Protein AF-A0A1U7EVT2-F1 (afdb_monomer)

Solvent-accessible surface area (backbone atoms only — not comparable to full-atom values): 22080 Å² total; per-residue (Å²): 119,48,80,44,75,37,64,38,68,71,43,45,49,43,36,49,53,35,39,42,53,44,40,31,73,68,64,66,36,56,66,76,70,70,60,73,55,54,72,81,74,24,55,34,34,32,28,31,48,98,86,40,72,44,26,24,31,31,37,30,64,90,42,79,46,33,26,37,45,42,77,73,30,58,39,77,95,50,57,95,71,52,54,70,58,54,50,50,54,53,49,52,56,48,33,45,76,63,46,18,41,31,39,35,34,73,43,47,56,90,48,47,74,59,43,47,75,71,63,31,45,80,49,86,73,75,44,78,54,90,89,38,62,24,32,36,33,38,30,82,38,86,79,87,71,71,80,94,77,86,81,78,77,90,60,77,75,52,70,58,83,46,99,81,77,53,76,48,22,39,25,22,30,33,43,83,88,70,48,79,45,47,23,40,48,46,96,87,48,34,30,44,43,56,63,60,68,88,39,71,90,76,61,70,90,49,69,41,56,50,92,59,43,50,55,30,38,48,58,75,34,83,38,34,44,33,30,53,74,23,18,54,65,28,24,55,74,71,73,43,77,81,66,97,60,86,43,74,50,70,31,53,55,69,10,57,27,32,33,66,38,69,31,69,41,72,50,98,58,54,33,26,53,28,47,22,54,22,41,30,25,34,40,70,43,56,61,42,51,46,94,54,29,67,80,36,48,42,19,33,27,33,27,34,58,30,30,32,49,67,49,38,76,76,44,95,59,49,58,80,13,36,44,43,55,45,19,33,31,29,12,44,16,37,7,32,63,88,30,38,56,79,62,26,43,38,32,26,26,51,74,80,45,79,48,27,81,49,39,50,71,44,43,71,62,49,71,34,54,49,46,20,58,51,19,63,79,42,76,47,46,44,33,18,32,37,36,54,26,34,58,46,59,65,45,76,64,54,66,74,37,37,42,36,30,36,34,49,57,52,46,61,21,37,32,36,34,41,47,104

Mean predicted aligned error: 14.63 Å

Foldseek 3Di:
DDKDWQQAPVSLVLLVVQLCQFCCVPVVQPPLLSQPLCSQQWGKMFDDDPRHTFWIKTW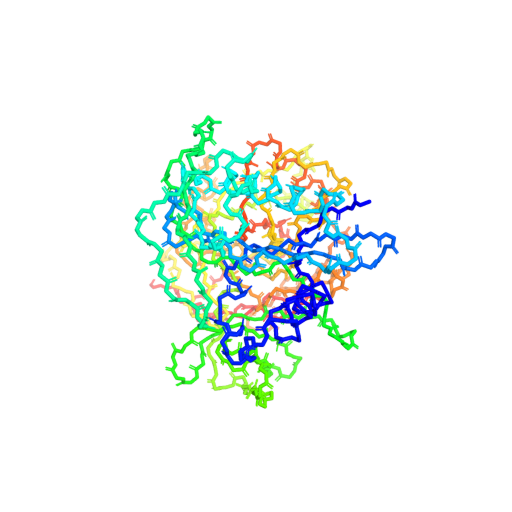HPPDQQEIEIDSTGGHPVCPPVCRSVVRVVVRLVVSLVSNHQKYKYKDAPVCVVVVVVVVWDWDDDWDDDSNTTITMTMDGRDNPDDDSPPDDDDFHGQDDDDPPNDFFWKWWKQALVRDTFIFTADPQRKTQTQDDSSCNPPDDGDIDHNVRIGTFFAFQFQWEKEWEDFFPQACVVVVHDRDPDTDIDIAGSQQEGAFAAAQADEAPFFKKWFKFKKFFFNAKAALDALVCLLVRTSAIKIWIQIFGCVCVVPDPHCCVGGHDGNRIYIDSGGTHHVLADCFKWKWKDKQNHTQDTGTNVRGPAHSSRVSNVVRHPDIGHGGYIYTRTGHPRMGGDDAQIKMWIQIGSGGIRIYTYHYD

Sequence (420 aa):
MEIRRAVTEPALSDAFAVRRAVFVDEQGVDEDIEIDGNDGDALQFLAYDDGAAVGTARLRRPAPAIGKVERVAVREPYRGRGVGRALMEAVEAAAARLGCRELQLHGQTRVEPFYRRLDYEPEGEPFDEAGIPHLKFRKSVDGSGGDPTAAAAESPAVMAAGADGTLMRQARFEDPDGDVRYGELFEDGTVRAYPKQEKRLTAAEERFDRDDIELLAPCDPSKIVCVGLNYADHADEQGKAVPDRPLLFLKPPNTVAAPEDTLELLADRQLDYEAELGVVIGQRCRNVAEADAMDVVAGFTCVNDVSNRDDQAVETNWVRGKAFDDAAPLGPAIATPEAVPEDAAIRCRVNGDLRQDSSRDQFIFSVPELIAEITSYMTLEPGDVVSTGTPEGVGPLADGDTVEVEIEGIGTLKNDVRIP

InterPro domains:
  IPR000182 GNAT domain [PF13673] (25-140)
  IPR000182 GNAT domain [PS51186] (1-142)
  IPR011234 Fumarylacetoacetase-like, C-terminal [PF01557] (223-418)
  IPR016181 Acyl-CoA N-acyltransferase [SSF55729] (2-142)
  IPR036663 Fumarylacetoacetase-like, C-terminal domain superfamily [G3DSA:3.90.850.10] (196-419)
  IPR036663 Fumarylacetoacetase-like, C-terminal domain superfamily [SSF56529] (215-418)
  IPR051121 Fumarylacetoacetate hydrolase [PTHR42796] (185-417)

Radius of gyration: 24.36 Å; Cα contacts (8 Å, |Δi|>4): 1006; chains: 1; bounding box: 65×45×65 Å

Secondary structure (DSSP, 8-state):
-EEEE--SHHHHHHHHHHHIIIIIITT---HHHH--STTSSSEEEEEEETTEEEEEEEEEEEETTEEEEEEEEE-GGGTTTTHHHHHHHHHHHHHHHTT-SEEEEEEEGGGHHHHHTTTPEEEEEEEEETTEEEEEEEEE----S--TT-----PPPPP---TTS---EEEEEE-TTS-EEEEEEPTTS-EEEPPPGGGTTT----EE-GGG-EEEPS---S-EEEEES-BHHHHHHTTPPPPSS-EEEEE-GGGEE-TTPEEEPPTTS-EEE-EEEEEEE-S-BSS--GGGGGGGEEEEEEEE--EEHHHHTT-SS-HHHH-STTSEEEEEEEE-GGGS-TT-EEEEEETTEEEEEEEGGGBSS-HHHHHHHHHHHS-B-TT-EEE----S--EE--TT-EEEEEETTTEEEEEEEE--

pLDDT: mean 85.86, std 17.01, range [27.39, 98.88]

Structure (mmCIF, N/CA/C/O backbone):
data_AF-A0A1U7EVT2-F1
#
_entry.id   AF-A0A1U7EVT2-F1
#
loop_
_atom_site.group_PDB
_atom_site.id
_atom_site.type_symbol
_atom_site.label_atom_id
_atom_site.label_alt_id
_atom_site.label_comp_id
_atom_site.label_asym_id
_atom_site.label_entity_id
_atom_site.label_seq_id
_atom_site.pdbx_PDB_ins_code
_atom_site.Cartn_x
_atom_site.Cartn_y
_atom_site.Cartn_z
_atom_site.occupancy
_atom_site.B_iso_or_equiv
_atom_site.auth_seq_id
_atom_site.auth_comp_id
_atom_site.auth_asym_id
_atom_site.auth_atom_id
_atom_site.pdbx_PDB_model_num
ATOM 1 N N . MET A 1 1 ? 27.240 10.467 -21.069 1.00 80.81 1 MET A N 1
ATOM 2 C CA . MET A 1 1 ? 26.923 9.072 -20.717 1.00 80.81 1 MET A CA 1
ATOM 3 C C . MET A 1 1 ? 26.362 8.991 -19.309 1.00 80.81 1 MET A C 1
ATOM 5 O O . MET A 1 1 ? 27.004 9.462 -18.377 1.00 80.81 1 MET A O 1
ATOM 9 N N . GLU A 1 2 ? 25.175 8.418 -19.179 1.00 88.31 2 GLU A N 1
ATOM 10 C CA . GLU A 1 2 ? 24.397 8.328 -17.942 1.00 88.31 2 GLU A CA 1
ATOM 11 C C . GLU A 1 2 ? 23.950 6.878 -17.722 1.00 88.31 2 GLU A C 1
ATOM 13 O O . GLU A 1 2 ? 23.574 6.218 -18.690 1.00 88.31 2 GLU A O 1
ATOM 18 N N . ILE A 1 3 ? 23.999 6.375 -16.482 1.00 89.94 3 ILE A N 1
ATOM 19 C CA . ILE A 1 3 ? 23.487 5.041 -16.131 1.00 89.94 3 ILE A CA 1
ATOM 20 C C . ILE A 1 3 ? 22.216 5.194 -15.298 1.00 89.94 3 ILE A C 1
ATOM 22 O O . ILE A 1 3 ? 22.235 5.875 -14.275 1.00 89.94 3 ILE A O 1
ATOM 26 N N . ARG A 1 4 ? 21.131 4.535 -15.708 1.00 84.81 4 ARG A N 1
ATOM 27 C CA . ARG A 1 4 ? 19.839 4.534 -15.008 1.00 84.81 4 ARG A CA 1
ATOM 28 C C . ARG A 1 4 ? 19.382 3.111 -14.719 1.00 84.81 4 ARG A C 1
ATOM 30 O O . ARG A 1 4 ? 19.713 2.189 -15.466 1.00 84.81 4 ARG A O 1
ATOM 37 N N . ARG A 1 5 ? 18.581 2.932 -13.666 1.00 85.81 5 ARG A N 1
ATOM 38 C CA . ARG A 1 5 ? 17.778 1.712 -13.530 1.00 85.81 5 ARG A CA 1
ATOM 39 C C . ARG A 1 5 ? 16.650 1.746 -14.556 1.00 85.81 5 ARG A C 1
ATOM 41 O O . ARG A 1 5 ? 15.962 2.756 -14.675 1.00 85.81 5 ARG A O 1
ATOM 48 N N . ALA A 1 6 ? 16.466 0.650 -15.279 1.00 74.00 6 ALA A N 1
ATOM 49 C CA . ALA A 1 6 ? 15.320 0.480 -16.155 1.00 74.00 6 ALA A CA 1
ATOM 50 C C . ALA A 1 6 ? 14.165 -0.076 -15.319 1.00 74.00 6 ALA A C 1
ATOM 52 O O . ALA A 1 6 ? 14.172 -1.247 -14.948 1.00 74.00 6 ALA A O 1
ATOM 53 N N . VAL A 1 7 ? 13.235 0.801 -14.948 1.00 67.06 7 VAL A N 1
ATOM 54 C CA . VAL A 1 7 ? 12.054 0.454 -14.137 1.00 67.06 7 VAL A CA 1
ATOM 55 C C . VAL A 1 7 ? 10.743 0.725 -14.871 1.00 67.06 7 VAL A C 1
ATOM 57 O O . VAL A 1 7 ? 9.728 0.137 -14.534 1.00 67.06 7 VAL A O 1
ATOM 60 N N . THR A 1 8 ? 10.771 1.568 -15.905 1.00 63.38 8 THR A N 1
ATOM 61 C CA . THR A 1 8 ? 9.600 1.887 -16.726 1.00 63.38 8 THR A CA 1
ATOM 62 C C . THR A 1 8 ? 9.535 1.000 -17.964 1.00 63.38 8 THR A C 1
ATOM 64 O O . THR A 1 8 ? 10.565 0.534 -18.451 1.00 63.38 8 THR A O 1
ATOM 67 N N . GLU A 1 9 ? 8.340 0.802 -18.521 1.00 64.56 9 GLU A N 1
ATOM 68 C CA . GLU A 1 9 ? 8.159 0.016 -19.747 1.00 64.56 9 GLU A CA 1
ATOM 69 C C . GLU A 1 9 ? 8.976 0.552 -20.943 1.00 64.56 9 GLU A C 1
ATOM 71 O O . GLU A 1 9 ? 9.665 -0.251 -21.577 1.00 64.56 9 GLU A O 1
ATOM 76 N N . PRO A 1 10 ? 9.046 1.876 -21.213 1.00 67.00 10 PRO A N 1
ATOM 77 C CA . PRO A 1 10 ? 9.930 2.403 -22.255 1.00 67.00 10 PRO A CA 1
ATOM 78 C C . PRO A 1 10 ? 11.407 2.080 -22.009 1.00 67.00 10 PRO A C 1
ATOM 80 O O . PRO A 1 10 ? 12.122 1.715 -22.939 1.00 67.00 10 PRO A O 1
ATOM 83 N N . ALA A 1 11 ? 11.864 2.156 -20.756 1.00 70.06 11 ALA A N 1
ATOM 84 C CA . ALA A 1 11 ? 13.238 1.815 -20.412 1.00 70.06 11 ALA A CA 1
ATOM 85 C C . ALA A 1 11 ? 13.490 0.305 -20.571 1.00 70.06 11 ALA A C 1
ATOM 87 O O . ALA A 1 11 ? 14.464 -0.106 -21.190 1.00 70.06 11 ALA A O 1
ATOM 88 N N . LEU A 1 12 ? 12.602 -0.557 -20.078 1.00 75.25 12 LEU A N 1
ATOM 89 C CA . LEU A 1 12 ? 12.726 -2.007 -20.258 1.00 75.25 12 LEU A CA 1
ATOM 90 C C . LEU A 1 12 ? 12.721 -2.394 -21.747 1.00 75.25 12 LEU A C 1
ATOM 92 O O . LEU A 1 12 ? 13.527 -3.225 -22.170 1.00 75.25 12 LEU A O 1
ATOM 96 N N . SER A 1 13 ? 11.895 -1.725 -22.556 1.00 76.44 13 SER A N 1
AT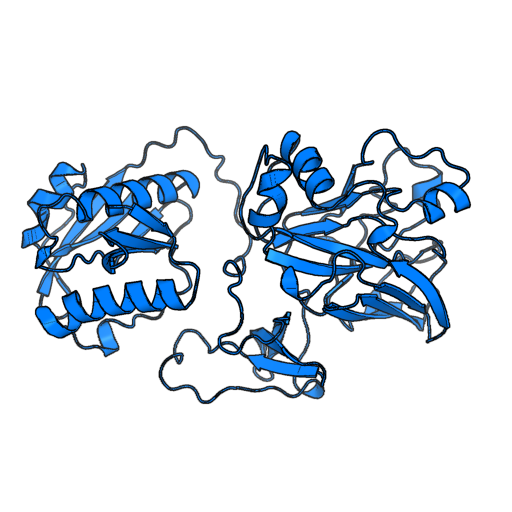OM 97 C CA . SER A 1 13 ? 11.895 -1.850 -24.015 1.00 76.44 13 SER A CA 1
ATOM 98 C C . SER A 1 13 ? 13.224 -1.397 -24.632 1.00 76.44 13 SER A C 1
ATOM 100 O O . SER A 1 13 ? 13.769 -2.090 -25.490 1.00 76.44 13 SER A O 1
ATOM 102 N N . ASP A 1 14 ? 13.803 -0.284 -24.177 1.00 83.06 14 ASP A N 1
ATOM 103 C CA . ASP A 1 14 ? 15.133 0.169 -24.604 1.00 83.06 14 ASP A CA 1
ATOM 104 C C . ASP A 1 14 ? 16.230 -0.855 -24.261 1.00 83.06 14 ASP A C 1
ATOM 106 O O . ASP A 1 14 ? 17.111 -1.128 -25.085 1.00 83.06 14 ASP A O 1
ATOM 110 N N . ALA A 1 15 ? 16.177 -1.456 -23.068 1.00 84.44 15 ALA A N 1
ATOM 111 C CA . ALA A 1 15 ? 17.119 -2.489 -22.635 1.00 84.44 15 ALA A CA 1
ATOM 112 C C . ALA A 1 15 ? 17.018 -3.729 -23.526 1.00 84.44 15 ALA A C 1
ATOM 114 O O . ALA A 1 15 ? 18.033 -4.222 -24.030 1.00 84.44 15 ALA A O 1
ATOM 115 N N . PHE A 1 16 ? 15.794 -4.181 -23.800 1.00 84.69 16 PHE A N 1
ATOM 116 C CA . PHE A 1 16 ? 15.548 -5.267 -24.739 1.00 84.69 16 PHE A CA 1
ATOM 117 C C . PHE A 1 16 ? 16.016 -4.913 -26.156 1.00 84.69 16 PHE A C 1
ATOM 119 O O . PHE A 1 16 ? 16.692 -5.711 -26.798 1.00 84.69 16 PHE A O 1
ATOM 126 N N . ALA A 1 17 ? 15.765 -3.694 -26.637 1.00 85.19 17 ALA A N 1
ATOM 127 C CA . ALA A 1 17 ? 16.212 -3.255 -27.955 1.00 85.19 17 ALA A CA 1
ATOM 128 C C . ALA A 1 17 ? 17.745 -3.236 -28.077 1.00 85.19 17 ALA A C 1
ATOM 130 O O . ALA A 1 17 ? 18.288 -3.549 -29.138 1.00 85.19 17 ALA A O 1
ATOM 131 N N . VAL A 1 18 ? 18.469 -2.874 -27.011 1.00 92.38 18 VAL A N 1
ATOM 132 C CA . VAL A 1 18 ? 19.935 -2.997 -26.961 1.00 92.38 18 VAL A CA 1
ATOM 133 C C . VAL A 1 18 ? 20.366 -4.466 -26.995 1.00 92.38 18 VAL A C 1
ATOM 135 O O . VAL A 1 18 ? 21.286 -4.796 -27.742 1.00 92.38 18 VAL A O 1
ATOM 138 N N . ARG A 1 19 ? 19.715 -5.343 -26.223 1.00 91.56 19 ARG A N 1
ATOM 139 C CA . ARG A 1 19 ? 20.007 -6.785 -26.195 1.00 91.56 19 ARG A CA 1
ATOM 140 C C . ARG A 1 19 ? 19.749 -7.453 -27.533 1.00 91.56 19 ARG A C 1
ATOM 142 O O . ARG A 1 19 ? 20.654 -8.098 -28.041 1.00 91.56 19 ARG A O 1
ATOM 149 N N . ARG A 1 20 ? 18.584 -7.235 -28.147 1.00 87.12 20 ARG A N 1
ATOM 150 C CA . ARG A 1 20 ? 18.244 -7.774 -29.470 1.00 87.12 20 ARG A CA 1
ATOM 151 C C . ARG A 1 20 ? 19.275 -7.355 -30.514 1.00 87.12 20 ARG A C 1
ATOM 153 O O . ARG A 1 20 ? 19.815 -8.210 -31.203 1.00 87.12 20 ARG A O 1
ATOM 160 N N . ALA A 1 21 ? 19.642 -6.072 -30.542 1.00 88.62 21 ALA A N 1
ATOM 161 C CA . ALA A 1 21 ? 20.657 -5.571 -31.469 1.00 88.62 21 ALA A CA 1
ATOM 162 C C . ALA A 1 21 ? 22.032 -6.244 -31.297 1.00 88.62 21 ALA A C 1
ATOM 164 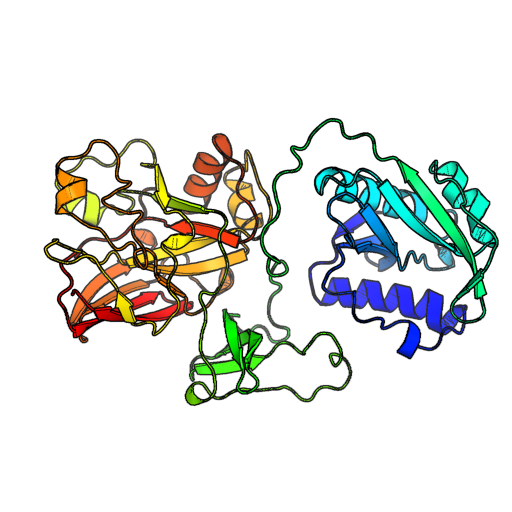O O . ALA A 1 21 ? 22.781 -6.373 -32.260 1.00 88.62 21 ALA A O 1
ATOM 165 N N . VAL A 1 22 ? 22.395 -6.645 -30.074 1.00 90.38 22 VAL A N 1
ATOM 166 C CA . VAL A 1 22 ? 23.727 -7.186 -29.760 1.00 90.38 22 VAL A CA 1
ATOM 167 C C . VAL A 1 22 ? 23.768 -8.714 -29.771 1.00 90.38 22 VAL A C 1
ATOM 169 O O . VAL A 1 22 ? 24.767 -9.282 -30.201 1.00 90.38 22 VAL A O 1
ATOM 172 N N . PHE A 1 23 ? 22.745 -9.390 -29.260 1.00 86.44 23 PHE A N 1
ATOM 173 C CA . PHE A 1 23 ? 22.710 -10.844 -29.115 1.00 86.44 23 PHE A CA 1
ATOM 174 C C . PHE A 1 23 ? 22.020 -11.510 -30.305 1.00 86.44 23 PHE A C 1
ATOM 176 O O . PHE A 1 23 ? 22.586 -12.432 -30.887 1.00 86.44 23 PHE A O 1
ATOM 183 N N . VAL A 1 24 ? 20.865 -11.002 -30.734 1.00 84.81 24 VAL A N 1
ATOM 184 C CA . VAL A 1 24 ? 20.113 -11.586 -31.854 1.00 84.81 24 VAL A CA 1
ATOM 185 C C . VAL A 1 24 ? 20.699 -11.119 -33.185 1.00 84.81 24 VAL A C 1
ATOM 187 O O . VAL A 1 24 ? 21.253 -11.921 -33.934 1.00 84.81 24 VAL A O 1
ATOM 190 N N . ASP A 1 25 ? 20.673 -9.812 -33.447 1.00 87.00 25 ASP A N 1
ATOM 191 C CA . ASP A 1 25 ? 21.023 -9.264 -34.763 1.00 87.00 25 ASP A CA 1
ATOM 192 C C . ASP A 1 25 ? 22.521 -9.425 -35.088 1.00 87.00 25 ASP A C 1
ATOM 194 O O . ASP A 1 25 ? 22.892 -9.766 -36.211 1.00 87.00 25 ASP A O 1
ATOM 198 N N . GLU A 1 26 ? 23.401 -9.171 -34.113 1.00 86.75 26 GLU A N 1
ATOM 199 C CA . GLU A 1 26 ? 24.856 -9.210 -34.313 1.00 86.75 26 GLU A CA 1
ATOM 200 C C . GLU A 1 26 ? 25.458 -10.604 -34.082 1.00 86.75 26 GLU A C 1
ATOM 202 O O . GLU A 1 26 ? 26.344 -11.020 -34.830 1.00 86.75 26 GLU A O 1
ATOM 207 N N . GLN A 1 27 ? 25.030 -11.316 -33.035 1.00 83.62 27 GLN A N 1
ATOM 208 C CA . GLN A 1 27 ? 25.655 -12.583 -32.633 1.00 83.62 27 GLN A CA 1
ATOM 209 C C . GLN A 1 27 ? 24.887 -13.820 -33.103 1.00 83.62 27 GLN A C 1
ATOM 211 O O . GLN A 1 27 ? 25.416 -14.924 -32.985 1.00 83.62 27 GLN A O 1
ATOM 216 N N . GLY A 1 28 ? 23.690 -13.647 -33.670 1.00 82.94 28 GLY A N 1
ATOM 217 C CA . GLY A 1 28 ? 22.883 -14.747 -34.190 1.00 82.94 28 GLY A CA 1
ATOM 218 C C . GLY A 1 28 ? 22.331 -15.670 -33.105 1.00 82.94 28 GLY A C 1
ATOM 219 O O . GLY A 1 28 ? 22.075 -16.838 -33.392 1.00 82.94 28 GLY A O 1
ATOM 220 N N . VAL A 1 29 ? 22.188 -15.181 -31.869 1.00 80.19 29 VAL A N 1
ATOM 221 C CA . VAL A 1 29 ? 21.492 -15.907 -30.800 1.00 80.19 29 VAL A CA 1
ATOM 222 C C . VAL A 1 29 ? 20.008 -15.960 -31.153 1.00 80.19 29 VAL A C 1
ATOM 224 O O . VAL A 1 29 ? 19.438 -14.952 -31.567 1.00 80.19 29 VAL A O 1
ATOM 227 N N . ASP A 1 30 ? 19.392 -17.131 -31.005 1.00 75.06 30 ASP A N 1
ATOM 228 C CA . ASP A 1 30 ? 17.953 -17.290 -31.218 1.00 75.06 30 ASP A CA 1
ATOM 229 C C . ASP A 1 30 ? 17.176 -16.340 -30.291 1.00 75.06 30 ASP A C 1
ATOM 231 O O . ASP A 1 30 ? 17.493 -16.223 -29.103 1.00 75.06 30 ASP A O 1
ATOM 235 N N . GLU A 1 31 ? 16.175 -15.647 -30.830 1.00 71.56 31 GLU A N 1
ATOM 236 C CA . GLU A 1 31 ? 15.365 -14.695 -30.069 1.00 71.56 31 GLU A CA 1
ATOM 237 C C . GLU A 1 31 ? 14.664 -15.393 -28.892 1.00 71.56 31 GLU A C 1
ATOM 239 O O . GLU A 1 31 ? 14.634 -14.846 -27.789 1.00 71.56 31 GLU A O 1
ATOM 244 N N . ASP A 1 32 ? 14.251 -16.652 -29.069 1.00 64.81 32 ASP A N 1
ATOM 245 C CA . ASP A 1 32 ? 13.628 -17.461 -28.016 1.00 64.81 32 ASP A CA 1
ATOM 246 C C . ASP A 1 32 ? 14.604 -17.800 -26.868 1.00 64.81 32 ASP A C 1
ATOM 248 O O . ASP A 1 32 ? 14.186 -18.038 -25.737 1.00 64.81 32 ASP A O 1
ATOM 252 N N . ILE A 1 33 ? 15.920 -17.797 -27.124 1.00 67.06 33 ILE A N 1
ATOM 253 C CA . ILE A 1 33 ? 16.972 -17.992 -26.104 1.00 67.06 33 ILE A CA 1
ATOM 254 C C . ILE A 1 33 ? 17.316 -16.663 -25.411 1.00 67.06 33 ILE A C 1
ATOM 256 O O . ILE A 1 33 ? 17.764 -16.632 -24.257 1.00 67.06 33 ILE A O 1
ATOM 260 N N . GLU A 1 34 ? 17.131 -15.541 -26.106 1.00 65.94 34 GLU A N 1
ATOM 261 C CA . GLU A 1 34 ? 17.324 -14.208 -25.539 1.00 65.94 34 GLU A CA 1
ATOM 262 C C . GLU A 1 34 ? 16.265 -13.873 -24.479 1.00 65.94 34 GLU A C 1
ATOM 264 O O . GLU A 1 34 ? 16.564 -13.199 -23.488 1.00 65.94 34 GLU A O 1
ATOM 269 N N . ILE A 1 35 ? 15.048 -14.381 -24.658 1.00 63.22 35 ILE A N 1
ATOM 270 C CA . ILE A 1 35 ? 13.921 -14.195 -23.747 1.00 63.22 35 ILE A CA 1
ATOM 271 C C . ILE A 1 35 ? 13.913 -15.343 -22.730 1.00 63.22 35 ILE A C 1
ATOM 273 O O . ILE A 1 35 ? 13.243 -16.353 -22.896 1.00 63.22 35 ILE A O 1
ATOM 277 N N . ASP A 1 36 ? 14.677 -15.199 -21.647 1.00 58.66 36 ASP A N 1
ATOM 278 C CA . ASP A 1 36 ? 14.836 -16.274 -20.650 1.00 58.66 36 ASP A CA 1
ATOM 279 C C . ASP A 1 36 ? 13.878 -16.203 -19.451 1.00 58.66 36 ASP A C 1
ATOM 281 O O . ASP A 1 36 ? 14.089 -16.897 -18.457 1.00 58.66 36 ASP A O 1
ATOM 285 N N . GLY A 1 37 ? 12.868 -15.334 -19.507 1.00 55.38 37 GLY A N 1
ATOM 286 C CA . GLY A 1 37 ? 11.855 -15.189 -18.458 1.00 55.38 37 GLY A CA 1
ATOM 287 C C . GLY A 1 37 ? 12.329 -14.506 -17.171 1.00 55.38 37 GLY A C 1
ATOM 288 O O . GLY A 1 37 ? 11.493 -14.120 -16.371 1.00 55.38 37 GLY A O 1
ATOM 289 N N . ASN A 1 38 ? 13.630 -14.258 -16.971 1.00 58.56 38 ASN A N 1
ATOM 290 C CA . ASN A 1 38 ? 14.130 -13.704 -15.704 1.00 58.56 38 ASN A CA 1
ATOM 291 C C . ASN A 1 38 ? 14.252 -12.171 -15.688 1.00 58.56 38 ASN A C 1
ATOM 293 O O . ASN A 1 38 ? 14.932 -11.602 -14.831 1.00 58.56 38 ASN A O 1
ATOM 297 N N . ASP A 1 39 ? 13.677 -11.488 -16.675 1.00 61.38 39 ASP A N 1
ATOM 298 C CA . ASP A 1 39 ? 13.810 -10.038 -16.808 1.00 61.38 39 ASP A CA 1
ATOM 299 C C . ASP A 1 39 ? 13.012 -9.251 -15.764 1.00 61.38 39 ASP A C 1
ATOM 301 O O . ASP A 1 39 ? 13.381 -8.108 -15.491 1.00 61.38 39 ASP A O 1
ATOM 305 N N . GLY A 1 40 ? 11.977 -9.865 -15.176 1.00 53.88 40 GLY A N 1
ATOM 306 C CA . GLY A 1 40 ? 11.156 -9.289 -14.106 1.00 53.88 40 GLY A CA 1
ATOM 307 C C . GLY A 1 40 ? 11.826 -9.317 -12.730 1.00 53.88 40 GLY A C 1
ATOM 308 O O . GLY A 1 40 ? 11.710 -8.355 -11.978 1.00 53.88 40 GLY A O 1
ATOM 309 N N . ASP A 1 41 ? 12.611 -10.358 -12.447 1.00 59.91 41 ASP A N 1
ATOM 310 C CA . ASP A 1 41 ? 13.253 -10.561 -11.137 1.00 59.91 41 ASP A CA 1
ATOM 311 C C . ASP A 1 41 ? 14.674 -9.972 -11.079 1.00 59.91 41 ASP A C 1
ATOM 313 O O . ASP A 1 41 ? 15.412 -10.117 -10.096 1.00 59.91 41 ASP A O 1
ATOM 317 N N . ALA A 1 42 ? 15.100 -9.338 -12.174 1.00 70.88 42 ALA A N 1
ATOM 318 C CA . ALA A 1 42 ? 16.413 -8.739 -12.312 1.00 70.88 42 ALA A CA 1
ATOM 319 C C . ALA A 1 42 ? 16.351 -7.221 -12.131 1.00 70.88 42 ALA A C 1
ATOM 321 O O . ALA A 1 42 ? 15.530 -6.528 -12.727 1.00 70.88 42 ALA A O 1
ATOM 322 N N . LEU A 1 43 ? 17.316 -6.658 -11.403 1.00 81.81 43 LEU A N 1
ATOM 323 C CA . LEU A 1 43 ? 17.586 -5.230 -11.514 1.00 81.81 43 LEU A CA 1
ATOM 324 C C . LEU A 1 43 ? 18.184 -4.965 -12.898 1.00 81.81 43 LEU A C 1
ATOM 326 O O . LEU A 1 43 ? 19.281 -5.436 -13.197 1.00 81.81 43 LEU A O 1
ATOM 330 N N . GLN A 1 44 ? 17.478 -4.206 -13.728 1.00 87.69 44 GLN A N 1
ATOM 331 C CA . GLN A 1 44 ? 17.914 -3.839 -15.074 1.00 87.69 44 GLN A CA 1
ATOM 332 C C . GLN A 1 44 ? 18.609 -2.471 -15.050 1.00 87.69 44 GLN A C 1
ATOM 334 O O . GLN A 1 44 ? 18.146 -1.529 -14.399 1.00 87.69 44 GLN A O 1
ATOM 339 N N . PHE A 1 45 ? 19.711 -2.348 -15.784 1.00 92.56 45 PHE A N 1
ATOM 340 C CA . PHE A 1 45 ? 20.499 -1.125 -15.918 1.00 92.56 45 PHE A CA 1
ATOM 341 C C . PHE A 1 45 ? 20.609 -0.739 -17.386 1.00 92.56 45 PHE A C 1
ATOM 343 O O . PHE A 1 45 ? 20.827 -1.590 -18.248 1.00 92.56 45 PHE A O 1
ATOM 350 N N . LEU A 1 46 ? 20.506 0.555 -17.663 1.00 95.31 46 LEU A N 1
ATOM 351 C CA . LEU A 1 46 ? 20.639 1.140 -18.990 1.00 95.31 46 LEU A CA 1
ATOM 352 C C . LEU A 1 46 ? 21.694 2.225 -18.996 1.00 95.31 46 LEU A C 1
ATOM 354 O O . LEU A 1 46 ? 21.741 3.063 -18.100 1.00 95.31 46 LEU A O 1
ATOM 358 N N . ALA A 1 47 ? 22.496 2.228 -20.051 1.00 93.62 47 ALA A N 1
ATOM 359 C CA . ALA A 1 47 ? 23.400 3.310 -20.373 1.00 93.62 47 ALA A CA 1
ATOM 360 C C . ALA A 1 47 ? 22.811 4.153 -21.502 1.00 93.62 47 ALA A C 1
ATOM 362 O O . ALA A 1 47 ? 22.514 3.623 -22.576 1.00 93.62 47 ALA A O 1
ATOM 363 N N . TYR A 1 48 ? 22.715 5.458 -21.270 1.00 92.50 48 TYR A N 1
ATOM 364 C CA . TYR A 1 48 ? 22.301 6.447 -22.255 1.00 92.50 48 TYR A CA 1
ATOM 365 C C . TYR A 1 48 ? 23.486 7.311 -22.703 1.00 92.50 48 TYR A C 1
ATOM 367 O O . TYR A 1 48 ? 24.318 7.725 -21.887 1.00 92.50 48 TYR A O 1
ATOM 375 N N . ASP A 1 49 ? 23.547 7.612 -23.998 1.00 90.50 49 ASP A N 1
ATOM 376 C CA . ASP A 1 49 ? 24.463 8.592 -24.594 1.00 90.50 49 ASP A CA 1
ATOM 377 C C . ASP A 1 49 ? 23.659 9.514 -25.517 1.00 90.50 49 ASP A C 1
ATOM 379 O O . ASP A 1 49 ? 22.978 9.033 -26.422 1.00 90.50 49 ASP A O 1
ATOM 383 N N . ASP A 1 50 ? 23.660 10.818 -25.226 1.00 87.19 50 ASP A N 1
ATOM 384 C CA . ASP A 1 50 ? 22.834 11.840 -25.893 1.00 87.19 50 ASP A CA 1
ATOM 385 C C . ASP A 1 50 ? 21.354 11.438 -26.079 1.00 87.19 50 ASP A C 1
ATOM 387 O O . ASP A 1 50 ? 20.742 11.663 -27.121 1.00 87.19 50 ASP A O 1
ATOM 391 N N . GLY A 1 51 ? 20.771 10.820 -25.044 1.00 81.31 51 GLY A N 1
ATOM 392 C CA . GLY A 1 51 ? 19.365 10.401 -25.017 1.00 81.31 51 GLY A CA 1
ATOM 393 C C . GLY A 1 51 ? 19.067 9.067 -25.711 1.00 81.31 51 GLY A C 1
ATOM 394 O O . GLY A 1 51 ? 17.944 8.585 -25.612 1.00 81.31 51 GLY A O 1
ATOM 395 N N . ALA A 1 52 ? 20.047 8.431 -26.358 1.00 88.44 52 ALA A N 1
ATOM 396 C CA . ALA A 1 52 ? 19.890 7.105 -26.951 1.00 88.44 52 ALA A CA 1
ATOM 397 C C . ALA A 1 52 ? 20.350 6.002 -25.987 1.00 88.44 52 ALA A C 1
ATOM 399 O O . ALA A 1 52 ? 21.402 6.130 -25.361 1.00 88.44 52 ALA A O 1
ATOM 400 N N . ALA A 1 53 ? 19.608 4.894 -25.902 1.00 92.88 53 ALA A N 1
ATOM 401 C CA . ALA A 1 53 ? 20.028 3.702 -25.166 1.00 92.88 53 ALA A CA 1
ATOM 402 C C . ALA A 1 53 ? 21.150 2.962 -25.919 1.00 92.88 53 ALA A C 1
ATOM 404 O O . ALA A 1 53 ? 20.975 2.494 -27.050 1.00 92.88 53 ALA A O 1
ATOM 405 N N . VAL A 1 54 ? 22.325 2.856 -25.295 1.00 96.31 54 VAL A N 1
ATOM 406 C CA . VAL A 1 54 ? 23.562 2.363 -25.935 1.00 96.31 54 VAL A CA 1
ATOM 407 C C . VAL A 1 54 ? 24.156 1.122 -25.276 1.00 96.31 54 VAL A C 1
ATOM 409 O O . VAL A 1 54 ? 24.994 0.445 -25.880 1.00 96.31 54 VAL A O 1
ATOM 412 N N . GLY A 1 55 ? 23.727 0.799 -24.060 1.00 96.62 55 GLY A N 1
ATOM 413 C CA . GLY A 1 55 ? 24.180 -0.376 -23.327 1.00 96.62 55 GLY A CA 1
ATOM 414 C C . GLY A 1 55 ? 23.187 -0.797 -22.252 1.00 96.62 55 GLY A C 1
ATOM 415 O O . GLY A 1 55 ? 22.396 0.018 -21.790 1.00 96.62 55 GLY A O 1
ATOM 416 N N . THR A 1 56 ? 23.240 -2.060 -21.846 1.00 97.25 56 THR A N 1
ATOM 417 C CA . THR A 1 56 ? 22.432 -2.601 -20.756 1.00 97.25 56 THR A CA 1
ATOM 418 C C . THR A 1 56 ? 23.157 -3.725 -20.020 1.00 97.25 56 THR A C 1
ATOM 420 O O . THR A 1 56 ? 24.105 -4.316 -20.540 1.00 97.25 56 THR A O 1
ATOM 423 N N . ALA A 1 57 ? 22.742 -3.981 -18.787 1.00 95.94 57 ALA A N 1
ATOM 424 C CA . ALA A 1 57 ? 23.135 -5.124 -17.977 1.00 95.94 57 ALA A CA 1
ATOM 425 C C . ALA A 1 57 ? 21.996 -5.434 -17.004 1.00 95.94 57 ALA A C 1
ATOM 427 O O . ALA A 1 57 ? 21.252 -4.524 -16.635 1.00 95.94 57 ALA A O 1
ATOM 428 N N . ARG A 1 58 ? 21.897 -6.676 -16.529 1.00 91.88 58 ARG A N 1
ATOM 429 C CA . ARG A 1 58 ? 20.945 -7.023 -15.471 1.00 91.88 58 ARG A CA 1
ATOM 430 C C . ARG A 1 58 ? 21.602 -7.790 -14.331 1.00 91.88 58 ARG A C 1
ATOM 432 O O . ARG A 1 58 ? 22.587 -8.500 -14.535 1.00 91.88 58 ARG A O 1
ATOM 439 N N . LEU A 1 59 ? 21.037 -7.657 -13.137 1.00 91.62 59 LEU A N 1
ATOM 440 C CA . LEU A 1 59 ? 21.477 -8.330 -11.920 1.00 91.62 59 LEU A CA 1
ATOM 441 C C . LEU A 1 59 ? 20.325 -9.118 -11.308 1.00 91.62 59 LEU A C 1
ATOM 443 O O . LEU A 1 59 ? 19.345 -8.526 -10.868 1.00 91.62 59 LEU A O 1
ATOM 447 N N . ARG A 1 60 ? 20.485 -10.435 -11.204 1.00 88.19 60 ARG A N 1
ATOM 448 C CA . ARG A 1 60 ? 19.583 -11.305 -10.440 1.00 88.19 60 ARG A CA 1
ATOM 449 C C . ARG A 1 60 ? 20.186 -11.718 -9.118 1.00 88.19 60 ARG A C 1
ATOM 451 O O . ARG A 1 60 ? 21.402 -11.677 -8.948 1.00 88.19 60 ARG A O 1
ATOM 458 N N . ARG A 1 61 ? 19.342 -12.198 -8.209 1.00 85.81 61 ARG A N 1
ATOM 459 C CA . ARG A 1 61 ? 19.769 -12.724 -6.913 1.00 85.81 61 ARG A CA 1
ATOM 460 C C . ARG A 1 61 ? 19.327 -14.182 -6.743 1.00 85.81 61 ARG A C 1
ATOM 462 O O . ARG A 1 61 ? 18.337 -14.435 -6.067 1.00 85.81 61 ARG A O 1
ATOM 469 N N . PRO A 1 62 ? 20.042 -15.155 -7.344 1.00 74.00 62 PRO A N 1
ATOM 470 C CA . PRO A 1 62 ? 19.687 -16.572 -7.225 1.00 74.00 62 PRO A CA 1
ATOM 471 C C . PRO A 1 62 ? 19.817 -17.122 -5.796 1.00 74.00 62 PRO A C 1
ATOM 473 O O . PRO A 1 62 ? 19.258 -18.169 -5.493 1.00 74.00 62 PRO A O 1
ATOM 476 N N . ALA A 1 63 ? 20.577 -16.453 -4.924 1.00 74.44 63 ALA A N 1
ATOM 477 C CA . ALA A 1 63 ? 20.663 -16.769 -3.502 1.00 74.44 63 ALA A CA 1
ATOM 478 C C . ALA A 1 63 ? 20.945 -15.487 -2.701 1.00 74.44 63 ALA A C 1
ATOM 480 O O . ALA A 1 63 ? 21.543 -14.564 -3.254 1.00 74.44 63 ALA A O 1
ATOM 481 N N . PRO A 1 64 ? 20.607 -15.418 -1.398 1.00 76.12 64 PRO A N 1
ATOM 482 C CA . PRO A 1 64 ? 20.690 -14.177 -0.623 1.00 76.12 64 PRO A CA 1
ATOM 483 C C . PRO A 1 64 ? 22.040 -13.448 -0.682 1.00 76.12 64 PRO A C 1
ATOM 485 O O . PRO A 1 64 ? 22.064 -12.224 -0.726 1.00 76.12 64 PRO A O 1
ATOM 488 N N . ALA A 1 65 ? 23.151 -14.191 -0.723 1.00 86.81 65 ALA A N 1
ATOM 489 C CA . ALA A 1 65 ? 24.506 -13.640 -0.766 1.00 86.81 65 ALA A CA 1
ATOM 490 C C . ALA A 1 65 ? 25.143 -13.638 -2.171 1.00 86.81 65 ALA A C 1
ATOM 492 O O . ALA A 1 65 ? 26.310 -13.267 -2.292 1.00 86.81 65 ALA A O 1
ATOM 493 N N . ILE A 1 66 ? 24.425 -14.068 -3.215 1.00 87.88 66 ILE A N 1
ATOM 494 C CA . ILE A 1 66 ? 24.966 -14.243 -4.569 1.00 87.88 66 ILE A CA 1
ATOM 495 C C . ILE A 1 66 ? 24.180 -13.375 -5.547 1.00 87.88 66 ILE A C 1
ATOM 497 O O . ILE A 1 66 ? 22.985 -13.585 -5.747 1.00 87.88 66 ILE A O 1
ATOM 501 N N . GLY A 1 67 ? 24.875 -12.453 -6.207 1.00 91.44 67 GLY A N 1
ATOM 502 C CA . GLY A 1 67 ? 24.362 -11.729 -7.361 1.00 91.44 67 GLY A CA 1
ATOM 503 C C . GLY A 1 67 ? 24.824 -12.394 -8.657 1.00 91.44 67 GLY A C 1
ATOM 504 O O . GLY A 1 67 ? 25.999 -12.722 -8.809 1.00 91.44 67 GLY A O 1
ATOM 505 N N . LYS A 1 68 ? 23.919 -12.599 -9.610 1.00 94.44 68 LYS A N 1
ATOM 506 C CA . LYS A 1 68 ? 24.241 -13.105 -10.945 1.00 94.44 68 LYS A CA 1
ATOM 507 C C . LYS A 1 68 ? 24.074 -11.986 -11.968 1.00 94.44 68 LYS A C 1
ATOM 509 O O . LYS A 1 68 ? 22.954 -11.532 -12.199 1.00 94.44 68 LYS A O 1
ATOM 514 N N . VAL A 1 69 ? 25.182 -11.528 -12.548 1.00 95.69 69 VAL A N 1
ATOM 515 C CA . VAL A 1 69 ? 25.181 -10.537 -13.630 1.00 95.69 69 VAL A CA 1
ATOM 516 C C . VAL A 1 69 ? 24.948 -11.253 -14.948 1.00 95.69 69 VAL A C 1
ATOM 518 O O . VAL A 1 69 ? 25.631 -12.223 -15.276 1.00 95.69 69 VAL A O 1
ATOM 521 N N . GLU A 1 70 ? 23.979 -10.772 -15.710 1.00 91.44 70 GLU A N 1
ATOM 522 C CA . GLU A 1 70 ? 23.556 -11.381 -16.965 1.00 91.44 70 GLU A CA 1
ATOM 523 C C . GLU A 1 70 ? 23.270 -10.293 -18.007 1.00 91.44 70 GLU A C 1
ATOM 525 O O . GLU A 1 70 ? 23.173 -9.104 -17.687 1.00 91.44 70 GLU A O 1
ATOM 530 N N . ARG A 1 71 ? 23.148 -10.711 -19.274 1.00 90.75 71 ARG A N 1
ATOM 531 C CA . ARG A 1 71 ? 22.701 -9.867 -20.397 1.00 90.75 71 ARG A CA 1
ATOM 532 C C . ARG A 1 71 ? 23.464 -8.539 -20.532 1.00 90.75 71 ARG A C 1
ATOM 534 O O . ARG A 1 71 ? 22.893 -7.511 -20.884 1.00 90.75 71 ARG A O 1
ATOM 541 N N . VAL A 1 72 ? 24.773 -8.555 -20.267 1.00 95.00 72 VAL A N 1
ATOM 542 C CA . VAL A 1 72 ? 25.635 -7.375 -20.433 1.00 95.00 72 VAL A CA 1
ATOM 543 C C . VAL A 1 72 ? 25.866 -7.125 -21.923 1.00 95.00 72 VAL A C 1
ATOM 545 O O . VAL A 1 72 ? 26.585 -7.875 -22.583 1.00 95.00 72 VAL A O 1
ATOM 548 N N . ALA A 1 73 ? 25.280 -6.0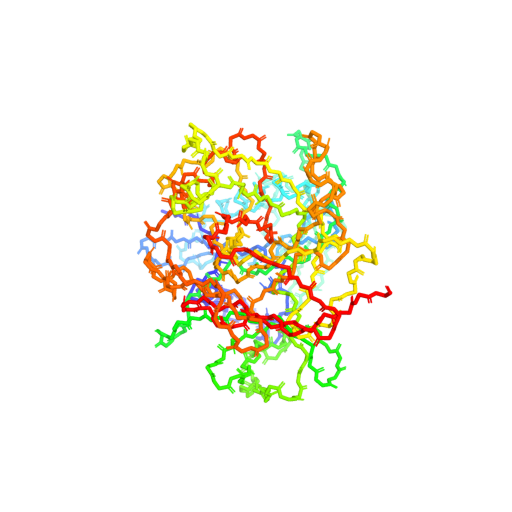56 -22.453 1.00 95.25 73 ALA A N 1
ATOM 549 C CA . ALA A 1 73 ? 25.321 -5.710 -23.867 1.00 95.25 73 ALA A CA 1
ATOM 550 C C . ALA A 1 73 ? 25.697 -4.239 -24.067 1.00 95.25 73 ALA A C 1
ATOM 552 O O . ALA A 1 73 ? 25.219 -3.347 -23.373 1.00 95.25 73 ALA A O 1
ATOM 553 N N . VAL A 1 74 ? 26.547 -3.966 -25.055 1.00 95.50 74 VAL A N 1
ATOM 554 C CA . VAL A 1 74 ? 26.877 -2.605 -25.503 1.00 95.50 74 VAL A CA 1
ATOM 555 C C . VAL A 1 74 ? 26.859 -2.600 -27.022 1.00 95.50 74 VAL A C 1
ATOM 557 O O . VAL A 1 74 ? 27.530 -3.433 -27.646 1.00 95.50 74 VAL A O 1
ATOM 560 N N . ARG A 1 75 ? 26.118 -1.660 -27.616 1.00 94.25 75 ARG A N 1
ATOM 561 C CA . ARG A 1 75 ? 26.033 -1.506 -29.074 1.00 94.25 75 ARG A CA 1
ATOM 562 C C . ARG A 1 75 ? 27.414 -1.218 -29.662 1.00 94.25 75 ARG A C 1
ATOM 564 O O . ARG A 1 75 ? 28.182 -0.442 -29.089 1.00 94.25 75 ARG A O 1
ATOM 571 N N . GLU A 1 76 ? 27.720 -1.817 -30.812 1.00 93.25 76 GLU A N 1
ATOM 572 C CA . GLU A 1 76 ? 29.047 -1.771 -31.446 1.00 93.25 76 GLU A CA 1
ATOM 573 C C . GLU A 1 76 ? 29.690 -0.367 -31.499 1.00 93.25 76 GLU A C 1
ATOM 575 O O . GLU A 1 76 ? 30.830 -0.244 -31.038 1.00 93.25 76 GLU A O 1
ATOM 580 N N . PRO A 1 77 ? 28.992 0.716 -31.915 1.00 93.19 77 PRO A N 1
ATOM 581 C CA . PRO A 1 77 ? 29.605 2.045 -32.043 1.00 93.19 77 PRO A CA 1
ATOM 582 C C . PRO A 1 77 ? 30.105 2.652 -30.721 1.00 93.19 77 PRO A C 1
ATOM 584 O O . PRO A 1 77 ? 30.921 3.581 -30.730 1.00 93.19 77 PRO A O 1
ATOM 587 N N . TYR A 1 78 ? 29.614 2.140 -29.589 1.00 93.00 78 TYR A N 1
ATOM 588 C CA . TYR A 1 78 ? 29.862 2.661 -28.244 1.00 93.00 78 TYR A CA 1
ATOM 589 C C . TYR A 1 78 ? 30.821 1.782 -27.427 1.00 93.00 78 TYR A C 1
ATOM 591 O O . TYR A 1 78 ? 31.204 2.128 -26.304 1.00 93.00 78 TYR A O 1
ATOM 599 N N . ARG A 1 79 ? 31.274 0.654 -27.989 1.00 90.81 79 ARG A N 1
ATOM 600 C CA . ARG A 1 79 ? 32.291 -0.202 -27.366 1.00 90.81 79 ARG A CA 1
ATOM 601 C C . ARG A 1 79 ? 33.628 0.536 -27.275 1.00 90.81 79 ARG A C 1
ATOM 603 O O . ARG A 1 79 ? 33.958 1.380 -28.100 1.00 90.81 79 ARG A O 1
ATOM 610 N N . GLY A 1 80 ? 34.397 0.253 -26.223 1.00 87.06 80 GLY A N 1
ATOM 611 C CA . GLY A 1 80 ? 35.671 0.935 -25.957 1.00 87.06 80 GLY A CA 1
ATOM 612 C C . GLY A 1 80 ? 35.545 2.360 -25.397 1.00 87.06 80 GLY A C 1
ATOM 613 O O . GLY A 1 80 ? 36.559 2.939 -25.023 1.00 87.06 80 GLY A O 1
ATOM 614 N N . ARG A 1 81 ? 34.326 2.904 -25.254 1.00 92.00 81 ARG A N 1
ATOM 615 C CA . ARG A 1 81 ? 34.072 4.244 -24.684 1.00 92.00 81 ARG A CA 1
ATOM 616 C C . ARG A 1 81 ? 33.795 4.253 -23.174 1.00 92.00 81 ARG A C 1
ATOM 618 O O . ARG A 1 81 ? 33.382 5.264 -22.627 1.00 92.00 81 ARG A O 1
ATOM 625 N N . GLY A 1 82 ? 33.986 3.120 -22.496 1.00 90.81 82 GLY A N 1
ATOM 626 C CA . GLY A 1 82 ? 33.749 2.986 -21.051 1.00 90.81 82 GLY A CA 1
ATOM 627 C C . GLY A 1 82 ? 32.325 2.586 -20.640 1.00 90.81 82 GLY A C 1
ATOM 628 O O . GLY A 1 82 ? 32.120 2.314 -19.463 1.00 90.81 82 GLY A O 1
ATOM 629 N N . VAL A 1 83 ? 31.373 2.454 -21.576 1.00 93.69 83 VAL A N 1
ATOM 630 C CA . VAL A 1 83 ? 29.968 2.068 -21.297 1.00 93.69 83 VAL A CA 1
ATOM 631 C C . VAL A 1 83 ? 29.868 0.799 -20.447 1.00 93.69 83 VAL A C 1
ATOM 633 O O . VAL A 1 83 ? 29.239 0.801 -19.395 1.00 93.69 83 VAL A O 1
ATOM 636 N N . GLY A 1 84 ? 30.533 -0.281 -20.874 1.00 91.94 84 GLY A N 1
ATOM 637 C CA . GLY A 1 84 ? 30.484 -1.562 -20.164 1.00 91.94 84 GLY A CA 1
ATOM 638 C C . GLY A 1 84 ? 31.048 -1.475 -18.747 1.00 91.94 84 GLY A C 1
ATOM 639 O O . GLY A 1 84 ? 30.515 -2.098 -17.840 1.00 91.94 84 GLY A O 1
ATOM 640 N N . ARG A 1 85 ? 32.088 -0.660 -18.529 1.00 93.25 85 ARG A N 1
ATOM 641 C CA . ARG A 1 85 ? 32.643 -0.432 -17.189 1.00 93.25 85 ARG A CA 1
ATOM 642 C C . ARG A 1 85 ? 31.629 0.280 -16.293 1.00 93.25 85 ARG A C 1
ATOM 644 O O . ARG A 1 85 ? 31.400 -0.182 -15.186 1.00 93.25 85 ARG A O 1
ATOM 651 N N . ALA A 1 86 ? 31.001 1.345 -16.789 1.00 89.88 86 ALA A N 1
ATOM 652 C CA . ALA A 1 86 ? 30.004 2.096 -16.030 1.00 89.88 86 ALA A CA 1
ATOM 653 C C . ALA A 1 86 ? 28.768 1.244 -15.675 1.00 89.88 86 ALA A C 1
ATOM 655 O O . ALA A 1 86 ? 28.253 1.341 -14.565 1.00 89.88 86 ALA A O 1
ATOM 656 N N . LEU A 1 87 ? 28.326 0.365 -16.585 1.00 95.38 87 LEU A N 1
ATOM 657 C CA . LEU A 1 87 ? 27.263 -0.609 -16.304 1.00 95.38 87 LEU A CA 1
ATOM 658 C C . LEU A 1 87 ? 27.660 -1.584 -15.189 1.00 95.38 87 LEU A C 1
ATOM 660 O O . LEU A 1 87 ? 26.886 -1.792 -14.259 1.00 95.38 87 LEU A O 1
ATOM 664 N N . MET A 1 88 ? 28.867 -2.152 -15.254 1.00 96.12 88 MET A N 1
ATOM 665 C CA . MET A 1 88 ? 29.347 -3.081 -14.227 1.00 96.12 88 MET A CA 1
ATOM 666 C C . MET A 1 88 ? 29.526 -2.395 -12.866 1.00 96.12 88 MET A C 1
ATOM 668 O O . MET A 1 88 ? 29.134 -2.967 -11.858 1.00 96.12 88 MET A O 1
ATOM 672 N N . GLU A 1 89 ? 30.031 -1.159 -12.822 1.00 90.50 89 GLU A N 1
ATOM 673 C CA . GLU A 1 89 ? 30.135 -0.370 -11.583 1.00 90.50 89 GLU A CA 1
ATOM 674 C C . GLU A 1 89 ? 28.751 -0.126 -10.946 1.00 90.50 89 GLU A C 1
ATOM 676 O O . GLU A 1 89 ? 28.594 -0.252 -9.730 1.00 90.50 89 GLU A O 1
ATOM 681 N N . ALA A 1 90 ? 27.722 0.155 -11.755 1.00 87.12 90 ALA A N 1
ATOM 682 C CA . ALA A 1 90 ? 26.350 0.311 -11.266 1.00 87.12 90 ALA A CA 1
ATOM 683 C C . ALA A 1 90 ? 25.755 -1.006 -10.735 1.00 87.12 90 ALA A C 1
ATOM 685 O O . ALA A 1 90 ? 25.123 -1.014 -9.675 1.00 87.12 90 ALA A O 1
ATOM 686 N N . VAL A 1 91 ? 25.994 -2.117 -11.439 1.00 93.25 91 VAL A N 1
ATOM 687 C CA . VAL A 1 91 ? 25.583 -3.464 -11.015 1.00 93.25 91 VAL A CA 1
ATOM 688 C C . VAL A 1 91 ? 26.254 -3.852 -9.697 1.00 93.25 91 VAL A C 1
ATOM 690 O O . VAL A 1 91 ? 25.580 -4.310 -8.779 1.00 93.25 91 VAL A O 1
ATOM 693 N N . GLU A 1 92 ? 27.562 -3.632 -9.570 1.00 92.00 92 GLU A N 1
ATOM 694 C CA . GLU A 1 92 ? 28.325 -3.929 -8.353 1.00 92.00 92 GLU A CA 1
ATOM 695 C C . GLU A 1 92 ? 27.821 -3.122 -7.156 1.00 92.00 92 GLU A C 1
ATOM 697 O O . GLU A 1 92 ? 27.587 -3.679 -6.082 1.00 92.00 92 GLU A O 1
ATOM 702 N N . ALA A 1 93 ? 27.565 -1.825 -7.354 1.00 84.44 93 ALA A N 1
ATOM 703 C CA . ALA A 1 93 ? 26.990 -0.976 -6.320 1.00 84.44 93 ALA A CA 1
ATOM 704 C C . ALA A 1 93 ? 25.590 -1.448 -5.891 1.00 84.44 93 ALA A C 1
ATOM 706 O O . ALA A 1 93 ? 25.243 -1.370 -4.713 1.00 84.44 93 ALA A O 1
ATOM 707 N N . ALA A 1 94 ? 24.768 -1.940 -6.822 1.00 81.62 94 ALA A N 1
ATOM 708 C CA . ALA A 1 94 ? 23.459 -2.498 -6.497 1.00 81.62 94 ALA A CA 1
ATOM 709 C C . ALA A 1 94 ? 23.562 -3.837 -5.753 1.00 81.62 94 ALA A C 1
ATOM 711 O O . ALA A 1 94 ? 22.873 -4.029 -4.755 1.00 81.62 94 ALA A O 1
ATOM 712 N N . ALA A 1 95 ? 24.459 -4.727 -6.174 1.00 85.44 95 ALA A N 1
ATOM 713 C CA . ALA A 1 95 ? 24.696 -6.005 -5.511 1.00 85.44 95 ALA A CA 1
ATOM 714 C C . ALA A 1 95 ? 25.160 -5.826 -4.060 1.00 85.44 95 ALA A C 1
ATOM 716 O O . ALA A 1 95 ? 24.650 -6.499 -3.164 1.00 85.44 95 ALA A O 1
ATOM 717 N N . ALA A 1 96 ? 26.059 -4.867 -3.815 1.00 81.19 96 ALA A N 1
ATOM 718 C CA . ALA A 1 96 ? 26.494 -4.516 -2.467 1.00 81.19 96 ALA A CA 1
ATOM 719 C C . ALA A 1 96 ? 25.321 -4.030 -1.595 1.00 81.19 96 ALA A C 1
ATOM 721 O O . ALA A 1 96 ? 25.170 -4.478 -0.461 1.00 81.19 96 ALA A O 1
ATOM 722 N N . ARG A 1 97 ? 24.438 -3.176 -2.136 1.00 79.38 97 ARG A N 1
ATOM 723 C CA . ARG A 1 97 ? 23.226 -2.712 -1.429 1.00 79.38 97 ARG A CA 1
ATOM 724 C C . ARG A 1 97 ? 22.238 -3.840 -1.128 1.00 79.38 97 ARG A C 1
ATOM 726 O O . ARG A 1 97 ? 21.552 -3.776 -0.116 1.00 79.38 97 ARG A O 1
ATOM 733 N N . LEU A 1 98 ? 22.187 -4.864 -1.980 1.00 74.62 98 LEU A N 1
ATOM 734 C CA . LEU A 1 98 ? 21.385 -6.074 -1.777 1.00 74.62 98 LEU A CA 1
ATOM 735 C C . LEU A 1 98 ? 22.028 -7.084 -0.806 1.00 74.62 98 LEU A C 1
ATOM 737 O O . LEU A 1 98 ? 21.480 -8.166 -0.608 1.00 74.62 98 LEU A O 1
ATOM 741 N N . GLY A 1 99 ? 23.197 -6.776 -0.232 1.00 79.12 99 GLY A N 1
ATOM 742 C CA . GLY A 1 99 ? 23.908 -7.675 0.679 1.00 79.12 99 GLY A CA 1
ATOM 743 C C . GLY A 1 99 ? 24.584 -8.866 -0.010 1.00 79.12 99 GLY A C 1
ATOM 744 O O . GLY A 1 99 ? 24.955 -9.835 0.658 1.00 79.12 99 GLY A O 1
ATOM 745 N N . CYS A 1 100 ? 24.769 -8.815 -1.334 1.00 84.81 100 CYS A N 1
ATOM 746 C CA . CYS A 1 100 ? 25.523 -9.841 -2.046 1.00 84.81 100 CYS A CA 1
ATOM 747 C C . CYS A 1 100 ? 26.993 -9.793 -1.611 1.00 84.81 100 CYS A C 1
ATOM 749 O O . CYS A 1 100 ? 27.602 -8.728 -1.550 1.00 84.81 100 CYS A O 1
ATOM 751 N N . ARG A 1 101 ? 27.567 -10.964 -1.332 1.00 89.31 101 ARG A N 1
ATOM 752 C CA . ARG A 1 101 ? 28.988 -11.152 -0.994 1.00 89.31 101 ARG A CA 1
ATOM 753 C C . ARG A 1 101 ? 29.798 -11.674 -2.172 1.00 89.31 101 ARG A C 1
ATOM 755 O O . ARG A 1 101 ? 31.023 -11.640 -2.145 1.00 89.31 101 ARG A O 1
ATOM 762 N N . GLU A 1 102 ? 29.115 -12.169 -3.195 1.00 92.88 102 GLU A N 1
ATOM 763 C CA . GLU A 1 102 ? 29.724 -12.698 -4.404 1.00 92.88 102 GLU A CA 1
ATOM 764 C C . GLU A 1 102 ? 28.902 -12.284 -5.626 1.00 92.88 102 GLU A C 1
ATOM 766 O O . GLU A 1 102 ? 27.670 -12.322 -5.604 1.00 92.88 102 GLU A O 1
ATOM 771 N N . LEU A 1 103 ? 29.598 -11.908 -6.696 1.00 95.69 103 LEU A N 1
ATOM 772 C CA . LEU A 1 103 ? 29.039 -11.719 -8.025 1.00 95.69 103 LEU A CA 1
ATOM 773 C C . LEU A 1 103 ? 29.520 -12.824 -8.954 1.00 95.69 103 LEU A C 1
ATOM 775 O O . LEU A 1 103 ? 30.711 -13.124 -9.002 1.00 95.69 103 LEU A O 1
ATOM 779 N N . GLN A 1 104 ? 28.596 -13.396 -9.718 1.00 96.31 104 GLN A N 1
ATOM 780 C CA . GLN A 1 104 ? 28.870 -14.407 -10.733 1.00 96.31 104 GLN A CA 1
ATOM 781 C C . GLN A 1 104 ? 28.362 -13.936 -12.091 1.00 96.31 104 GLN A C 1
ATOM 783 O O . GLN A 1 104 ? 27.309 -13.308 -12.170 1.00 96.31 104 GLN A O 1
ATOM 788 N N . LEU A 1 105 ? 29.064 -14.277 -13.167 1.00 95.56 105 LEU A N 1
ATOM 789 C CA . LEU A 1 105 ? 28.567 -14.062 -14.525 1.00 95.56 105 LEU A CA 1
ATOM 790 C C . LEU A 1 105 ? 29.124 -15.086 -15.500 1.00 95.56 105 LEU A C 1
ATOM 792 O O . LEU A 1 105 ? 30.172 -15.687 -15.259 1.00 95.56 105 LEU A O 1
ATOM 796 N N . HIS A 1 106 ? 28.420 -15.269 -16.609 1.00 93.31 106 HIS A N 1
ATOM 797 C CA . HIS A 1 106 ? 28.930 -15.983 -17.771 1.00 93.31 106 HIS A CA 1
ATOM 798 C C . HIS A 1 106 ? 29.280 -14.948 -18.834 1.00 93.31 106 HIS A C 1
ATOM 800 O O . HIS A 1 106 ? 28.488 -14.054 -19.129 1.00 93.31 106 HIS A O 1
ATOM 806 N N . GLY A 1 107 ? 30.486 -15.035 -19.381 1.00 88.50 107 GLY A N 1
ATOM 807 C CA . GLY A 1 107 ? 30.961 -14.112 -20.402 1.00 88.50 107 GLY A CA 1
ATOM 808 C C . GLY A 1 107 ? 31.692 -14.860 -21.499 1.00 88.50 107 GLY A C 1
ATOM 809 O O . GLY A 1 107 ? 32.357 -15.859 -21.239 1.00 88.50 107 GLY A O 1
ATOM 810 N N . GLN A 1 108 ? 31.592 -14.379 -22.734 1.00 90.06 108 GLN A N 1
ATOM 811 C CA . GLN A 1 108 ? 32.316 -14.975 -23.855 1.00 90.06 108 GLN A CA 1
ATOM 812 C C . GLN A 1 108 ? 33.818 -15.005 -23.571 1.00 90.06 108 GLN A C 1
ATOM 814 O O . GLN A 1 108 ? 34.380 -14.055 -23.026 1.00 90.06 108 GLN A O 1
ATOM 819 N N . THR A 1 109 ? 34.501 -16.053 -24.016 1.00 89.38 109 THR A N 1
ATOM 820 C CA . THR A 1 109 ? 35.961 -16.193 -23.844 1.00 89.38 109 THR A CA 1
ATOM 821 C C . THR A 1 109 ? 36.737 -14.938 -24.279 1.00 89.38 109 THR A C 1
ATOM 823 O O . THR A 1 109 ? 37.659 -14.500 -23.595 1.00 89.38 109 THR A O 1
ATOM 826 N N . ARG A 1 110 ? 36.308 -14.262 -25.357 1.00 90.06 110 ARG A N 1
ATOM 827 C CA . ARG A 1 110 ? 36.935 -13.019 -25.855 1.00 90.06 110 ARG A CA 1
ATOM 828 C C . ARG A 1 110 ? 36.852 -11.815 -24.904 1.00 90.06 110 ARG A C 1
ATOM 830 O O . ARG A 1 110 ? 37.650 -10.891 -25.048 1.00 90.06 110 ARG A O 1
ATOM 837 N N . VAL A 1 111 ? 35.885 -11.779 -23.979 1.00 88.44 111 VAL A N 1
ATOM 838 C CA . VAL A 1 111 ? 35.709 -10.668 -23.022 1.00 88.44 111 VAL A CA 1
ATOM 839 C C . VAL A 1 111 ? 36.425 -10.908 -21.688 1.00 88.44 111 VAL A C 1
ATOM 841 O O . VAL A 1 111 ? 36.396 -10.037 -20.821 1.00 88.44 111 VAL A O 1
ATOM 844 N N . GLU A 1 112 ? 37.164 -12.012 -21.540 1.00 91.62 112 GLU A N 1
ATOM 845 C CA . GLU A 1 112 ? 37.988 -12.284 -20.354 1.00 91.62 112 GLU A CA 1
ATOM 846 C C . GLU A 1 112 ? 38.907 -11.106 -19.962 1.00 91.62 112 GLU A C 1
ATOM 848 O O . GLU A 1 112 ? 38.891 -10.714 -18.791 1.00 91.62 112 GLU A O 1
ATOM 853 N N . PRO A 1 113 ? 39.650 -10.448 -20.883 1.00 92.44 113 PRO A N 1
ATOM 854 C CA . PRO A 1 113 ? 40.500 -9.320 -20.502 1.00 92.44 113 PRO A CA 1
ATOM 855 C C . PRO A 1 113 ? 39.717 -8.123 -19.949 1.00 92.44 113 PRO A C 1
ATOM 857 O O . PRO A 1 113 ? 40.287 -7.306 -19.230 1.00 92.44 113 PRO A O 1
ATOM 860 N N . PHE A 1 114 ? 38.439 -7.971 -20.316 1.00 92.56 114 PHE A N 1
ATOM 861 C CA . PHE A 1 114 ? 37.574 -6.921 -19.782 1.00 92.56 114 PHE A CA 1
ATOM 862 C C . PHE A 1 114 ? 37.188 -7.215 -18.333 1.00 92.56 114 PHE A C 1
ATOM 864 O O . PHE A 1 114 ? 37.417 -6.362 -17.479 1.00 92.56 114 PHE A O 1
ATOM 871 N N . TYR A 1 115 ? 36.702 -8.423 -18.049 1.00 94.06 115 TYR A N 1
ATOM 872 C CA . TYR A 1 115 ? 36.282 -8.814 -16.703 1.00 94.06 115 TYR A CA 1
ATOM 873 C C . TYR A 1 115 ? 37.451 -8.893 -15.714 1.00 94.06 115 TYR A C 1
ATOM 875 O O . TYR A 1 115 ? 37.324 -8.405 -14.593 1.00 94.06 115 TYR A O 1
ATOM 883 N N . ARG A 1 116 ? 38.635 -9.349 -16.145 1.00 91.94 116 ARG A N 1
ATOM 884 C CA . ARG A 1 116 ? 39.847 -9.314 -15.303 1.00 91.94 116 ARG A CA 1
ATOM 885 C C . ARG A 1 116 ? 40.254 -7.904 -14.868 1.00 91.94 116 ARG A C 1
ATOM 887 O O . ARG A 1 116 ? 40.790 -7.742 -13.782 1.00 91.94 116 ARG A O 1
ATOM 894 N N . ARG A 1 117 ? 40.018 -6.875 -15.695 1.00 92.94 117 ARG A N 1
ATOM 895 C CA . ARG A 1 117 ? 40.292 -5.469 -15.322 1.00 92.94 117 ARG A CA 1
ATOM 896 C C . ARG A 1 117 ? 39.293 -4.903 -14.313 1.00 92.94 117 ARG A C 1
ATOM 898 O O . ARG A 1 117 ? 39.545 -3.832 -13.776 1.00 92.94 117 ARG A O 1
ATOM 905 N N . LEU A 1 118 ? 38.163 -5.579 -14.127 1.00 91.00 118 LEU A N 1
ATOM 906 C CA . LEU A 1 118 ? 37.152 -5.270 -13.120 1.00 91.00 118 LEU A CA 1
AT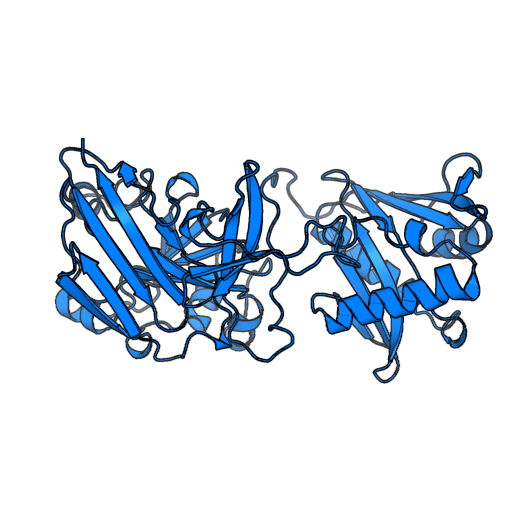OM 907 C C . LEU A 1 118 ? 37.267 -6.209 -11.911 1.00 91.00 118 LEU A C 1
ATOM 909 O O . LEU A 1 118 ? 36.322 -6.306 -11.136 1.00 91.00 118 LEU A O 1
ATOM 913 N N . ASP A 1 119 ? 38.395 -6.911 -11.771 1.00 94.50 119 ASP A N 1
ATOM 914 C CA . ASP A 1 119 ? 38.690 -7.841 -10.677 1.00 94.50 119 ASP A CA 1
ATOM 915 C C . ASP A 1 119 ? 37.766 -9.072 -10.612 1.00 94.50 119 ASP A C 1
ATOM 917 O O . ASP A 1 119 ? 37.569 -9.657 -9.551 1.00 94.50 119 ASP A O 1
ATOM 921 N N . TYR A 1 120 ? 37.209 -9.495 -11.753 1.00 94.25 120 TYR A N 1
ATOM 922 C CA . TYR A 1 120 ? 36.575 -10.809 -11.873 1.00 94.25 120 TYR A CA 1
ATOM 923 C C . TYR A 1 120 ? 37.606 -11.872 -12.257 1.00 94.25 120 TYR A C 1
ATOM 925 O O . TYR A 1 120 ? 38.392 -11.704 -13.196 1.00 94.25 120 TYR A O 1
ATOM 933 N N . GLU A 1 121 ? 37.538 -13.012 -11.584 1.00 95.06 121 GLU A N 1
ATOM 934 C CA . GLU A 1 121 ? 38.385 -14.173 -11.820 1.00 95.06 121 GLU A CA 1
ATOM 935 C C . GLU A 1 121 ? 37.623 -15.238 -12.624 1.00 95.06 121 GLU A C 1
ATOM 937 O O . GLU A 1 121 ? 36.478 -15.550 -12.282 1.00 95.06 121 GLU A O 1
ATOM 942 N N . PRO A 1 122 ? 38.209 -15.802 -13.698 1.00 94.50 122 PRO A N 1
ATOM 943 C CA . PRO A 1 122 ? 37.590 -16.909 -14.415 1.00 94.50 122 PRO A CA 1
ATOM 944 C C . PRO A 1 122 ? 37.638 -18.201 -13.588 1.00 94.50 122 PRO A C 1
ATOM 946 O O . PRO A 1 122 ? 38.634 -18.498 -12.929 1.00 94.50 122 PRO A O 1
ATOM 949 N N . GLU A 1 123 ? 36.575 -18.994 -13.669 1.00 90.62 123 GLU A N 1
ATOM 950 C CA . GLU A 1 123 ? 36.404 -20.261 -12.961 1.00 90.62 123 GLU A CA 1
ATOM 951 C C . GLU A 1 123 ? 36.097 -21.392 -13.953 1.00 90.62 123 GLU A C 1
ATOM 953 O O . GLU A 1 123 ? 35.188 -21.282 -14.777 1.00 90.62 123 GLU A O 1
ATOM 958 N N . GLY A 1 124 ? 36.813 -22.511 -13.819 1.00 87.69 124 GLY A N 1
ATOM 959 C CA . GLY A 1 124 ? 36.552 -23.733 -14.582 1.00 87.69 124 GLY A CA 1
ATOM 960 C C . GLY A 1 124 ? 37.070 -23.715 -16.023 1.00 87.69 124 GLY A C 1
ATOM 961 O O . GLY A 1 124 ? 37.875 -22.868 -16.413 1.00 87.69 124 GLY A O 1
ATOM 962 N N . GLU A 1 125 ? 36.637 -24.710 -16.798 1.00 89.56 125 GLU A N 1
ATOM 963 C CA . GLU A 1 125 ? 36.940 -24.818 -18.227 1.00 89.56 125 GLU A CA 1
ATOM 964 C C . GLU A 1 125 ? 35.889 -24.070 -19.069 1.00 89.56 125 GLU A C 1
ATOM 966 O O . GLU A 1 125 ? 34.739 -23.944 -18.634 1.00 89.56 125 GLU A O 1
ATOM 971 N N . PRO A 1 126 ? 36.248 -23.577 -20.273 1.00 91.75 126 PRO A N 1
ATOM 972 C CA . PRO A 1 126 ? 35.279 -22.996 -21.193 1.00 91.75 126 PRO A CA 1
ATOM 973 C C . PRO A 1 126 ? 34.138 -23.965 -21.518 1.00 91.75 126 PRO A C 1
ATOM 975 O O . PRO A 1 126 ? 34.366 -25.160 -21.710 1.00 91.75 126 PRO A O 1
ATOM 978 N N . PHE A 1 127 ? 32.927 -23.437 -21.648 1.00 89.00 127 PHE A N 1
ATOM 979 C CA . PHE A 1 127 ? 31.733 -24.199 -22.010 1.00 89.00 127 PHE A CA 1
ATOM 980 C C . PHE A 1 127 ? 30.961 -23.502 -23.135 1.00 89.00 127 PHE A C 1
ATOM 982 O O . PHE A 1 127 ? 31.196 -22.330 -23.428 1.00 89.00 127 PHE A O 1
ATOM 989 N N . ASP A 1 128 ? 30.076 -24.240 -23.802 1.00 87.19 128 ASP A N 1
ATOM 990 C CA . ASP A 1 128 ? 29.217 -23.697 -24.856 1.00 87.19 128 ASP A CA 1
ATOM 991 C C . ASP A 1 128 ? 27.911 -23.161 -24.261 1.00 87.19 128 ASP A C 1
ATOM 993 O O . ASP A 1 128 ? 27.254 -23.847 -23.476 1.00 87.19 128 ASP A O 1
ATOM 997 N N . GLU A 1 129 ? 27.542 -21.937 -24.632 1.00 77.69 129 GLU A N 1
ATOM 998 C CA . GLU A 1 129 ? 26.258 -21.326 -24.290 1.00 77.69 129 GLU A CA 1
ATOM 999 C C . GLU A 1 129 ? 25.717 -20.636 -25.545 1.00 77.69 129 GLU A C 1
ATOM 1001 O O . GLU A 1 129 ? 26.375 -19.757 -26.108 1.00 77.69 129 GLU A O 1
ATOM 1006 N N . ALA A 1 130 ? 24.553 -21.090 -26.022 1.00 76.50 130 ALA A N 1
ATOM 1007 C CA . ALA A 1 130 ? 23.942 -20.661 -27.285 1.00 76.50 130 ALA A CA 1
ATOM 1008 C C . ALA A 1 130 ? 24.879 -20.768 -28.514 1.00 76.50 130 ALA A C 1
ATOM 1010 O O . ALA A 1 130 ? 24.835 -19.923 -29.406 1.00 76.50 130 ALA A O 1
ATOM 1011 N N . GLY A 1 131 ? 25.746 -21.789 -28.569 1.00 79.31 131 GLY A N 1
ATOM 1012 C CA . GLY A 1 131 ? 26.702 -21.979 -29.666 1.00 79.31 131 GLY A CA 1
ATOM 1013 C C . GLY A 1 131 ? 27.930 -21.063 -29.604 1.00 79.31 131 GLY A C 1
ATOM 1014 O O . GLY A 1 131 ? 28.686 -20.975 -30.576 1.00 79.31 131 GLY A O 1
ATOM 1015 N N . ILE A 1 132 ? 28.124 -20.347 -28.490 1.00 84.12 132 ILE A N 1
ATOM 1016 C CA . ILE A 1 132 ? 29.226 -19.408 -28.288 1.00 84.12 132 ILE A CA 1
ATOM 1017 C C . ILE A 1 132 ? 30.091 -19.880 -27.103 1.00 84.12 132 ILE A C 1
ATOM 1019 O O . ILE A 1 132 ? 29.563 -20.129 -26.016 1.00 84.12 132 ILE A O 1
ATOM 1023 N N . PRO A 1 133 ? 31.433 -19.934 -27.243 1.00 89.38 133 PRO A N 1
ATOM 1024 C CA . PRO A 1 133 ? 32.323 -20.286 -26.137 1.00 89.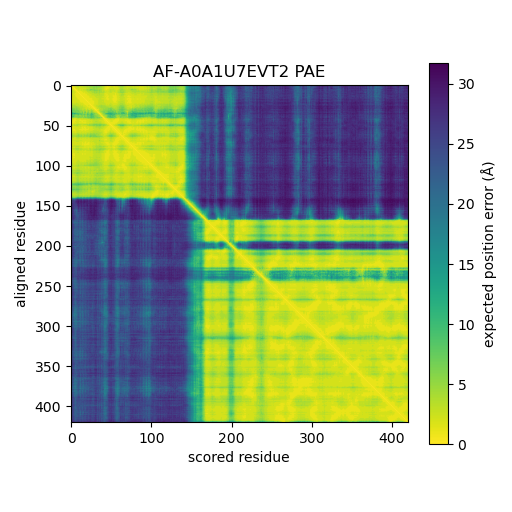38 133 PRO A CA 1
ATOM 1025 C C . PRO A 1 133 ? 32.333 -19.240 -25.011 1.00 89.38 133 PRO A C 1
ATOM 1027 O O . PRO A 1 133 ? 32.769 -18.096 -25.209 1.00 89.38 133 PRO A O 1
ATOM 1030 N N . HIS A 1 134 ? 31.943 -19.660 -23.810 1.00 92.75 134 HIS A N 1
ATOM 1031 C CA . HIS A 1 134 ? 31.857 -18.862 -22.589 1.00 92.75 134 HIS A CA 1
ATOM 1032 C C . HIS A 1 134 ? 32.802 -19.363 -21.487 1.00 92.75 134 HIS A C 1
ATOM 1034 O O . HIS A 1 134 ? 33.241 -20.511 -21.474 1.00 92.75 134 HIS A O 1
ATOM 1040 N N . LEU A 1 135 ? 33.122 -18.465 -20.558 1.00 93.19 135 LEU A N 1
ATOM 1041 C CA . LEU A 1 135 ? 33.776 -18.728 -19.281 1.00 93.19 135 LEU A CA 1
ATOM 1042 C C . LEU A 1 135 ? 32.867 -18.239 -18.155 1.00 93.19 135 LEU A C 1
ATOM 1044 O O . LEU A 1 135 ? 32.169 -17.228 -18.292 1.00 93.19 135 LEU A O 1
ATOM 1048 N N . LYS A 1 136 ? 32.918 -18.934 -17.020 1.00 93.25 136 LYS A N 1
ATOM 1049 C CA . LYS A 1 136 ? 32.311 -18.457 -15.782 1.00 93.25 136 LYS A CA 1
ATOM 1050 C C . LYS A 1 136 ? 33.287 -17.515 -15.089 1.00 93.25 136 LYS A C 1
ATOM 1052 O O . LYS A 1 136 ? 34.484 -17.774 -15.066 1.00 93.25 136 LYS A O 1
ATOM 1057 N N . PHE A 1 137 ? 32.774 -16.439 -14.515 1.00 95.25 137 PHE A N 1
ATOM 1058 C CA . PHE A 1 137 ? 33.544 -15.443 -13.783 1.00 95.25 137 PHE A CA 1
ATOM 1059 C C . PHE A 1 137 ? 32.950 -15.237 -12.393 1.00 95.25 137 PHE A C 1
ATOM 1061 O O . PHE A 1 137 ? 31.726 -15.289 -12.231 1.00 95.25 137 PHE A O 1
ATOM 1068 N N . ARG A 1 138 ? 33.807 -14.965 -11.405 1.00 94.62 138 ARG A N 1
ATOM 1069 C CA . ARG A 1 138 ? 33.407 -14.596 -10.043 1.00 94.62 138 ARG A CA 1
ATOM 1070 C C . ARG A 1 138 ? 34.165 -13.385 -9.525 1.00 94.62 138 ARG A C 1
ATOM 1072 O O . ARG A 1 138 ? 35.315 -13.175 -9.889 1.00 94.62 138 ARG A O 1
ATOM 1079 N N . LYS A 1 139 ? 33.528 -12.623 -8.641 1.00 94.00 139 LYS A N 1
ATOM 1080 C CA . LYS A 1 139 ? 34.138 -11.522 -7.894 1.00 94.00 139 LYS A CA 1
ATOM 1081 C C . LYS A 1 139 ? 33.585 -11.492 -6.474 1.00 94.00 139 LYS A C 1
ATOM 1083 O O . LYS A 1 139 ? 32.369 -11.529 -6.287 1.00 94.00 139 LYS A O 1
ATOM 1088 N N . SER A 1 140 ? 34.465 -11.395 -5.484 1.00 89.75 140 SER A N 1
ATOM 1089 C CA . SER A 1 140 ? 34.069 -11.146 -4.096 1.00 89.75 140 SER A CA 1
ATOM 1090 C C . SER A 1 140 ? 33.644 -9.690 -3.923 1.00 89.75 140 SER A C 1
ATOM 1092 O O . SER A 1 140 ? 34.296 -8.780 -4.433 1.00 89.75 140 SER A O 1
ATOM 1094 N N . VAL A 1 141 ? 32.560 -9.470 -3.187 1.00 80.69 141 VAL A N 1
ATOM 1095 C CA . VAL A 1 141 ? 32.053 -8.143 -2.830 1.00 80.69 141 VAL A CA 1
ATOM 1096 C C . VAL A 1 141 ? 32.267 -7.974 -1.326 1.00 80.69 141 VAL A C 1
ATOM 1098 O O . VAL A 1 141 ? 31.655 -8.685 -0.528 1.00 80.69 141 VAL A O 1
ATOM 1101 N N . ASP A 1 142 ? 33.180 -7.087 -0.925 1.00 62.38 142 ASP A N 1
ATOM 1102 C CA . ASP A 1 142 ? 33.526 -6.899 0.487 1.00 62.38 142 ASP A CA 1
ATOM 1103 C C . ASP A 1 142 ? 32.324 -6.367 1.287 1.00 62.38 142 ASP A C 1
ATOM 1105 O O . ASP A 1 142 ? 31.840 -5.254 1.085 1.00 62.38 142 ASP A O 1
ATOM 1109 N N . GLY A 1 143 ? 31.837 -7.191 2.220 1.00 48.38 143 GLY A N 1
ATOM 1110 C CA . GLY A 1 143 ? 30.634 -6.961 3.023 1.00 48.38 143 GLY A CA 1
ATOM 1111 C C . GLY A 1 143 ? 30.811 -5.986 4.189 1.00 48.38 143 GLY A C 1
ATOM 1112 O O . GLY A 1 143 ? 30.456 -6.316 5.322 1.00 48.38 143 GLY A O 1
ATOM 1113 N N . SER A 1 144 ? 31.335 -4.783 3.954 1.00 36.53 144 SER A N 1
ATOM 1114 C CA . SER A 1 144 ? 31.263 -3.708 4.951 1.00 36.53 144 SER A CA 1
ATOM 1115 C C . SER A 1 144 ? 29.894 -3.015 4.896 1.00 36.53 144 SER A C 1
ATOM 1117 O O . SER A 1 144 ? 29.767 -1.925 4.344 1.00 36.53 144 SER A O 1
ATOM 1119 N N . GLY A 1 145 ? 28.877 -3.657 5.484 1.00 35.44 145 GLY A N 1
ATOM 1120 C CA . GLY A 1 145 ? 27.601 -3.028 5.857 1.00 35.44 145 GLY A CA 1
ATOM 1121 C C . GLY A 1 145 ? 26.345 -3.749 5.359 1.00 35.44 145 GLY A C 1
ATOM 1122 O O . GLY A 1 145 ? 25.862 -3.449 4.275 1.00 35.44 145 GLY A O 1
ATOM 1123 N N . GLY A 1 146 ? 25.774 -4.639 6.178 1.00 33.16 146 GLY A N 1
ATOM 1124 C CA . GLY A 1 146 ? 24.428 -5.191 5.966 1.00 33.16 146 GLY A CA 1
ATOM 1125 C C . GLY A 1 146 ? 24.208 -6.532 6.672 1.00 33.16 146 GLY A C 1
ATOM 1126 O O . GLY A 1 146 ? 24.840 -7.526 6.323 1.00 33.16 146 GLY A O 1
ATOM 1127 N N . ASP A 1 147 ? 23.346 -6.534 7.689 1.00 35.06 147 ASP A N 1
ATOM 1128 C CA . ASP A 1 147 ? 22.956 -7.685 8.519 1.00 35.06 147 ASP A CA 1
ATOM 1129 C C . ASP A 1 147 ? 22.208 -8.760 7.682 1.00 35.06 147 ASP A C 1
ATOM 1131 O O . ASP A 1 147 ? 21.326 -8.389 6.904 1.00 35.06 147 ASP A O 1
ATOM 1135 N N . PRO A 1 148 ? 22.518 -10.074 7.773 1.00 33.97 148 PRO A N 1
ATOM 1136 C CA . PRO A 1 148 ? 22.039 -11.102 6.838 1.00 33.97 148 PRO A CA 1
ATOM 1137 C C . PRO A 1 148 ? 20.621 -11.638 7.118 1.00 33.97 148 PRO A C 1
ATOM 1139 O O . PRO A 1 148 ? 20.280 -12.718 6.639 1.00 33.97 148 PRO A O 1
ATOM 1142 N N . THR A 1 149 ? 19.800 -10.945 7.907 1.00 29.20 149 THR A N 1
ATOM 1143 C CA . THR A 1 149 ? 18.525 -11.478 8.428 1.00 29.20 149 THR A CA 1
ATOM 1144 C C . THR A 1 149 ? 17.265 -11.008 7.692 1.00 29.20 149 THR A C 1
ATOM 1146 O O . THR A 1 149 ? 16.168 -11.423 8.052 1.00 29.20 149 THR A O 1
ATOM 1149 N N . ALA A 1 150 ? 17.385 -10.241 6.606 1.00 34.28 150 ALA A N 1
ATOM 1150 C CA . ALA A 1 150 ? 16.249 -9.874 5.756 1.00 34.28 150 ALA A CA 1
ATOM 1151 C C . ALA A 1 150 ? 15.938 -10.975 4.720 1.00 34.28 150 ALA A C 1
ATOM 1153 O O . ALA A 1 150 ? 16.343 -10.909 3.557 1.00 34.28 150 ALA A O 1
ATOM 1154 N N . ALA A 1 151 ? 15.239 -12.017 5.161 1.00 31.73 151 ALA A N 1
ATOM 1155 C CA . ALA A 1 151 ? 14.523 -12.936 4.285 1.00 31.73 151 ALA A CA 1
ATOM 1156 C C . ALA A 1 151 ? 13.020 -12.668 4.435 1.00 31.73 151 ALA A C 1
ATOM 1158 O O . ALA A 1 151 ? 12.425 -13.148 5.392 1.00 31.73 151 ALA A O 1
ATOM 1159 N N . ALA A 1 152 ? 12.434 -11.892 3.519 1.00 27.39 152 ALA A N 1
ATOM 1160 C CA . ALA A 1 152 ? 10.993 -11.856 3.263 1.00 27.39 152 ALA A CA 1
ATOM 1161 C C . ALA A 1 152 ? 10.677 -11.108 1.954 1.00 27.39 152 ALA A C 1
ATOM 1163 O O . ALA A 1 152 ? 11.348 -10.127 1.639 1.00 27.39 152 ALA A O 1
ATOM 1164 N N . ALA A 1 153 ? 9.640 -11.618 1.283 1.00 29.59 153 ALA A N 1
ATOM 1165 C CA . ALA A 1 153 ? 8.756 -11.017 0.282 1.00 29.59 153 ALA A CA 1
ATOM 1166 C C . ALA A 1 153 ? 9.359 -10.487 -1.034 1.00 29.59 153 ALA A C 1
ATOM 1168 O O . ALA A 1 153 ? 10.174 -9.569 -1.077 1.00 29.59 153 ALA A O 1
ATOM 1169 N N . GLU A 1 154 ? 8.891 -11.068 -2.140 1.00 30.94 154 GLU A N 1
ATOM 1170 C CA . GLU A 1 154 ? 8.965 -10.471 -3.471 1.00 30.94 154 GLU A CA 1
ATOM 1171 C C . GLU A 1 154 ? 8.170 -9.156 -3.458 1.00 30.94 154 GLU A C 1
ATOM 1173 O O . GLU A 1 154 ? 6.959 -9.153 -3.263 1.00 30.94 154 GLU A O 1
ATOM 1178 N N . SER A 1 155 ? 8.863 -8.025 -3.605 1.00 34.72 155 SER A N 1
ATOM 1179 C CA . SER A 1 155 ? 8.232 -6.707 -3.709 1.00 34.72 155 SER A CA 1
ATOM 1180 C C . SER A 1 155 ? 7.731 -6.454 -5.136 1.00 34.72 155 SER A C 1
ATOM 1182 O O . SER A 1 155 ? 8.431 -6.813 -6.090 1.00 34.72 155 SER A O 1
ATOM 1184 N N . PRO A 1 156 ? 6.587 -5.769 -5.315 1.00 34.38 156 PRO A N 1
ATOM 1185 C CA . PRO A 1 156 ? 6.138 -5.349 -6.632 1.00 34.38 156 PRO A CA 1
ATOM 1186 C C . PRO A 1 156 ? 7.141 -4.360 -7.240 1.00 34.38 156 PRO A C 1
ATOM 1188 O O . PRO A 1 156 ? 7.725 -3.514 -6.556 1.00 34.38 156 PRO A O 1
ATOM 1191 N N . ALA A 1 157 ? 7.373 -4.498 -8.545 1.00 33.41 157 ALA A N 1
ATOM 1192 C CA . ALA A 1 157 ? 8.168 -3.559 -9.320 1.00 33.41 157 ALA A CA 1
ATOM 1193 C C . ALA A 1 157 ? 7.634 -2.127 -9.135 1.00 33.41 157 ALA A C 1
ATOM 1195 O O . ALA A 1 157 ? 6.425 -1.913 -9.098 1.00 33.41 157 ALA A O 1
ATOM 1196 N N . VAL A 1 158 ? 8.544 -1.152 -9.045 1.00 34.72 158 VAL A N 1
ATOM 1197 C CA . VAL A 1 158 ? 8.223 0.285 -9.046 1.00 34.72 158 VAL A CA 1
ATOM 1198 C C . VAL A 1 158 ? 7.270 0.580 -10.212 1.00 34.72 158 VAL A C 1
ATOM 1200 O O . VAL A 1 158 ? 7.626 0.346 -11.367 1.00 34.72 158 VAL A O 1
ATOM 1203 N N . MET A 1 159 ? 6.059 1.038 -9.885 1.00 40.19 159 MET A N 1
ATOM 1204 C CA . MET A 1 159 ? 4.950 1.246 -10.819 1.00 40.19 159 MET A CA 1
ATOM 1205 C C . MET A 1 159 ? 5.313 2.286 -11.883 1.00 40.19 159 MET A C 1
ATOM 1207 O O . MET A 1 159 ? 5.809 3.365 -11.564 1.00 40.19 159 MET A O 1
ATOM 1211 N N . ALA A 1 160 ? 5.034 1.981 -13.148 1.00 33.41 160 ALA A N 1
ATOM 1212 C CA . ALA A 1 160 ? 5.024 2.952 -14.237 1.00 33.41 160 ALA A CA 1
ATOM 1213 C C . ALA A 1 160 ? 3.581 3.138 -14.721 1.00 33.41 160 ALA A C 1
ATOM 1215 O O . ALA A 1 160 ? 2.816 2.178 -14.717 1.00 33.41 160 ALA A O 1
ATOM 1216 N N . ALA A 1 161 ? 3.237 4.358 -15.145 1.00 31.64 161 ALA A N 1
ATOM 1217 C CA . ALA A 1 161 ? 1.930 4.703 -15.700 1.00 31.64 161 ALA A CA 1
ATOM 1218 C C . ALA A 1 161 ? 1.516 3.769 -16.854 1.00 31.64 161 ALA A C 1
ATOM 1220 O O . ALA A 1 161 ? 2.355 3.388 -17.677 1.00 31.64 161 ALA A O 1
ATOM 1221 N N . GLY A 1 162 ? 0.219 3.446 -16.928 1.00 33.31 162 GLY A N 1
ATOM 1222 C CA . GLY A 1 162 ? -0.367 2.663 -18.014 1.00 33.31 162 GLY A CA 1
ATOM 1223 C C . GLY A 1 162 ? -0.105 3.292 -19.387 1.00 33.31 162 GLY A C 1
ATOM 1224 O O . GLY A 1 162 ? -0.110 4.516 -19.548 1.00 33.31 162 GLY A O 1
ATOM 1225 N N . ALA A 1 163 ? 0.132 2.444 -20.392 1.00 34.62 163 ALA A N 1
ATOM 1226 C CA . ALA A 1 163 ? 0.521 2.818 -21.756 1.00 34.62 163 ALA A CA 1
ATOM 1227 C C . ALA A 1 163 ? -0.510 3.684 -22.527 1.00 34.62 163 ALA A C 1
ATOM 1229 O O . ALA A 1 163 ? -0.243 4.118 -23.648 1.00 34.62 163 ALA A O 1
ATOM 1230 N N . ASP A 1 164 ? -1.675 3.948 -21.940 1.00 36.19 164 ASP A N 1
ATOM 1231 C CA . ASP A 1 164 ? -2.835 4.632 -22.514 1.00 36.19 164 ASP A CA 1
ATOM 1232 C C . ASP A 1 164 ? -3.266 5.896 -21.743 1.00 36.19 164 ASP A C 1
ATOM 1234 O O . ASP A 1 164 ? -4.195 6.584 -22.169 1.00 36.19 164 ASP A O 1
ATOM 1238 N N . GLY A 1 165 ? -2.566 6.260 -20.660 1.00 36.06 165 GLY A N 1
ATOM 1239 C CA . GLY A 1 165 ? -2.923 7.419 -19.833 1.00 36.06 165 GLY A CA 1
ATOM 1240 C C . GLY A 1 165 ? -4.099 7.167 -18.883 1.00 36.06 165 GLY A C 1
ATOM 1241 O O . GLY A 1 165 ? -4.659 8.127 -18.354 1.00 36.06 165 GLY A O 1
ATOM 1242 N N . THR A 1 166 ? -4.476 5.904 -18.665 1.00 44.38 166 THR A N 1
ATOM 1243 C CA . THR A 1 166 ? -5.483 5.514 -17.670 1.00 44.38 166 THR A CA 1
ATOM 1244 C C . THR A 1 166 ? -4.876 5.558 -16.262 1.00 44.38 166 THR A C 1
ATOM 1246 O O . THR A 1 166 ? -3.730 5.154 -16.054 1.00 44.38 166 THR A O 1
ATOM 1249 N N . LEU A 1 167 ? -5.633 6.085 -15.294 1.00 56.25 167 LEU A N 1
ATOM 1250 C CA . LEU A 1 167 ? -5.261 6.099 -13.876 1.00 56.25 167 LEU A CA 1
ATOM 1251 C C . LEU A 1 167 ? -5.185 4.654 -13.366 1.00 56.25 167 LEU A C 1
ATOM 1253 O O . LEU A 1 167 ? -6.195 3.954 -13.307 1.00 56.25 167 LEU A O 1
ATOM 1257 N N . MET A 1 168 ? -3.973 4.197 -13.060 1.00 72.38 168 MET A N 1
ATOM 1258 C CA . MET A 1 168 ? -3.677 2.783 -12.853 1.00 72.38 168 MET A CA 1
ATOM 1259 C C . MET A 1 168 ? -3.884 2.392 -11.387 1.00 72.38 168 MET A C 1
ATOM 1261 O O . MET A 1 168 ? -3.335 3.019 -10.479 1.00 72.38 168 MET A O 1
ATOM 1265 N N . ARG A 1 169 ? -4.651 1.321 -11.163 1.00 89.75 169 ARG A N 1
ATOM 1266 C CA . ARG A 1 169 ? -4.842 0.686 -9.851 1.00 89.75 169 ARG A CA 1
ATOM 1267 C C . ARG A 1 169 ? -4.332 -0.742 -9.921 1.00 89.75 169 ARG A C 1
ATOM 1269 O O . ARG A 1 169 ? -4.935 -1.570 -10.595 1.00 89.75 169 ARG A O 1
ATOM 1276 N N . GLN A 1 170 ? -3.219 -1.044 -9.264 1.00 89.94 170 GLN A N 1
ATOM 1277 C CA . GLN A 1 170 ? -2.690 -2.403 -9.231 1.00 89.94 170 GLN A CA 1
ATOM 1278 C C . GLN A 1 170 ? -3.382 -3.224 -8.143 1.00 89.94 170 GLN A C 1
ATOM 1280 O O . GLN A 1 170 ? -3.238 -2.924 -6.959 1.00 89.94 170 GLN A O 1
ATOM 1285 N N . ALA A 1 171 ? -4.062 -4.293 -8.541 1.00 91.31 171 ALA A N 1
ATOM 1286 C CA . ALA A 1 171 ? -4.545 -5.320 -7.631 1.00 91.31 171 ALA A CA 1
ATOM 1287 C C . ALA A 1 171 ? -3.557 -6.488 -7.557 1.00 91.31 171 ALA A C 1
ATOM 1289 O O . ALA A 1 171 ? -2.887 -6.820 -8.543 1.00 91.31 171 ALA A O 1
ATOM 1290 N N . ARG A 1 172 ? -3.523 -7.130 -6.391 1.00 89.25 172 ARG A N 1
ATOM 1291 C CA . ARG A 1 172 ? -2.986 -8.474 -6.188 1.00 89.25 172 ARG A CA 1
ATOM 1292 C C . ARG A 1 172 ? -4.176 -9.404 -5.980 1.00 89.25 172 ARG A C 1
ATOM 1294 O O . ARG A 1 172 ? -5.091 -9.045 -5.246 1.00 89.25 172 ARG A O 1
ATOM 1301 N N . PHE A 1 173 ? -4.193 -10.552 -6.637 1.00 90.88 173 PHE A N 1
ATOM 1302 C CA . PHE A 1 173 ? -5.341 -11.456 -6.608 1.00 90.88 173 PHE A CA 1
ATOM 1303 C C . PHE A 1 173 ? -4.916 -12.909 -6.815 1.00 90.88 173 PHE A C 1
ATOM 1305 O O . PHE A 1 173 ? -3.868 -13.157 -7.411 1.00 90.88 173 PHE A O 1
ATOM 1312 N N . GLU A 1 174 ? -5.719 -13.853 -6.341 1.00 87.50 174 GLU A N 1
ATOM 1313 C CA . GLU A 1 174 ? -5.630 -15.267 -6.703 1.00 87.50 174 GLU A CA 1
ATOM 1314 C C . GLU A 1 174 ? -6.528 -15.530 -7.923 1.00 87.50 174 GLU A C 1
ATOM 1316 O O . GLU A 1 174 ? -7.694 -15.124 -7.945 1.00 87.50 174 GLU A O 1
ATOM 1321 N N . ASP A 1 175 ? -5.968 -16.131 -8.976 1.00 86.56 175 ASP A N 1
ATOM 1322 C CA . ASP A 1 175 ? -6.718 -16.501 -10.182 1.00 86.56 175 ASP A CA 1
ATOM 1323 C C . ASP A 1 175 ? -7.479 -17.839 -10.002 1.00 86.56 175 ASP A C 1
ATOM 1325 O O . ASP A 1 175 ? -7.232 -18.557 -9.033 1.00 86.56 175 ASP A O 1
ATOM 1329 N N . PRO A 1 176 ? -8.397 -18.228 -10.913 1.00 85.88 176 PRO A N 1
ATOM 1330 C CA . PRO A 1 176 ? -9.153 -19.484 -10.801 1.00 85.88 176 PRO A CA 1
ATOM 1331 C C . PRO A 1 176 ? -8.301 -20.760 -10.734 1.00 85.88 176 PRO A C 1
ATOM 1333 O O . PRO A 1 176 ? -8.814 -21.819 -10.365 1.00 85.88 176 PRO A O 1
ATOM 1336 N N . ASP A 1 177 ? -7.029 -20.685 -11.137 1.00 81.88 177 ASP A N 1
ATOM 1337 C CA . ASP A 1 177 ? -6.084 -21.798 -11.063 1.00 81.88 177 ASP A CA 1
ATOM 1338 C C . ASP A 1 177 ? -5.362 -21.852 -9.696 1.00 81.88 177 ASP A C 1
ATOM 1340 O O . ASP A 1 177 ? -4.615 -22.799 -9.438 1.00 81.88 177 ASP A O 1
ATOM 1344 N N . GLY A 1 178 ? -5.613 -20.883 -8.807 1.00 77.25 178 GLY A N 1
ATOM 1345 C CA . GLY A 1 178 ? -4.985 -20.745 -7.492 1.00 77.25 178 GLY A CA 1
ATOM 1346 C C . GLY A 1 178 ? -3.643 -20.007 -7.522 1.00 77.25 178 GLY A C 1
ATOM 1347 O O . GLY A 1 178 ? -2.884 -20.072 -6.554 1.00 77.25 178 GLY A O 1
ATOM 1348 N N . ASP A 1 179 ? -3.297 -19.348 -8.634 1.00 79.94 179 ASP A N 1
ATOM 1349 C CA . ASP A 1 179 ? -2.039 -18.612 -8.748 1.00 79.94 179 ASP A CA 1
ATOM 1350 C C . ASP A 1 179 ? -2.204 -17.168 -8.258 1.00 79.94 179 ASP A C 1
ATOM 1352 O O . ASP A 1 179 ? -3.062 -16.422 -8.736 1.00 79.94 179 ASP A O 1
ATOM 1356 N N . VAL A 1 180 ? -1.298 -16.725 -7.383 1.00 81.00 180 VAL A N 1
ATOM 1357 C CA . VAL A 1 180 ? -1.205 -15.315 -6.982 1.00 81.00 180 VAL A CA 1
ATOM 1358 C C . VAL A 1 180 ? -0.618 -14.485 -8.120 1.00 81.00 180 VAL A C 1
ATOM 1360 O O . VAL A 1 180 ? 0.485 -14.740 -8.612 1.00 81.00 180 VAL A O 1
ATOM 1363 N N . ARG A 1 181 ? -1.346 -13.448 -8.527 1.00 82.06 181 ARG A N 1
ATOM 1364 C CA . ARG A 1 181 ? -1.022 -12.580 -9.658 1.00 82.06 181 ARG A CA 1
ATOM 1365 C C . ARG A 1 181 ? -1.219 -11.116 -9.312 1.00 82.06 181 ARG A C 1
ATOM 1367 O O . ARG A 1 181 ? -1.823 -10.749 -8.310 1.00 82.06 181 ARG A O 1
ATOM 1374 N N . TYR A 1 182 ? -0.700 -10.280 -10.201 1.00 82.94 182 TYR A N 1
ATOM 1375 C CA . TYR A 1 182 ? -0.896 -8.840 -10.183 1.00 82.94 182 TYR A CA 1
ATOM 1376 C C . TYR A 1 182 ? -1.570 -8.411 -11.480 1.00 82.94 182 TYR A C 1
ATOM 1378 O O . TYR A 1 182 ? -1.357 -9.021 -12.533 1.00 82.94 182 TYR A O 1
ATOM 1386 N N . GLY A 1 183 ? -2.371 -7.358 -11.418 1.00 84.75 183 GLY A N 1
ATOM 1387 C CA . GLY A 1 183 ? -3.074 -6.830 -12.577 1.00 84.75 183 GLY A CA 1
ATOM 1388 C C . GLY A 1 183 ? -3.582 -5.420 -12.348 1.00 84.75 183 GLY A C 1
ATOM 1389 O O . GLY A 1 183 ? -3.411 -4.853 -11.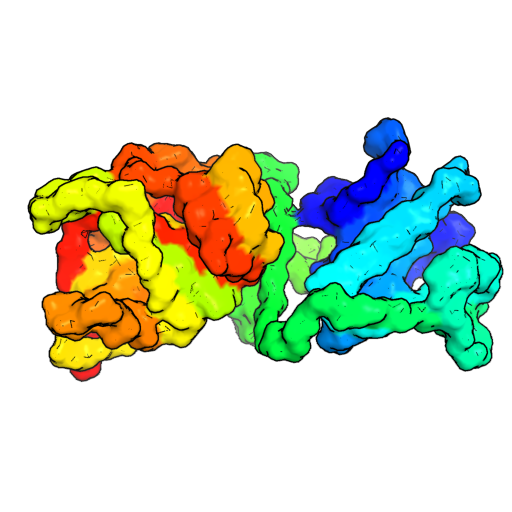272 1.00 84.75 183 GLY A O 1
ATOM 1390 N N . GLU A 1 184 ? -4.185 -4.851 -13.379 1.00 88.31 184 GLU A N 1
ATOM 1391 C CA . GLU A 1 184 ? -4.855 -3.559 -13.314 1.00 88.31 184 GLU A CA 1
ATOM 1392 C C . GLU A 1 184 ? -6.343 -3.757 -13.019 1.00 88.31 184 GLU A C 1
ATOM 1394 O O . GLU A 1 184 ? -7.023 -4.471 -13.758 1.00 88.31 184 GLU A O 1
ATOM 1399 N N . LEU A 1 185 ? -6.823 -3.124 -11.949 1.00 90.25 185 LEU A N 1
ATOM 1400 C CA . LEU A 1 185 ? -8.209 -3.133 -11.496 1.00 90.25 185 LEU A CA 1
ATOM 1401 C C . LEU A 1 185 ? -8.998 -1.971 -12.116 1.00 90.25 185 LEU A C 1
ATOM 1403 O O . LEU A 1 185 ? -8.683 -0.789 -11.914 1.00 90.25 185 LEU A O 1
ATOM 1407 N N . PHE A 1 186 ? -10.070 -2.310 -12.826 1.00 90.00 186 PHE A N 1
ATOM 1408 C CA . PHE A 1 186 ? -10.988 -1.354 -13.443 1.00 90.00 186 PHE A CA 1
ATOM 1409 C C . PHE A 1 186 ? -12.186 -1.034 -12.540 1.00 90.00 186 PHE A C 1
ATOM 1411 O O . PHE A 1 186 ? -12.439 -1.700 -11.541 1.00 90.00 186 PHE A O 1
ATOM 1418 N N . GLU A 1 187 ? -12.925 0.032 -12.874 1.00 86.06 187 GLU A N 1
ATOM 1419 C CA . GLU A 1 187 ? -14.071 0.492 -12.067 1.00 86.06 187 GLU A CA 1
ATOM 1420 C C . GLU A 1 187 ? -15.227 -0.510 -12.047 1.00 86.06 187 GLU A C 1
ATOM 1422 O O . GLU A 1 187 ? -15.995 -0.540 -11.092 1.00 86.06 187 GLU A O 1
ATOM 1427 N N . ASP A 1 188 ? -15.342 -1.335 -13.086 1.00 87.12 188 ASP A N 1
ATOM 1428 C CA . ASP A 1 188 ? -16.327 -2.413 -13.165 1.00 87.12 188 ASP A CA 1
ATOM 1429 C C . ASP A 1 188 ? -15.917 -3.666 -12.368 1.00 87.12 188 ASP A C 1
ATOM 1431 O O . ASP A 1 188 ? -16.636 -4.662 -12.383 1.00 87.12 188 ASP A O 1
ATOM 1435 N N . GLY A 1 189 ? -14.779 -3.617 -11.666 1.00 88.06 189 GLY A N 1
ATOM 1436 C CA . GLY A 1 189 ? -14.240 -4.711 -10.863 1.00 88.06 189 GLY A CA 1
ATOM 1437 C C . GLY A 1 189 ? -13.441 -5.742 -11.660 1.00 88.06 189 GLY A C 1
ATOM 1438 O O . GLY A 1 189 ? -12.850 -6.634 -11.055 1.00 88.06 189 GLY A O 1
ATOM 1439 N N . THR A 1 190 ? -13.383 -5.632 -12.991 1.00 91.69 190 THR A N 1
ATOM 1440 C CA . THR A 1 190 ? -12.563 -6.536 -13.802 1.00 91.69 190 THR A CA 1
ATOM 1441 C C . THR A 1 190 ? -11.079 -6.280 -13.564 1.00 91.69 190 THR A C 1
ATOM 1443 O O . THR A 1 190 ? -10.653 -5.149 -13.303 1.00 91.69 190 THR A O 1
ATOM 1446 N N . VAL A 1 191 ? -10.271 -7.335 -13.673 1.00 88.88 191 VAL A N 1
ATOM 1447 C CA . VAL A 1 191 ? -8.814 -7.239 -13.557 1.00 88.88 191 VAL A CA 1
ATOM 1448 C C . VAL A 1 191 ? -8.159 -7.685 -14.853 1.00 88.88 191 VAL A C 1
ATOM 1450 O O . VAL A 1 191 ? -8.285 -8.838 -15.268 1.00 88.88 191 VAL A O 1
ATOM 1453 N N . ARG A 1 192 ? -7.407 -6.784 -15.493 1.00 89.25 192 ARG A N 1
ATOM 1454 C CA . ARG A 1 192 ? -6.471 -7.167 -16.559 1.00 89.25 192 ARG A CA 1
ATOM 1455 C C . ARG A 1 192 ? -5.198 -7.658 -15.900 1.00 89.25 192 ARG A C 1
ATOM 1457 O O . ARG A 1 192 ? -4.412 -6.864 -15.385 1.00 89.25 192 ARG A O 1
ATOM 1464 N N . ALA A 1 193 ? -4.992 -8.965 -15.918 1.00 83.44 193 ALA A N 1
ATOM 1465 C CA . ALA A 1 193 ? -3.811 -9.560 -15.333 1.00 83.44 193 ALA A CA 1
ATOM 1466 C C . ALA A 1 193 ? -2.565 -9.116 -16.093 1.00 83.44 193 ALA A C 1
ATOM 1468 O O . ALA A 1 193 ? -2.524 -9.141 -17.329 1.00 83.44 193 ALA A O 1
ATOM 1469 N N . TYR A 1 194 ? -1.509 -8.779 -15.359 1.00 79.00 194 TYR A N 1
ATOM 1470 C CA . TYR A 1 194 ? -0.208 -8.696 -15.991 1.00 79.00 194 TYR A CA 1
ATOM 1471 C C . TYR A 1 194 ? 0.167 -10.101 -16.486 1.00 79.00 194 TYR A C 1
ATOM 1473 O O . TYR A 1 194 ? -0.130 -11.104 -15.817 1.00 79.00 194 TYR A O 1
ATOM 1481 N N . PRO A 1 195 ? 0.765 -10.212 -17.684 1.00 62.34 195 PRO A N 1
ATOM 1482 C CA . PRO A 1 195 ? 1.096 -11.510 -18.249 1.00 62.34 195 PRO A CA 1
ATOM 1483 C C . PRO A 1 195 ? 1.956 -12.320 -17.277 1.00 62.34 195 PRO A C 1
ATOM 1485 O O . PRO A 1 195 ? 2.933 -11.787 -16.741 1.00 62.34 195 PRO A O 1
ATOM 1488 N N . LYS A 1 196 ? 1.627 -13.611 -17.088 1.00 53.91 196 LYS A N 1
ATOM 1489 C CA . LYS A 1 196 ? 2.542 -14.558 -16.425 1.00 53.91 196 LYS A CA 1
ATOM 1490 C C . LYS A 1 196 ? 3.893 -14.442 -17.147 1.00 53.91 196 LYS A C 1
ATOM 1492 O O . LYS A 1 196 ? 3.919 -14.403 -18.383 1.00 53.91 196 LYS A O 1
ATOM 1497 N N . GLN A 1 197 ? 4.991 -14.307 -16.397 1.00 45.41 197 GLN A N 1
ATOM 1498 C CA . GLN A 1 197 ? 6.283 -13.834 -16.928 1.00 45.41 197 GLN A CA 1
ATOM 1499 C C . GLN A 1 197 ? 6.776 -14.633 -18.162 1.00 45.41 197 GLN A C 1
ATOM 1501 O O . GLN A 1 197 ? 7.446 -14.072 -19.027 1.00 45.41 197 GLN A O 1
ATOM 1506 N N . GLU A 1 198 ? 6.356 -15.895 -18.311 1.00 38.56 198 GLU A N 1
ATOM 1507 C CA . GLU A 1 198 ? 6.688 -16.802 -19.421 1.00 38.56 198 GLU A CA 1
ATOM 1508 C C . GLU A 1 198 ? 5.977 -16.523 -20.770 1.00 38.56 198 GLU A C 1
ATOM 1510 O O . GLU A 1 198 ? 6.384 -17.081 -21.787 1.00 38.56 198 GLU A O 1
ATOM 1515 N N . LYS A 1 199 ? 4.922 -15.690 -20.838 1.00 35.81 199 LYS A N 1
ATOM 1516 C CA . LYS A 1 199 ? 4.085 -15.521 -22.059 1.00 35.81 199 LYS A CA 1
ATOM 1517 C C . LYS A 1 199 ? 3.910 -14.079 -22.550 1.00 35.81 199 LYS A C 1
ATOM 1519 O O . LYS A 1 199 ? 3.038 -13.796 -23.373 1.00 35.81 199 LYS A O 1
ATOM 1524 N N . ARG A 1 200 ? 4.751 -13.148 -22.096 1.00 44.81 200 ARG A N 1
ATOM 1525 C CA . ARG A 1 200 ? 4.562 -11.695 -22.286 1.00 44.81 200 ARG A CA 1
ATOM 1526 C C . ARG A 1 200 ? 4.597 -11.199 -23.746 1.00 44.81 200 ARG A C 1
ATOM 1528 O O . ARG A 1 200 ? 4.162 -10.085 -24.004 1.00 44.81 200 ARG A O 1
ATOM 1535 N N . LEU A 1 201 ? 5.067 -12.009 -24.699 1.00 39.44 201 LEU A N 1
ATOM 1536 C CA . LEU A 1 201 ? 5.201 -11.624 -26.116 1.00 39.44 201 LEU A CA 1
ATOM 1537 C C . LEU A 1 201 ? 4.095 -12.175 -27.033 1.00 39.44 201 LEU A C 1
ATOM 1539 O O . LEU A 1 201 ? 3.996 -11.755 -28.184 1.00 39.44 201 LEU A O 1
ATOM 1543 N N . THR A 1 202 ? 3.246 -13.081 -26.536 1.00 39.84 202 THR A N 1
ATOM 1544 C CA . THR A 1 202 ? 2.151 -13.688 -27.321 1.00 39.84 202 THR A CA 1
ATOM 1545 C C . THR A 1 202 ? 0.840 -13.847 -26.551 1.00 39.84 202 THR A C 1
ATOM 1547 O O . THR A 1 202 ? -0.129 -14.352 -27.118 1.00 39.84 202 THR A O 1
ATOM 1550 N N . ALA A 1 203 ? 0.789 -13.490 -25.264 1.00 41.44 203 ALA A N 1
ATOM 1551 C CA . ALA A 1 203 ? -0.433 -13.598 -24.478 1.00 41.44 203 ALA A CA 1
ATOM 1552 C C . ALA A 1 203 ? -1.483 -12.609 -24.999 1.00 41.44 203 ALA A C 1
ATOM 1554 O O . ALA A 1 203 ? -1.242 -11.404 -25.072 1.00 41.44 203 ALA A O 1
ATOM 1555 N N . ALA A 1 204 ? -2.659 -13.132 -25.353 1.00 52.41 204 ALA A N 1
ATOM 1556 C CA . ALA A 1 204 ? -3.865 -12.318 -25.375 1.00 52.41 204 ALA A CA 1
ATOM 1557 C C . ALA A 1 204 ? -4.029 -11.661 -23.994 1.00 52.41 204 ALA A C 1
ATOM 1559 O O . ALA A 1 204 ? -3.632 -12.261 -22.995 1.00 52.41 204 ALA A O 1
ATOM 1560 N N . GLU A 1 205 ? -4.584 -10.447 -23.933 1.00 69.00 205 GLU A N 1
ATOM 1561 C CA . GLU A 1 205 ? -4.918 -9.827 -22.647 1.00 69.00 205 GLU A CA 1
ATOM 1562 C C . GLU A 1 205 ? -5.786 -10.798 -21.836 1.00 69.00 205 GLU A C 1
ATOM 1564 O O . GLU A 1 205 ? -6.917 -11.098 -22.223 1.00 69.00 205 GLU A O 1
ATOM 1569 N N . GLU A 1 206 ? -5.245 -11.314 -20.733 1.00 83.31 206 GLU A N 1
ATOM 1570 C CA . GLU A 1 206 ? -6.011 -12.114 -19.788 1.00 83.31 206 GLU A CA 1
ATOM 1571 C C . GLU A 1 206 ? -6.775 -11.152 -18.887 1.00 83.31 206 GLU A C 1
ATOM 1573 O O . GLU A 1 206 ? -6.184 -10.333 -18.176 1.00 83.31 206 GLU A O 1
ATOM 1578 N N . ARG A 1 207 ? -8.100 -11.226 -18.962 1.00 90.12 207 ARG A N 1
ATOM 1579 C CA . ARG A 1 207 ? -9.003 -10.468 -18.107 1.00 90.12 207 ARG A CA 1
ATOM 1580 C C . ARG A 1 207 ? -9.798 -11.441 -17.267 1.00 90.12 207 ARG A C 1
ATOM 1582 O O . ARG A 1 207 ? -10.260 -12.456 -17.784 1.00 90.12 207 ARG A O 1
ATOM 1589 N N . PHE A 1 208 ? -9.939 -11.093 -16.004 1.00 90.75 208 PHE A N 1
ATOM 1590 C CA . PHE A 1 208 ? -10.718 -11.834 -15.038 1.00 90.75 208 PHE A CA 1
ATOM 1591 C C . PHE A 1 208 ? -11.901 -10.977 -14.610 1.00 90.75 208 PHE A C 1
ATOM 1593 O O . PHE A 1 208 ? -11.737 -9.784 -14.328 1.00 90.75 208 PHE A O 1
ATOM 1600 N N . ASP A 1 209 ? -13.085 -11.583 -14.600 1.00 93.12 209 ASP A N 1
ATOM 1601 C CA . ASP A 1 209 ? -14.252 -10.978 -13.978 1.00 93.12 209 ASP A CA 1
ATOM 1602 C C . ASP A 1 209 ? -14.078 -11.006 -12.456 1.00 93.12 209 ASP A C 1
ATOM 1604 O O . ASP A 1 209 ? -13.416 -11.889 -11.907 1.00 93.12 209 ASP A O 1
ATOM 1608 N N . ARG A 1 210 ? -14.667 -10.024 -11.765 1.00 89.81 210 ARG A N 1
ATOM 1609 C CA . ARG A 1 210 ? -14.509 -9.869 -10.313 1.00 89.81 210 ARG A CA 1
ATOM 1610 C C . ARG A 1 210 ? -14.901 -11.126 -9.538 1.00 89.81 210 ARG A C 1
ATOM 1612 O O . ARG A 1 210 ? -14.238 -11.454 -8.561 1.00 89.81 210 ARG A O 1
ATOM 1619 N N . ASP A 1 211 ? -15.962 -11.798 -9.975 1.00 90.75 211 ASP A N 1
ATOM 1620 C CA . ASP A 1 211 ? -16.536 -12.972 -9.306 1.00 90.75 211 ASP A CA 1
ATOM 1621 C C . ASP A 1 211 ? -15.678 -14.241 -9.467 1.00 90.75 211 ASP A C 1
ATOM 1623 O O . ASP A 1 211 ? -15.902 -15.223 -8.761 1.00 90.75 211 ASP A O 1
ATOM 1627 N N . ASP A 1 212 ? -14.703 -14.227 -10.382 1.00 91.44 212 ASP A N 1
ATOM 1628 C CA . ASP A 1 212 ? -13.832 -15.369 -10.675 1.00 91.44 212 ASP A CA 1
ATOM 1629 C C . ASP A 1 212 ? -12.487 -15.303 -9.929 1.00 91.44 212 ASP A C 1
ATOM 1631 O O . ASP A 1 212 ? -11.672 -16.215 -10.059 1.00 91.44 212 ASP A O 1
ATOM 1635 N N . ILE A 1 213 ? -12.225 -14.230 -9.177 1.00 91.75 213 ILE A N 1
ATOM 1636 C CA . ILE A 1 213 ? -10.951 -14.010 -8.481 1.00 91.75 213 ILE A CA 1
ATOM 1637 C C . ILE A 1 213 ? -11.155 -13.667 -7.011 1.00 91.75 213 ILE A C 1
ATOM 1639 O O . ILE A 1 213 ? -12.161 -13.075 -6.615 1.00 91.75 213 ILE A O 1
ATOM 1643 N N . GLU A 1 214 ? -10.135 -13.960 -6.215 1.00 91.06 214 GLU A N 1
ATOM 1644 C CA . GLU A 1 214 ? -10.037 -13.499 -4.835 1.00 91.06 214 GLU A CA 1
ATOM 1645 C C . GLU A 1 214 ? -9.048 -12.335 -4.774 1.00 91.06 214 GLU A C 1
ATOM 1647 O O . GLU A 1 214 ? -7.880 -12.483 -5.138 1.00 91.06 214 GLU A O 1
ATOM 1652 N N . LEU A 1 215 ? -9.507 -11.149 -4.369 1.00 95.25 215 LEU A N 1
ATOM 1653 C CA . LEU A 1 215 ? -8.600 -10.025 -4.148 1.00 95.25 215 LEU A CA 1
ATOM 1654 C C . LEU A 1 215 ? -7.799 -10.274 -2.872 1.00 95.25 215 LEU A C 1
ATOM 1656 O O . LEU A 1 215 ? -8.356 -10.590 -1.831 1.00 95.25 215 LEU A O 1
ATOM 1660 N N . LEU A 1 216 ? -6.489 -10.070 -2.951 1.00 93.56 216 LEU A N 1
ATOM 1661 C CA . LEU A 1 216 ? -5.584 -10.155 -1.811 1.00 93.56 216 LEU A CA 1
ATOM 1662 C C . LEU A 1 216 ? -5.221 -8.745 -1.338 1.00 93.56 216 LEU A C 1
ATOM 1664 O O . LEU A 1 216 ? -5.363 -7.768 -2.080 1.00 93.56 216 LEU A O 1
ATOM 1668 N N . ALA A 1 217 ? -4.672 -8.627 -0.126 1.00 93.69 217 ALA A N 1
ATOM 1669 C CA . ALA A 1 217 ? -4.024 -7.386 0.292 1.00 93.69 217 ALA A CA 1
ATOM 1670 C C . ALA A 1 217 ? -2.973 -6.979 -0.764 1.00 93.69 217 ALA A C 1
ATOM 1672 O O . ALA A 1 217 ? -2.172 -7.821 -1.194 1.00 93.69 217 ALA A O 1
ATOM 1673 N N . PRO A 1 218 ? -2.940 -5.711 -1.214 1.00 91.44 218 PRO A N 1
ATOM 1674 C CA . PRO A 1 218 ? -2.222 -5.345 -2.433 1.00 91.44 218 PRO A CA 1
ATOM 1675 C C . PRO A 1 218 ? -0.691 -5.357 -2.279 1.00 91.44 218 PRO A C 1
ATOM 1677 O O . PRO A 1 218 ? 0.034 -5.220 -3.263 1.00 91.44 218 PRO A O 1
ATOM 1680 N N . CYS A 1 219 ? -0.185 -5.526 -1.055 1.00 85.94 219 CYS A N 1
ATOM 1681 C CA . CYS A 1 219 ? 1.229 -5.710 -0.748 1.00 85.94 219 CYS A CA 1
ATOM 1682 C C . CYS A 1 219 ? 1.410 -6.516 0.548 1.00 85.94 219 CYS A C 1
ATOM 1684 O O . CYS A 1 219 ? 0.481 -6.632 1.345 1.00 85.94 219 CYS A O 1
ATOM 1686 N N . ASP A 1 220 ? 2.624 -7.035 0.752 1.00 86.69 220 ASP A N 1
ATOM 1687 C CA . ASP A 1 220 ? 3.051 -7.710 1.983 1.00 86.69 220 ASP A CA 1
ATOM 1688 C C . ASP A 1 220 ? 4.019 -6.793 2.761 1.00 86.69 220 ASP A C 1
ATOM 1690 O O . ASP A 1 220 ? 5.238 -6.876 2.562 1.00 86.69 220 ASP A O 1
ATOM 1694 N N . PRO A 1 221 ? 3.523 -5.872 3.611 1.00 91.50 221 PRO A N 1
ATOM 1695 C CA . PRO A 1 221 ? 4.386 -4.940 4.329 1.00 91.50 221 PRO A CA 1
ATOM 1696 C C . PRO A 1 221 ? 5.298 -5.659 5.328 1.00 91.50 221 PRO A C 1
ATOM 1698 O O . PRO A 1 221 ? 4.862 -6.545 6.062 1.00 91.50 221 PRO A O 1
ATOM 1701 N N . SER A 1 222 ? 6.559 -5.218 5.446 1.00 93.69 222 SER A N 1
ATOM 1702 C CA . SER A 1 222 ? 7.429 -5.660 6.552 1.00 93.69 222 SER A CA 1
ATOM 1703 C C . SER A 1 222 ? 7.029 -4.998 7.877 1.00 93.69 222 SER A C 1
ATOM 1705 O O . SER A 1 222 ? 7.277 -5.538 8.959 1.00 93.69 222 SER A O 1
ATOM 1707 N N . LYS A 1 223 ? 6.404 -3.819 7.785 1.00 98.19 223 LYS A N 1
ATOM 1708 C CA . LYS A 1 223 ? 5.806 -3.054 8.880 1.00 98.19 223 LYS A CA 1
ATOM 1709 C C . LYS A 1 223 ? 4.779 -2.057 8.344 1.00 98.19 223 LYS A C 1
ATOM 1711 O O . LYS A 1 223 ? 4.908 -1.568 7.222 1.00 98.19 223 LYS A O 1
ATOM 1716 N N . ILE A 1 224 ? 3.822 -1.701 9.197 1.00 98.81 224 ILE A N 1
ATOM 1717 C CA . ILE A 1 224 ? 2.875 -0.613 8.957 1.00 98.81 224 ILE A CA 1
ATOM 1718 C C . ILE A 1 224 ? 3.164 0.484 9.985 1.00 98.81 224 ILE A C 1
ATOM 1720 O O . ILE A 1 224 ? 3.017 0.270 11.193 1.00 98.81 224 ILE A O 1
ATOM 1724 N N . VAL A 1 225 ? 3.625 1.646 9.525 1.00 98.69 225 VAL A N 1
ATOM 1725 C CA . VAL A 1 225 ? 3.890 2.813 10.377 1.00 98.69 225 VAL A CA 1
ATOM 1726 C C . VAL A 1 225 ? 2.640 3.676 10.410 1.00 98.69 225 VAL A C 1
ATOM 1728 O O . VAL A 1 225 ? 2.230 4.205 9.388 1.00 98.69 225 VAL A O 1
ATOM 1731 N N . CYS A 1 226 ? 2.025 3.811 11.574 1.00 98.38 226 CYS A N 1
ATOM 1732 C CA . CYS A 1 226 ? 0.733 4.471 11.712 1.00 98.38 226 CYS A CA 1
ATOM 1733 C C . CYS A 1 226 ? 0.891 5.827 12.400 1.00 98.38 226 CYS A C 1
ATOM 1735 O O . CYS A 1 226 ? 1.761 5.993 13.267 1.00 98.38 226 CYS A O 1
ATOM 1737 N N . VAL A 1 227 ? 0.041 6.782 12.029 1.00 96.62 227 VAL A N 1
ATOM 1738 C CA . VAL A 1 227 ? 0.054 8.149 12.550 1.00 96.62 227 VAL A CA 1
ATOM 1739 C C . VAL A 1 227 ? -1.233 8.418 13.316 1.00 96.62 227 VAL A C 1
ATOM 1741 O O . VAL A 1 227 ? -2.313 8.495 12.746 1.00 96.62 227 VAL A O 1
ATOM 1744 N N . GLY A 1 228 ? -1.123 8.618 14.627 1.00 90.25 228 GLY A N 1
ATOM 1745 C CA . GLY A 1 228 ? -2.258 9.055 15.436 1.00 90.25 228 GLY A CA 1
ATOM 1746 C C . GLY A 1 228 ? -2.532 10.552 15.273 1.00 90.25 228 GLY A C 1
ATOM 1747 O O . GLY A 1 228 ? -1.594 11.348 15.277 1.00 90.25 228 GLY A O 1
ATOM 1748 N N . LEU A 1 229 ? -3.817 10.931 15.245 1.00 83.06 229 LEU A N 1
ATOM 1749 C CA . LEU A 1 229 ? -4.299 12.324 15.272 1.00 83.06 229 LEU A CA 1
ATOM 1750 C C . LEU A 1 229 ? -3.736 13.205 14.144 1.00 83.06 229 LEU A C 1
ATOM 1752 O O . LEU A 1 229 ? -3.086 14.214 14.413 1.00 83.06 229 LEU A O 1
ATOM 1756 N N . ASN A 1 230 ? -4.001 12.835 12.888 1.00 90.56 230 ASN A N 1
ATOM 1757 C CA . ASN A 1 230 ? -3.534 13.593 11.722 1.00 90.56 230 ASN A CA 1
ATOM 1758 C C . ASN A 1 230 ? -4.628 14.393 10.989 1.00 90.56 230 ASN A C 1
ATOM 1760 O O . ASN A 1 230 ? -4.377 14.889 9.899 1.00 90.56 230 ASN A O 1
ATOM 1764 N N . TYR A 1 231 ? -5.827 14.526 11.559 1.00 86.88 231 TYR A N 1
ATOM 1765 C CA . TYR A 1 231 ? -6.919 15.317 10.979 1.00 86.88 231 TYR A CA 1
ATOM 1766 C C . TYR A 1 231 ? -7.319 16.427 11.939 1.00 86.88 231 TYR A C 1
ATOM 1768 O O . TYR A 1 231 ? -7.513 16.166 13.130 1.00 86.88 231 TYR A O 1
ATOM 1776 N N . ALA A 1 232 ? -7.456 17.648 11.418 1.00 75.38 232 ALA A N 1
ATOM 1777 C CA . ALA A 1 232 ? -7.829 18.817 12.213 1.00 75.38 232 ALA A CA 1
ATOM 1778 C C . ALA A 1 232 ? -9.177 18.611 12.926 1.00 75.38 232 ALA A C 1
ATOM 1780 O O . ALA A 1 232 ? -9.248 18.742 14.148 1.00 75.38 232 ALA A O 1
ATOM 1781 N N . ASP A 1 233 ? -10.197 18.164 12.188 1.00 71.88 233 ASP A N 1
ATOM 1782 C CA . ASP A 1 233 ? -11.541 17.926 12.732 1.00 71.88 233 ASP A CA 1
ATOM 1783 C C . ASP A 1 233 ? -11.543 16.825 13.808 1.00 71.88 233 ASP A C 1
ATOM 1785 O O . ASP A 1 233 ? -12.184 16.955 14.848 1.00 71.88 233 ASP A O 1
ATOM 1789 N N . HIS A 1 234 ? -10.739 15.771 13.631 1.00 68.75 234 HIS A N 1
ATOM 1790 C CA . HIS A 1 234 ? -10.627 14.698 14.622 1.00 68.75 234 HIS A CA 1
ATOM 1791 C C . HIS A 1 234 ? -9.908 15.143 15.908 1.00 68.75 234 HIS A C 1
ATOM 1793 O O . HIS A 1 234 ? -10.248 14.701 17.011 1.00 68.75 234 HIS A O 1
ATOM 1799 N N . ALA A 1 235 ? -8.908 16.025 15.792 1.00 66.25 235 ALA A N 1
ATOM 1800 C CA . ALA A 1 235 ? -8.254 16.623 16.954 1.00 66.25 235 ALA A CA 1
ATOM 1801 C C . ALA A 1 235 ? -9.241 17.496 17.750 1.00 66.25 235 ALA A C 1
ATOM 1803 O O . ALA A 1 235 ? -9.290 17.393 18.982 1.00 66.25 235 ALA A O 1
ATOM 1804 N N . ASP A 1 236 ? -10.068 18.273 17.045 1.00 65.44 236 ASP A N 1
ATOM 1805 C CA . ASP A 1 236 ? -11.114 19.110 17.631 1.00 65.44 236 ASP A CA 1
ATOM 1806 C C . ASP A 1 236 ? -12.225 18.272 18.297 1.00 65.44 236 ASP A C 1
ATOM 1808 O O . ASP A 1 236 ? -12.591 18.559 19.442 1.00 65.44 236 ASP A O 1
ATOM 1812 N N . GLU A 1 237 ? -12.701 17.192 17.659 1.00 64.94 237 GLU A N 1
ATOM 1813 C CA . GLU A 1 237 ? -13.701 16.253 18.206 1.00 64.94 237 GLU A CA 1
ATOM 1814 C C . GLU A 1 237 ? -13.244 15.653 19.545 1.00 64.94 237 GLU A C 1
ATOM 1816 O O . GLU A 1 237 ? -13.996 15.611 20.525 1.00 64.94 237 GLU A O 1
ATOM 1821 N N . GLN A 1 238 ? -11.980 15.229 19.622 1.00 63.06 238 GLN A N 1
ATOM 1822 C CA . GLN A 1 238 ? -11.408 14.665 20.847 1.00 63.06 238 GLN A CA 1
ATOM 1823 C C . GLN A 1 238 ? -11.008 15.728 21.884 1.00 63.06 238 GLN A C 1
ATOM 1825 O O . GLN A 1 238 ? -10.531 15.375 22.969 1.00 63.06 238 GLN A O 1
ATOM 1830 N N . GLY A 1 239 ? -11.162 17.021 21.573 1.00 66.31 239 GLY A N 1
ATOM 1831 C CA . GLY A 1 239 ? -10.739 18.131 22.427 1.00 66.31 239 GLY A CA 1
ATOM 1832 C C . GLY A 1 239 ? -9.229 18.149 22.689 1.00 66.31 239 GLY A C 1
ATOM 1833 O O . GLY A 1 239 ? -8.791 18.571 23.766 1.00 66.31 239 GLY A O 1
ATOM 1834 N N . LYS A 1 240 ? -8.429 17.642 21.747 1.00 69.00 240 LYS A N 1
ATOM 1835 C CA . LYS A 1 240 ? -6.969 17.562 21.848 1.00 69.00 240 LYS A CA 1
ATOM 1836 C C . LYS A 1 240 ? -6.329 18.723 21.094 1.00 69.00 240 LYS A C 1
ATOM 1838 O O . LYS A 1 240 ? -6.797 19.138 20.045 1.00 69.00 240 LYS A O 1
ATOM 1843 N N . ALA A 1 241 ? -5.228 19.249 21.631 1.00 73.88 241 ALA A N 1
ATOM 1844 C CA . ALA A 1 241 ? -4.417 20.203 20.883 1.00 73.88 241 ALA A CA 1
ATOM 1845 C C . ALA A 1 241 ? -3.798 19.506 19.664 1.00 73.88 241 ALA A C 1
ATOM 1847 O O . ALA A 1 241 ? -3.365 18.355 19.778 1.00 73.88 241 ALA A O 1
ATOM 1848 N N . VAL A 1 242 ? -3.722 20.223 18.539 1.00 74.62 242 VAL A N 1
ATOM 1849 C CA . VAL A 1 242 ? -2.964 19.792 17.360 1.00 74.62 242 VAL A CA 1
ATOM 1850 C C . VAL A 1 242 ? -1.546 19.423 17.814 1.00 74.62 242 VAL A C 1
ATOM 1852 O O . VAL A 1 242 ? -0.892 20.241 18.469 1.00 74.62 242 VAL A O 1
ATOM 1855 N N . PRO A 1 243 ? -1.083 18.189 17.560 1.00 78.06 243 PRO A N 1
ATOM 1856 C CA . PRO A 1 243 ? 0.231 17.761 18.010 1.00 78.06 243 PRO A CA 1
ATOM 1857 C C . PRO A 1 243 ? 1.337 18.542 17.285 1.00 78.06 243 PRO A C 1
ATOM 1859 O O . PRO A 1 243 ? 1.229 18.825 16.099 1.00 78.06 243 PRO A O 1
ATOM 1862 N N . ASP A 1 244 ? 2.437 18.845 17.981 1.00 83.50 244 ASP A N 1
ATOM 1863 C CA . ASP A 1 244 ? 3.597 19.537 17.383 1.00 83.50 244 ASP A CA 1
ATOM 1864 C C . ASP A 1 244 ? 4.413 18.635 16.432 1.00 83.50 244 ASP A C 1
ATOM 1866 O O . ASP A 1 244 ? 5.299 19.104 15.720 1.00 83.50 244 ASP A O 1
ATOM 1870 N N . ARG A 1 245 ? 4.177 17.318 16.483 1.00 88.44 245 ARG A N 1
ATOM 1871 C CA . ARG A 1 245 ? 4.846 16.295 15.669 1.00 88.44 245 ARG A CA 1
ATOM 1872 C C . ARG A 1 245 ? 3.962 15.053 15.509 1.00 88.44 245 ARG A C 1
ATOM 1874 O O . ARG A 1 245 ? 3.196 14.762 16.433 1.00 88.44 245 ARG A O 1
ATOM 1881 N N . PRO A 1 246 ? 4.122 14.268 14.429 1.00 91.31 246 PRO A N 1
ATOM 1882 C CA . PRO A 1 246 ? 3.377 13.027 14.229 1.00 91.31 246 PRO A CA 1
ATOM 1883 C C . PRO A 1 246 ? 3.523 12.048 15.404 1.00 91.31 246 PRO A C 1
ATOM 1885 O O . PRO A 1 246 ? 4.627 11.787 15.900 1.00 91.31 246 PRO A O 1
ATOM 1888 N N . LEU A 1 247 ? 2.401 11.477 15.850 1.00 91.81 247 LEU A N 1
ATOM 1889 C CA . LEU A 1 247 ? 2.377 10.433 16.876 1.00 91.81 247 LEU A CA 1
ATOM 1890 C C . LEU A 1 247 ? 2.504 9.062 16.214 1.00 91.81 247 LEU A C 1
ATOM 1892 O O . LEU A 1 247 ? 1.517 8.481 15.773 1.00 91.81 247 LEU A O 1
ATOM 1896 N N . LEU A 1 248 ? 3.734 8.555 16.145 1.00 96.00 248 LEU A N 1
ATOM 1897 C CA . LEU A 1 248 ? 4.034 7.300 15.460 1.00 96.00 248 LEU A CA 1
ATOM 1898 C C . LEU A 1 248 ? 3.805 6.074 16.352 1.00 96.00 248 LEU A C 1
ATOM 1900 O O . LEU A 1 248 ? 4.275 6.019 17.492 1.00 96.00 248 LEU A O 1
ATOM 1904 N N . PHE A 1 249 ? 3.175 5.051 15.784 1.00 97.25 249 PHE A N 1
ATOM 1905 C CA . PHE A 1 249 ? 3.122 3.690 16.320 1.00 97.25 249 PHE A CA 1
ATOM 1906 C C . PHE A 1 249 ? 3.236 2.669 15.181 1.00 97.25 249 PHE A C 1
ATOM 1908 O O . PHE A 1 249 ? 3.351 3.037 14.013 1.00 97.25 249 PHE A O 1
ATOM 1915 N N . LEU A 1 250 ? 3.281 1.381 15.519 1.00 97.94 250 LEU A N 1
ATOM 1916 C CA . LEU A 1 250 ? 3.448 0.306 14.545 1.00 97.94 250 LEU A CA 1
ATOM 1917 C C . LEU A 1 250 ? 2.298 -0.688 14.641 1.00 97.94 250 LEU A C 1
ATOM 1919 O O . LEU A 1 250 ? 1.941 -1.100 15.749 1.00 97.94 250 LEU A O 1
ATOM 1923 N N . LYS A 1 251 ? 1.824 -1.142 13.481 1.00 98.62 251 LYS A N 1
ATOM 1924 C CA . LYS A 1 251 ? 1.106 -2.409 13.351 1.00 98.62 251 LYS A CA 1
ATOM 1925 C C . LYS A 1 251 ? 2.021 -3.431 12.658 1.00 98.62 251 LYS A C 1
ATOM 1927 O O . LYS A 1 251 ? 2.662 -3.110 11.651 1.00 98.62 251 LYS A O 1
ATOM 1932 N N . PRO A 1 252 ? 2.186 -4.628 13.241 1.00 98.19 252 PRO A N 1
ATOM 1933 C CA . PRO A 1 252 ? 2.975 -5.700 12.645 1.00 98.19 252 PRO A CA 1
ATOM 1934 C C . PRO A 1 252 ? 2.252 -6.369 11.457 1.00 98.19 252 PRO A C 1
ATOM 1936 O O . PRO A 1 252 ? 1.034 -6.241 11.330 1.00 98.19 252 PRO A O 1
ATOM 1939 N N . PRO A 1 253 ? 2.974 -7.127 10.610 1.00 96.81 253 PRO A N 1
ATOM 1940 C CA . PRO A 1 253 ? 2.395 -7.760 9.420 1.00 96.81 253 PRO A CA 1
ATOM 1941 C C . PRO A 1 253 ? 1.240 -8.736 9.687 1.00 96.81 253 PRO A C 1
ATOM 1943 O O . PRO A 1 253 ? 0.406 -8.918 8.813 1.00 96.81 253 PRO A O 1
ATOM 1946 N N . ASN A 1 254 ? 1.141 -9.332 10.884 1.00 97.75 254 ASN A N 1
ATOM 1947 C CA . ASN A 1 254 ? 0.022 -10.224 11.230 1.00 97.75 254 ASN A CA 1
ATOM 1948 C C . ASN A 1 254 ? -1.342 -9.514 11.273 1.00 97.75 254 ASN A C 1
ATOM 1950 O O . ASN A 1 254 ? -2.363 -10.181 11.286 1.00 97.75 254 ASN A O 1
ATOM 1954 N N . THR A 1 255 ? -1.363 -8.180 11.317 1.00 98.69 255 THR A N 1
ATOM 1955 C CA . THR A 1 255 ? -2.614 -7.407 11.336 1.00 98.69 255 THR A CA 1
ATOM 1956 C C . THR A 1 255 ? -3.275 -7.279 9.962 1.00 98.69 255 THR A C 1
ATOM 1958 O O . THR A 1 255 ? -4.420 -6.846 9.893 1.00 98.69 255 THR A O 1
ATOM 1961 N N . VAL A 1 256 ? -2.565 -7.599 8.875 1.00 98.38 256 VAL A N 1
ATOM 1962 C CA . VAL A 1 256 ? -3.056 -7.400 7.506 1.00 98.38 256 VAL A CA 1
ATOM 1963 C C . VAL A 1 256 ? -4.185 -8.378 7.189 1.00 98.38 256 VAL A C 1
ATOM 1965 O O . VAL A 1 256 ? -3.993 -9.582 7.321 1.00 98.38 256 VAL A O 1
ATOM 1968 N N . ALA A 1 257 ? -5.302 -7.846 6.693 1.00 97.38 257 ALA A N 1
ATOM 1969 C CA . ALA A 1 257 ? -6.399 -8.608 6.093 1.00 97.38 257 ALA A CA 1
ATOM 1970 C C . ALA A 1 257 ? -6.648 -8.142 4.650 1.00 97.38 257 ALA A C 1
ATOM 1972 O O . ALA A 1 257 ? -6.387 -6.979 4.307 1.00 97.38 257 ALA A O 1
ATOM 1973 N N . ALA A 1 258 ? -7.121 -9.049 3.798 1.00 96.69 258 ALA A N 1
ATOM 1974 C CA . ALA A 1 258 ? -7.401 -8.775 2.396 1.00 96.69 258 ALA A CA 1
ATOM 1975 C C . ALA A 1 258 ? -8.769 -8.091 2.207 1.00 96.69 258 ALA A C 1
ATOM 1977 O O . ALA A 1 258 ? -9.599 -8.065 3.120 1.00 96.69 258 ALA A O 1
ATOM 1978 N N . PRO A 1 259 ? -9.036 -7.507 1.027 1.00 97.38 259 PRO A N 1
ATOM 1979 C CA . PRO A 1 259 ? -10.380 -7.079 0.668 1.00 97.38 259 PRO A CA 1
ATOM 1980 C C . PRO A 1 259 ? -11.356 -8.257 0.700 1.00 97.38 259 PRO A C 1
ATOM 1982 O O . PRO A 1 259 ? -11.044 -9.335 0.218 1.00 97.38 259 PRO A O 1
ATOM 1985 N N . GLU A 1 260 ? -12.556 -8.015 1.214 1.00 96.06 260 GLU A N 1
ATOM 1986 C CA . GLU A 1 260 ? -13.672 -8.965 1.334 1.00 96.06 260 GLU A CA 1
ATOM 1987 C C . GLU A 1 260 ? -13.468 -10.126 2.311 1.00 96.06 260 GLU A C 1
ATOM 1989 O O . GLU A 1 260 ? -14.400 -10.904 2.524 1.00 96.06 260 GLU A O 1
ATOM 1994 N N . ASP A 1 261 ? -12.328 -10.175 3.003 1.00 95.50 261 ASP A N 1
ATOM 1995 C CA . ASP A 1 261 ? -12.162 -11.048 4.158 1.00 95.50 261 ASP A CA 1
ATOM 1996 C C . ASP A 1 261 ? -13.208 -10.740 5.234 1.00 95.50 261 ASP A C 1
ATOM 1998 O O . ASP A 1 261 ? -13.600 -9.585 5.464 1.00 95.50 261 ASP A O 1
ATOM 2002 N N . THR A 1 262 ? -13.614 -11.795 5.942 1.00 98.25 262 THR A N 1
ATOM 2003 C CA . THR A 1 262 ? -14.268 -11.657 7.243 1.00 98.25 262 THR A CA 1
ATOM 2004 C C . THR A 1 262 ? -13.195 -11.419 8.300 1.00 98.25 262 THR A C 1
ATOM 2006 O O . THR A 1 262 ? -12.375 -12.299 8.534 1.00 98.25 262 THR A O 1
ATOM 2009 N N . LEU A 1 263 ? -13.221 -10.259 8.952 1.00 98.38 263 LEU A N 1
ATOM 2010 C CA . LEU A 1 263 ? -12.307 -9.907 10.033 1.00 98.38 263 LEU A CA 1
ATOM 2011 C C . LEU A 1 263 ? -12.687 -10.680 11.297 1.00 98.38 263 LEU A C 1
ATOM 2013 O O . LEU A 1 263 ? -13.777 -10.481 11.840 1.00 98.38 263 LEU A O 1
ATOM 2017 N N . GLU A 1 264 ? -11.793 -11.535 11.779 1.00 98.06 264 GLU A N 1
ATOM 2018 C CA . GLU A 1 264 ? -11.962 -12.331 12.994 1.00 98.06 264 GLU A CA 1
ATOM 2019 C C . GLU A 1 264 ? -11.430 -11.539 14.200 1.00 98.06 264 GLU A C 1
ATOM 2021 O O . GLU A 1 264 ? -10.310 -11.729 14.681 1.00 98.06 264 GLU A O 1
ATOM 2026 N N . LEU A 1 265 ? -12.241 -10.598 14.690 1.00 98.06 265 LEU A N 1
ATOM 2027 C CA . LEU A 1 265 ? -11.820 -9.640 15.711 1.00 98.06 265 LEU A CA 1
ATOM 2028 C C . LEU A 1 265 ? -11.984 -10.180 17.147 1.00 98.06 265 LEU A C 1
ATOM 2030 O O . LEU A 1 265 ? -12.541 -11.243 17.408 1.00 98.06 265 LEU A O 1
ATOM 2034 N N . LEU A 1 266 ? -11.471 -9.431 18.127 1.00 97.75 266 LEU A N 1
ATOM 2035 C CA . LEU A 1 266 ? -11.445 -9.839 19.535 1.00 97.75 266 LEU A CA 1
ATOM 2036 C C . LEU A 1 266 ? -12.836 -9.822 20.198 1.00 97.75 266 LEU A C 1
ATOM 2038 O O . LEU A 1 266 ? -13.503 -8.791 20.229 1.00 97.75 266 LEU A O 1
ATOM 2042 N N . ALA A 1 267 ? -13.207 -10.926 20.851 1.00 95.94 267 ALA A N 1
ATOM 2043 C CA . ALA A 1 267 ? -14.387 -11.005 21.717 1.00 95.94 267 ALA A CA 1
ATOM 2044 C C . ALA A 1 267 ? -14.319 -10.044 22.917 1.00 95.94 267 ALA A C 1
ATOM 2046 O O . ALA A 1 267 ? -13.239 -9.762 23.449 1.00 95.94 267 ALA A O 1
ATOM 2047 N N . ASP A 1 268 ? -15.489 -9.626 23.412 1.00 94.62 268 ASP A N 1
ATOM 2048 C CA . ASP A 1 268 ? -15.650 -8.815 24.628 1.00 94.62 268 ASP A CA 1
ATOM 2049 C C . ASP A 1 268 ? -14.782 -7.538 24.645 1.00 94.62 268 ASP A C 1
ATOM 2051 O O . ASP A 1 268 ? -14.208 -7.175 25.682 1.00 94.62 268 ASP A O 1
ATOM 2055 N N . ARG A 1 269 ? -14.637 -6.871 23.495 1.00 96.81 269 ARG A N 1
ATOM 2056 C CA . ARG A 1 269 ? -13.902 -5.607 23.355 1.00 96.81 269 ARG A CA 1
ATOM 2057 C C . ARG A 1 269 ? -14.717 -4.555 22.618 1.00 96.81 269 ARG A C 1
ATOM 2059 O O . ARG A 1 269 ? -15.500 -4.887 21.732 1.00 96.81 269 ARG A O 1
ATOM 2066 N N . GLN A 1 270 ? -14.498 -3.284 22.947 1.00 97.38 270 GLN A N 1
ATOM 2067 C CA . GLN A 1 270 ? -14.919 -2.182 22.087 1.00 97.38 270 GLN A CA 1
ATOM 2068 C C . GLN A 1 270 ? -13.915 -2.019 20.938 1.00 97.38 270 GLN A C 1
ATOM 2070 O O . GLN A 1 270 ? -12.803 -1.522 21.135 1.00 97.38 270 GLN A O 1
ATOM 2075 N N . LEU A 1 271 ? -14.326 -2.443 19.745 1.00 98.50 271 LEU A N 1
ATOM 2076 C CA . LEU A 1 271 ? -13.539 -2.388 18.519 1.00 98.50 271 LEU A CA 1
ATOM 2077 C C . LEU A 1 271 ? -14.088 -1.286 17.623 1.00 98.50 271 LEU A C 1
ATOM 2079 O O . LEU A 1 271 ? -15.262 -1.333 17.277 1.00 98.50 271 LEU A O 1
ATOM 2083 N N . ASP A 1 272 ? -13.259 -0.322 17.245 1.00 98.56 272 ASP A N 1
ATOM 2084 C CA . ASP A 1 272 ? -13.658 0.786 16.380 1.00 98.56 272 ASP A CA 1
ATOM 2085 C C . ASP A 1 272 ? -13.005 0.679 14.993 1.00 98.56 272 ASP A C 1
ATOM 2087 O O . ASP A 1 272 ? -11.867 0.214 14.885 1.00 98.56 272 ASP A O 1
ATOM 2091 N N . TYR 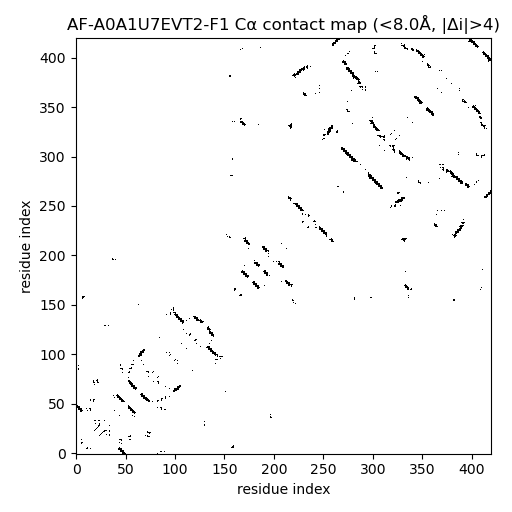A 1 273 ? -13.702 1.152 13.955 1.00 98.62 273 TYR A N 1
ATOM 2092 C CA . TYR A 1 273 ? -13.140 1.366 12.614 1.00 98.62 273 TYR A CA 1
ATOM 2093 C C . TYR A 1 273 ? -12.418 2.719 12.524 1.00 98.62 273 TYR A C 1
ATOM 2095 O O . TYR A 1 273 ? -12.812 3.686 13.175 1.00 98.62 273 TYR A O 1
ATOM 2103 N N . GLU A 1 274 ? -11.397 2.812 11.675 1.00 98.50 274 GLU A N 1
ATOM 2104 C CA . GLU A 1 274 ? -10.655 4.051 11.410 1.00 98.50 274 GLU A CA 1
ATOM 2105 C C . GLU A 1 274 ? -10.274 4.089 9.920 1.00 98.50 274 GLU A C 1
ATOM 2107 O O . GLU A 1 274 ? -9.342 3.406 9.503 1.00 98.50 274 GLU A O 1
ATOM 2112 N N . ALA A 1 275 ? -11.015 4.838 9.095 1.00 98.38 275 ALA A N 1
ATOM 2113 C CA . ALA A 1 275 ? -10.720 4.956 7.664 1.00 98.38 275 ALA A CA 1
ATOM 2114 C C . ALA A 1 275 ? -9.484 5.827 7.407 1.00 98.38 275 ALA A C 1
ATOM 2116 O O . ALA A 1 275 ? -9.502 7.026 7.688 1.00 98.38 275 ALA A O 1
ATOM 2117 N N . GLU A 1 276 ? -8.439 5.252 6.810 1.00 98.69 276 GLU A N 1
ATOM 2118 C CA . GLU A 1 276 ? -7.185 5.960 6.548 1.00 98.69 276 GLU A CA 1
ATOM 2119 C C . GLU A 1 276 ? -6.682 5.785 5.111 1.00 98.69 276 GLU A C 1
ATOM 2121 O O . GLU A 1 276 ? -6.882 4.754 4.461 1.00 98.69 276 GLU A O 1
ATOM 2126 N N . LEU A 1 277 ? -5.957 6.799 4.632 1.00 98.69 277 LEU A N 1
ATOM 2127 C CA . LEU A 1 277 ? -5.123 6.684 3.441 1.00 98.69 277 LEU A CA 1
ATOM 2128 C C . LEU A 1 277 ? -3.829 5.948 3.815 1.00 98.69 277 LEU A C 1
ATOM 2130 O O . LEU A 1 277 ? -3.115 6.337 4.738 1.00 98.69 277 LEU A O 1
ATOM 2134 N N . GLY A 1 278 ? -3.506 4.895 3.072 1.00 98.75 278 GLY A N 1
ATOM 2135 C CA . GLY A 1 278 ? -2.245 4.173 3.183 1.00 98.75 278 GLY A CA 1
ATOM 2136 C C . GLY A 1 278 ? -1.279 4.601 2.090 1.00 98.75 278 GLY A C 1
ATOM 2137 O O . GLY A 1 278 ? -1.625 4.566 0.912 1.00 98.75 278 GLY A O 1
ATOM 2138 N N . VAL A 1 279 ? -0.052 4.961 2.456 1.00 98.75 279 VAL A N 1
ATOM 2139 C CA . VAL A 1 279 ? 1.037 5.236 1.509 1.00 98.75 279 VAL A CA 1
ATOM 2140 C C . VAL A 1 279 ? 1.908 3.998 1.387 1.00 98.75 279 VAL A C 1
ATOM 2142 O O . VAL A 1 279 ? 2.532 3.595 2.367 1.00 98.75 279 VAL A O 1
ATOM 2145 N N . VAL A 1 280 ? 1.980 3.404 0.197 1.00 98.19 280 VAL A N 1
ATOM 2146 C CA . VAL A 1 280 ? 2.813 2.220 -0.046 1.00 98.19 280 VAL A CA 1
ATOM 2147 C C . VAL A 1 280 ? 4.186 2.653 -0.540 1.00 98.19 280 VAL A C 1
ATOM 2149 O O . VAL A 1 280 ? 4.308 3.385 -1.523 1.00 98.19 280 VAL A O 1
ATOM 2152 N N . ILE A 1 281 ? 5.240 2.195 0.127 1.00 96.88 281 ILE A N 1
ATOM 2153 C CA . ILE A 1 281 ? 6.624 2.526 -0.213 1.00 96.88 281 ILE A CA 1
ATOM 2154 C C . ILE A 1 281 ? 7.088 1.669 -1.394 1.00 96.88 281 ILE A C 1
ATOM 2156 O O . ILE A 1 281 ? 6.980 0.449 -1.373 1.00 96.88 281 ILE A O 1
ATOM 2160 N N . GLY A 1 282 ? 7.623 2.295 -2.443 1.00 83.75 282 GLY A N 1
ATOM 2161 C CA . GLY A 1 282 ? 8.082 1.611 -3.660 1.00 83.75 282 GLY A CA 1
ATOM 2162 C C . GLY A 1 282 ? 9.576 1.315 -3.697 1.00 83.75 282 GLY A C 1
ATOM 2163 O O . GLY A 1 282 ? 10.030 0.453 -4.448 1.00 83.75 282 GLY A O 1
ATOM 2164 N N . GLN A 1 283 ? 10.365 2.013 -2.883 1.00 78.69 283 GLN A N 1
ATOM 2165 C CA . GLN A 1 283 ? 11.804 1.794 -2.793 1.00 78.69 283 GLN A CA 1
ATOM 2166 C C . GLN A 1 283 ? 12.314 1.977 -1.369 1.00 78.69 283 GLN A C 1
ATOM 2168 O O . GLN A 1 283 ? 11.840 2.830 -0.625 1.00 78.69 283 GLN A O 1
ATOM 2173 N N . ARG A 1 284 ? 13.341 1.197 -1.014 1.00 90.12 284 ARG A N 1
ATOM 2174 C CA . ARG A 1 284 ? 14.010 1.314 0.280 1.00 90.12 284 ARG A CA 1
ATOM 2175 C C . ARG A 1 284 ? 14.535 2.733 0.474 1.00 90.12 284 ARG A C 1
ATOM 2177 O O . ARG A 1 284 ? 15.345 3.198 -0.329 1.00 90.12 284 ARG A O 1
ATOM 2184 N N . CYS A 1 285 ? 14.162 3.376 1.573 1.00 83.00 285 CYS A N 1
ATOM 2185 C CA . CYS A 1 285 ? 14.500 4.771 1.809 1.00 83.00 285 CYS A CA 1
ATOM 2186 C C . CYS A 1 285 ? 14.805 5.070 3.287 1.00 83.00 285 CYS A C 1
ATOM 2188 O O . CYS A 1 285 ? 14.339 4.391 4.204 1.00 83.00 285 CYS A O 1
ATOM 2190 N N . ARG A 1 286 ? 15.672 6.064 3.516 1.00 95.19 286 ARG A N 1
ATOM 2191 C CA . ARG A 1 286 ? 16.066 6.566 4.840 1.00 95.19 286 ARG A CA 1
ATOM 2192 C C . ARG A 1 286 ? 16.565 8.003 4.706 1.00 95.19 286 ARG A C 1
ATOM 2194 O O . ARG A 1 286 ? 17.314 8.279 3.772 1.00 95.19 286 ARG A O 1
ATOM 2201 N N . ASN A 1 287 ? 16.239 8.862 5.672 1.00 94.88 287 ASN A N 1
ATOM 2202 C CA . ASN A 1 287 ? 16.568 10.291 5.676 1.00 94.88 287 ASN A CA 1
ATOM 2203 C C . ASN A 1 287 ? 16.139 10.986 4.373 1.00 94.88 287 ASN A C 1
ATOM 2205 O O . ASN A 1 287 ? 16.938 11.690 3.754 1.00 94.88 287 ASN A O 1
ATOM 2209 N N . VAL A 1 288 ? 14.911 10.722 3.929 1.00 92.12 288 VAL A N 1
ATOM 2210 C CA . VAL A 1 288 ? 14.359 11.324 2.713 1.00 92.12 288 VAL A CA 1
ATOM 2211 C C . VAL A 1 288 ? 14.023 12.779 3.017 1.00 92.12 288 VAL A C 1
ATOM 2213 O O . VAL A 1 288 ? 13.423 13.072 4.050 1.00 92.12 288 VAL A O 1
ATOM 2216 N N . ALA A 1 289 ? 14.446 13.701 2.154 1.00 90.12 289 ALA A N 1
ATOM 2217 C CA . ALA A 1 289 ? 14.011 15.086 2.264 1.00 90.12 289 ALA A CA 1
ATOM 2218 C C . ALA A 1 289 ? 12.542 15.191 1.838 1.00 90.12 289 ALA A C 1
ATOM 2220 O O . ALA A 1 289 ? 12.123 14.500 0.918 1.00 90.12 289 ALA A O 1
ATOM 2221 N N . GLU A 1 290 ? 11.778 16.086 2.460 1.00 95.25 290 GLU A N 1
ATOM 2222 C CA . GLU A 1 290 ? 10.353 16.286 2.153 1.00 95.25 290 GLU A CA 1
ATOM 2223 C C . GLU A 1 290 ? 10.094 16.503 0.651 1.00 95.25 290 GLU A C 1
ATOM 2225 O O . GLU A 1 290 ? 9.198 15.892 0.079 1.00 95.25 290 GLU A O 1
ATOM 2230 N N . ALA A 1 291 ? 10.946 17.282 -0.024 1.00 91.88 291 ALA A N 1
ATOM 2231 C CA . ALA A 1 291 ? 10.840 17.541 -1.463 1.00 91.88 291 ALA A CA 1
ATOM 2232 C C . ALA A 1 291 ? 11.018 16.291 -2.351 1.00 91.88 291 ALA A C 1
ATOM 2234 O O . ALA A 1 291 ? 10.526 16.282 -3.475 1.00 91.88 291 ALA A O 1
ATOM 2235 N N . ASP A 1 292 ? 11.691 15.256 -1.844 1.00 86.00 292 ASP A N 1
ATOM 2236 C CA . ASP A 1 292 ? 11.967 13.998 -2.549 1.00 86.00 292 ASP A CA 1
ATOM 2237 C C . ASP A 1 292 ? 11.034 12.866 -2.064 1.00 86.00 292 ASP A C 1
ATOM 2239 O O . ASP A 1 292 ? 11.176 11.707 -2.457 1.00 86.00 292 ASP A O 1
ATOM 2243 N N . ALA A 1 293 ? 10.093 13.164 -1.160 1.00 91.25 293 ALA A N 1
ATOM 2244 C CA . ALA A 1 293 ? 9.285 12.154 -0.483 1.00 91.25 293 ALA A CA 1
ATOM 2245 C C . ALA A 1 293 ? 8.382 11.366 -1.437 1.00 91.25 293 ALA A C 1
ATOM 2247 O O . ALA A 1 293 ? 8.233 10.157 -1.283 1.00 91.25 293 ALA A O 1
ATOM 2248 N N . MET A 1 294 ? 7.807 12.022 -2.447 1.00 92.56 294 MET A N 1
ATOM 2249 C CA . MET A 1 294 ? 6.934 11.341 -3.405 1.00 92.56 294 MET A CA 1
ATOM 2250 C C . MET A 1 294 ? 7.697 10.394 -4.340 1.00 92.56 294 MET A C 1
ATOM 2252 O O . MET A 1 294 ? 7.113 9.421 -4.807 1.00 92.56 294 MET A O 1
ATOM 2256 N N . ASP A 1 295 ? 9.009 10.581 -4.534 1.00 86.25 295 ASP A N 1
ATOM 2257 C CA . ASP A 1 295 ? 9.829 9.700 -5.378 1.00 86.25 295 ASP A CA 1
ATOM 2258 C C . ASP A 1 295 ? 9.943 8.279 -4.805 1.00 86.25 295 ASP A C 1
ATOM 2260 O O . ASP A 1 295 ? 10.268 7.331 -5.524 1.00 86.25 295 ASP A O 1
ATOM 2264 N N . VAL A 1 296 ? 9.727 8.109 -3.495 1.00 86.44 296 VAL A N 1
ATOM 2265 C CA . VAL A 1 296 ? 9.817 6.804 -2.824 1.00 86.44 296 VAL A CA 1
ATOM 2266 C C . VAL A 1 296 ? 8.468 6.094 -2.683 1.00 86.44 296 VAL A C 1
ATOM 2268 O O . VAL A 1 296 ? 8.437 4.963 -2.197 1.00 86.44 296 VAL A O 1
ATOM 2271 N N . VAL A 1 297 ? 7.373 6.719 -3.123 1.00 91.88 297 VAL A N 1
ATOM 2272 C CA . VAL A 1 297 ? 6.002 6.202 -3.014 1.00 91.88 297 VAL A CA 1
ATOM 2273 C C . VAL A 1 297 ? 5.658 5.359 -4.245 1.00 91.88 297 VAL A C 1
ATOM 2275 O O . VAL A 1 297 ? 5.760 5.826 -5.374 1.00 91.88 297 VAL A O 1
ATOM 2278 N N . ALA A 1 298 ? 5.241 4.105 -4.039 1.00 88.06 298 ALA A N 1
ATOM 2279 C CA . ALA A 1 298 ? 4.679 3.262 -5.101 1.00 88.06 298 ALA A CA 1
ATOM 2280 C C . ALA A 1 298 ? 3.257 3.690 -5.476 1.00 88.06 298 ALA A C 1
ATOM 2282 O O . ALA A 1 298 ? 2.858 3.569 -6.632 1.00 88.06 298 ALA A O 1
ATOM 2283 N N . GLY A 1 299 ? 2.494 4.156 -4.490 1.00 95.50 299 GLY A N 1
ATOM 2284 C CA . GLY A 1 299 ? 1.117 4.585 -4.656 1.00 95.50 299 GLY A CA 1
ATOM 2285 C C . GLY A 1 299 ? 0.377 4.651 -3.327 1.00 95.50 299 GLY A C 1
ATOM 2286 O O . GLY A 1 299 ? 0.986 4.610 -2.254 1.00 95.50 299 GLY A O 1
ATOM 2287 N N . PHE A 1 300 ? -0.943 4.730 -3.419 1.00 98.62 300 PHE A N 1
ATOM 2288 C CA . PHE A 1 300 ? -1.850 4.826 -2.285 1.00 98.62 300 PHE A CA 1
ATOM 2289 C C . PHE A 1 300 ? -2.845 3.661 -2.259 1.00 98.62 300 PHE A C 1
ATOM 2291 O O . PHE A 1 300 ? -3.239 3.156 -3.306 1.00 98.62 300 PHE A O 1
ATOM 2298 N N . THR A 1 301 ? -3.274 3.258 -1.067 1.00 98.75 301 THR A N 1
ATOM 2299 C CA . THR A 1 301 ? -4.318 2.243 -0.829 1.00 98.75 301 THR A CA 1
ATOM 2300 C C . THR A 1 301 ? -5.275 2.728 0.265 1.00 98.75 301 THR A C 1
ATOM 2302 O O . THR A 1 301 ? -4.947 3.671 0.986 1.00 98.75 301 THR A O 1
ATOM 2305 N N . CYS A 1 302 ? -6.437 2.094 0.435 1.00 98.88 302 CYS A N 1
ATOM 2306 C CA . CYS A 1 302 ? -7.236 2.266 1.648 1.00 98.88 302 CYS A CA 1
ATOM 2307 C C . CYS A 1 302 ? -6.668 1.402 2.781 1.00 98.88 302 CYS A C 1
ATOM 2309 O O . CYS A 1 302 ? -6.139 0.311 2.532 1.00 98.88 302 CYS A O 1
ATOM 2311 N N . VAL A 1 303 ? -6.822 1.889 4.012 1.00 98.88 303 VAL A N 1
ATOM 2312 C CA . VAL A 1 303 ? -6.522 1.178 5.259 1.00 98.88 303 VAL A CA 1
ATOM 2313 C C . VAL A 1 303 ? -7.708 1.333 6.206 1.00 98.88 303 VAL A C 1
ATOM 2315 O O . VAL A 1 303 ? -8.312 2.405 6.272 1.00 98.88 303 VAL A O 1
ATOM 2318 N N . ASN A 1 304 ? -8.028 0.281 6.955 1.00 98.81 304 ASN A N 1
ATOM 2319 C CA . ASN A 1 304 ? -8.874 0.389 8.141 1.00 98.81 304 ASN A CA 1
ATOM 2320 C C . ASN A 1 304 ? -8.023 0.122 9.396 1.00 98.81 304 ASN A C 1
ATOM 2322 O O . ASN A 1 304 ? -7.616 -1.011 9.635 1.00 98.81 304 ASN A O 1
ATOM 2326 N N . ASP A 1 305 ? -7.712 1.144 10.195 1.00 98.62 305 ASP A N 1
ATOM 2327 C CA . ASP A 1 305 ? -6.910 0.991 11.420 1.00 98.62 305 ASP A CA 1
ATOM 2328 C C . ASP A 1 305 ? -7.779 0.565 12.620 1.00 98.62 305 ASP A C 1
ATOM 2330 O O . ASP A 1 305 ? -8.023 1.309 13.580 1.00 98.62 305 ASP A O 1
ATOM 2334 N N . VAL A 1 306 ? -8.252 -0.682 12.571 1.00 98.69 306 VAL A N 1
ATOM 2335 C CA . VAL A 1 306 ? -9.150 -1.233 13.588 1.00 98.69 306 VAL A CA 1
ATOM 2336 C C . VAL A 1 306 ? -8.494 -1.179 14.964 1.00 98.69 306 VAL A C 1
ATOM 2338 O O . VAL A 1 306 ? -7.334 -1.565 15.165 1.00 98.69 306 VAL A O 1
ATOM 2341 N N . SER A 1 307 ? -9.266 -0.685 15.928 1.00 98.44 307 SER A N 1
ATOM 2342 C CA . SER A 1 307 ? -8.756 -0.275 17.229 1.00 98.44 307 SER A CA 1
ATOM 2343 C C . SER A 1 307 ? -9.546 -0.872 18.375 1.00 98.44 307 SER A C 1
ATOM 2345 O O . SER A 1 307 ? -10.727 -0.594 18.538 1.00 98.44 307 SER A O 1
ATOM 2347 N N . ASN A 1 308 ? -8.869 -1.620 19.239 1.00 98.12 308 ASN A N 1
ATOM 2348 C CA . ASN A 1 308 ? -9.407 -2.037 20.527 1.00 98.12 308 ASN A CA 1
ATOM 2349 C C . ASN A 1 308 ? -9.247 -0.893 21.542 1.00 98.12 308 ASN A C 1
ATOM 2351 O O . ASN A 1 308 ? -8.151 -0.632 22.056 1.00 98.12 308 ASN A O 1
ATOM 2355 N N . ARG A 1 309 ? -10.357 -0.209 21.827 1.00 96.62 309 ARG A N 1
ATOM 2356 C CA . ARG A 1 309 ? -10.398 0.982 22.683 1.00 96.62 309 ARG A CA 1
ATOM 2357 C C . ARG A 1 309 ? -10.208 0.683 24.158 1.00 96.62 309 ARG A C 1
ATOM 2359 O O . ARG A 1 309 ? -9.648 1.522 24.862 1.00 96.62 309 ARG A O 1
ATOM 2366 N N . ASP A 1 310 ? -10.617 -0.497 24.612 1.00 96.75 310 ASP A N 1
ATOM 2367 C CA . ASP A 1 310 ? -10.528 -0.866 26.025 1.00 96.75 310 ASP A CA 1
ATOM 2368 C C . ASP A 1 310 ? -9.071 -0.906 26.491 1.00 96.75 310 ASP A C 1
ATOM 2370 O O . ASP A 1 310 ? -8.718 -0.312 27.511 1.00 96.75 310 ASP A O 1
ATOM 2374 N N . ASP A 1 311 ? -8.207 -1.558 25.708 1.00 96.75 311 ASP A N 1
ATOM 2375 C CA . ASP A 1 311 ? -6.776 -1.632 26.002 1.00 96.75 311 ASP A CA 1
ATOM 2376 C C . ASP A 1 311 ? -6.065 -0.305 25.660 1.00 96.75 311 ASP A C 1
ATOM 2378 O O . ASP A 1 311 ? -5.221 0.166 26.428 1.00 96.75 311 ASP A O 1
ATOM 2382 N N . GLN A 1 312 ? -6.442 0.367 24.563 1.00 93.88 312 GLN A N 1
ATOM 2383 C CA . GLN A 1 312 ? -5.831 1.644 24.166 1.00 93.88 312 GLN A CA 1
ATOM 2384 C C . GLN A 1 312 ? -6.047 2.765 25.200 1.00 93.88 312 GLN A C 1
ATOM 2386 O O . GLN A 1 312 ? -5.167 3.609 25.378 1.00 93.88 312 GLN A O 1
ATOM 2391 N N . ALA A 1 313 ? -7.194 2.789 25.886 1.00 91.94 313 ALA A N 1
ATOM 2392 C CA . ALA A 1 313 ? -7.536 3.835 26.851 1.00 91.94 313 ALA A CA 1
ATOM 2393 C C . ALA A 1 313 ? -6.740 3.755 28.165 1.00 91.94 313 ALA A C 1
ATOM 2395 O O . ALA A 1 313 ? -6.630 4.755 28.880 1.00 91.94 313 ALA A O 1
ATOM 2396 N N . VAL A 1 314 ? -6.204 2.580 28.508 1.00 94.38 314 VAL A N 1
ATOM 2397 C CA . VAL A 1 314 ? -5.533 2.343 29.797 1.00 94.38 314 VAL A CA 1
ATOM 2398 C C . VAL A 1 314 ? -4.031 2.114 29.664 1.00 94.38 314 VAL A C 1
ATOM 2400 O O . VAL A 1 314 ? -3.291 2.327 30.628 1.00 94.38 314 VAL A O 1
ATOM 2403 N N . GLU A 1 315 ? -3.560 1.690 28.492 1.00 93.06 315 GLU A N 1
ATOM 2404 C CA . GLU A 1 315 ? -2.152 1.400 28.251 1.00 93.06 315 GLU A CA 1
ATOM 2405 C C . GLU A 1 315 ? -1.387 2.612 27.698 1.00 93.06 315 GLU A C 1
ATOM 2407 O O . GLU A 1 315 ? -1.902 3.463 26.981 1.00 93.06 315 GLU A O 1
ATOM 2412 N N . THR A 1 316 ? -0.099 2.701 28.042 1.00 90.06 316 THR A N 1
ATOM 2413 C CA . THR A 1 316 ? 0.794 3.763 27.538 1.00 90.06 316 THR A CA 1
ATOM 2414 C C . THR A 1 316 ? 1.347 3.454 26.143 1.00 90.06 316 THR A C 1
ATOM 2416 O O . THR A 1 316 ? 1.828 4.349 25.456 1.00 90.06 316 THR A O 1
ATOM 2419 N N . ASN A 1 317 ? 1.312 2.186 25.732 1.00 92.88 317 ASN A N 1
ATOM 2420 C CA . ASN A 1 317 ? 1.602 1.756 24.367 1.00 92.88 317 ASN A CA 1
ATOM 2421 C C . ASN A 1 317 ? 0.329 1.158 23.758 1.00 92.88 317 ASN A C 1
ATOM 2423 O O . ASN A 1 317 ? -0.598 0.831 24.492 1.00 92.88 317 ASN A O 1
ATOM 2427 N N . TRP A 1 318 ? 0.291 0.998 22.438 1.00 95.25 318 TRP A N 1
ATOM 2428 C CA . TRP A 1 318 ? -0.913 0.548 21.734 1.00 95.25 318 TRP A CA 1
ATOM 2429 C C . TRP A 1 318 ? -0.791 -0.849 21.130 1.00 95.25 318 TRP A C 1
ATOM 2431 O O . TRP A 1 318 ? -1.557 -1.186 20.239 1.00 95.25 318 TRP A O 1
ATOM 2441 N N . VAL A 1 319 ? 0.129 -1.694 21.607 1.00 96.62 319 VAL A N 1
ATOM 2442 C CA . VAL A 1 319 ? 0.299 -3.039 21.029 1.00 96.62 319 VAL A CA 1
ATOM 2443 C C . VAL A 1 319 ? -0.995 -3.851 21.155 1.00 96.62 319 VAL A C 1
ATOM 2445 O O . VAL A 1 319 ? -1.479 -4.368 20.159 1.00 96.62 319 VAL A O 1
ATOM 2448 N N . ARG A 1 320 ? -1.636 -3.907 22.327 1.00 96.75 320 ARG A N 1
ATOM 2449 C CA . ARG A 1 320 ? -2.933 -4.606 22.458 1.00 96.75 320 ARG A CA 1
ATOM 2450 C C . ARG A 1 320 ? -4.091 -3.886 21.774 1.00 96.75 320 ARG A C 1
ATOM 2452 O O . ARG A 1 320 ? -5.035 -4.531 21.334 1.00 96.75 320 ARG A O 1
ATOM 2459 N N . GLY A 1 321 ? -4.002 -2.561 21.694 1.00 97.44 321 GLY A N 1
ATOM 2460 C CA . GLY A 1 321 ? -5.019 -1.722 21.071 1.00 97.44 321 GLY A CA 1
ATOM 2461 C C . GLY A 1 321 ? -5.003 -1.758 19.543 1.00 97.44 321 GLY A C 1
ATOM 2462 O O . GLY A 1 321 ? -6.024 -1.463 18.938 1.00 97.44 321 GLY A O 1
ATOM 2463 N N . LYS A 1 322 ? -3.862 -2.085 18.919 1.00 98.06 322 LYS A N 1
ATOM 2464 C CA . LYS A 1 322 ? -3.648 -1.919 17.473 1.00 98.06 322 LYS A CA 1
ATOM 2465 C C . LYS A 1 322 ? -2.997 -3.131 16.785 1.00 98.06 322 LYS A C 1
ATOM 2467 O O . LYS A 1 322 ? -3.085 -3.209 15.574 1.00 98.06 322 LYS A O 1
ATOM 2472 N N . ALA A 1 323 ? -2.336 -4.059 17.480 1.00 97.94 323 ALA A N 1
ATOM 2473 C CA . ALA A 1 323 ? -1.485 -5.087 16.848 1.00 97.94 323 ALA A CA 1
ATOM 2474 C C . ALA A 1 323 ? -2.073 -6.516 16.820 1.00 97.94 323 ALA A C 1
ATOM 2476 O O . ALA A 1 323 ? -1.315 -7.481 16.687 1.00 97.94 323 ALA A O 1
ATOM 2477 N N . PHE A 1 324 ? -3.387 -6.667 16.999 1.00 98.25 324 PHE A N 1
ATOM 2478 C CA . PHE A 1 324 ? -4.074 -7.961 16.908 1.00 98.25 324 PHE A CA 1
ATOM 2479 C C . PHE A 1 324 ? -4.373 -8.333 15.448 1.00 98.25 324 PHE A C 1
ATOM 2481 O O . PHE A 1 324 ? -4.341 -7.467 14.574 1.00 98.25 324 PHE A O 1
ATOM 2488 N N . ASP A 1 325 ? -4.598 -9.619 15.189 1.00 98.38 325 ASP A N 1
ATOM 2489 C CA . ASP A 1 325 ? -4.870 -10.130 13.840 1.00 98.38 325 ASP A CA 1
ATOM 2490 C C . ASP A 1 325 ? -6.092 -9.419 13.226 1.00 98.38 325 ASP A C 1
ATOM 2492 O O . ASP A 1 325 ? -6.973 -8.950 13.950 1.00 98.38 325 ASP A O 1
ATOM 2496 N N . ASP A 1 326 ? -6.083 -9.255 11.903 1.00 98.31 326 ASP A N 1
ATOM 2497 C CA . ASP A 1 326 ? -7.111 -8.562 11.105 1.00 98.31 326 ASP A CA 1
ATOM 2498 C C . ASP A 1 326 ? -7.347 -7.079 11.447 1.00 98.31 326 ASP A C 1
ATOM 2500 O O . ASP A 1 326 ? -8.300 -6.456 10.975 1.00 98.31 326 ASP A O 1
ATOM 2504 N N . ALA A 1 327 ? -6.471 -6.470 12.253 1.00 98.56 327 ALA A N 1
ATOM 2505 C CA . ALA A 1 327 ? -6.637 -5.088 12.687 1.00 98.56 327 ALA A CA 1
ATOM 2506 C C . ALA A 1 327 ? -6.200 -4.027 11.660 1.00 98.56 327 ALA A C 1
ATOM 2508 O O . ALA A 1 327 ? -6.335 -2.838 11.946 1.00 98.56 327 ALA A O 1
ATOM 2509 N N . ALA A 1 328 ? -5.613 -4.418 10.526 1.00 98.62 328 ALA A N 1
ATOM 2510 C CA . ALA A 1 328 ? -5.178 -3.539 9.439 1.00 98.62 328 ALA A CA 1
ATOM 2511 C C . ALA A 1 328 ? -5.613 -4.065 8.055 1.00 98.62 328 ALA A C 1
ATOM 2513 O O . ALA A 1 328 ? -4.749 -4.410 7.246 1.00 98.62 328 ALA A O 1
ATOM 2514 N N . PRO A 1 329 ? -6.915 -4.144 7.734 1.00 98.81 329 PRO A N 1
ATOM 2515 C CA . PRO A 1 329 ? -7.338 -4.432 6.369 1.00 98.81 329 PRO A CA 1
ATOM 2516 C C . PRO A 1 329 ? -6.747 -3.421 5.374 1.00 98.81 329 PRO A C 1
ATOM 2518 O O . PRO A 1 329 ? -6.738 -2.215 5.647 1.00 98.81 329 PRO A O 1
ATOM 2521 N N . LEU A 1 330 ? -6.251 -3.909 4.231 1.00 98.44 330 LEU A N 1
ATOM 2522 C CA . LEU A 1 330 ? -5.598 -3.110 3.185 1.00 98.44 330 LEU A CA 1
ATOM 2523 C C . LEU A 1 330 ? -6.193 -3.414 1.807 1.00 98.44 330 LEU A C 1
ATOM 2525 O O . LEU A 1 330 ? -6.296 -4.575 1.415 1.00 98.44 330 LEU A O 1
ATOM 2529 N N . GLY A 1 331 ? -6.487 -2.380 1.017 1.00 98.00 331 GLY A N 1
ATOM 2530 C CA . GLY A 1 331 ? -6.860 -2.552 -0.391 1.00 98.00 331 GLY A CA 1
ATOM 2531 C C . GLY A 1 331 ? -7.786 -1.465 -0.934 1.00 98.00 331 GLY A C 1
ATOM 2532 O O . GLY A 1 331 ? -7.783 -0.358 -0.407 1.00 98.00 331 GLY A O 1
ATOM 2533 N N . PRO A 1 332 ? -8.557 -1.736 -2.005 1.00 96.69 332 PRO A N 1
ATOM 2534 C CA . PRO A 1 332 ? -8.564 -2.973 -2.797 1.00 96.69 332 PRO A CA 1
ATOM 2535 C C . PRO A 1 332 ? -7.365 -3.091 -3.754 1.00 96.69 332 PRO A C 1
ATOM 2537 O O . PRO A 1 332 ? -7.124 -4.146 -4.331 1.00 96.69 332 PRO A O 1
ATOM 2540 N N . ALA A 1 333 ? -6.623 -2.000 -3.948 1.00 96.56 333 ALA A N 1
ATOM 2541 C CA . ALA A 1 333 ? -5.527 -1.894 -4.899 1.00 96.56 333 ALA A CA 1
ATOM 2542 C C . ALA A 1 333 ? -4.550 -0.790 -4.475 1.00 96.56 333 ALA A C 1
ATOM 2544 O O . ALA A 1 333 ? -4.882 0.067 -3.657 1.00 96.56 333 ALA A O 1
ATOM 2545 N N . ILE A 1 334 ? -3.367 -0.774 -5.089 1.00 96.75 334 ILE A N 1
ATOM 2546 C CA . ILE A 1 334 ? -2.446 0.365 -5.043 1.00 96.75 334 ILE A CA 1
ATOM 2547 C C . ILE A 1 334 ? -2.725 1.256 -6.252 1.00 96.75 334 ILE A C 1
ATOM 2549 O O . ILE A 1 334 ? -2.414 0.888 -7.386 1.00 96.75 334 ILE A O 1
ATOM 2553 N N . ALA A 1 335 ? -3.310 2.424 -6.015 1.00 95.06 335 ALA A N 1
ATOM 2554 C CA . ALA A 1 335 ? -3.491 3.466 -7.017 1.00 95.06 335 ALA A CA 1
ATOM 2555 C C . ALA A 1 335 ? -2.207 4.287 -7.169 1.00 95.06 335 ALA A C 1
ATOM 2557 O O . ALA A 1 335 ? -1.552 4.598 -6.171 1.00 95.06 335 ALA A O 1
ATOM 2558 N N . THR A 1 336 ? -1.834 4.663 -8.394 1.00 88.12 336 THR A N 1
ATOM 2559 C CA . THR A 1 336 ? -0.670 5.543 -8.582 1.00 88.12 336 THR A CA 1
ATOM 2560 C C . THR A 1 336 ? -0.910 6.918 -7.948 1.00 88.12 336 THR A C 1
ATOM 2562 O O . THR A 1 336 ? -2.065 7.326 -7.786 1.00 88.12 336 THR A O 1
ATOM 2565 N N . PRO A 1 337 ? 0.147 7.670 -7.588 1.00 90.00 337 PRO A N 1
ATOM 2566 C CA . PRO A 1 337 ? -0.027 8.981 -6.971 1.00 90.00 337 PRO A CA 1
ATOM 2567 C C . PRO A 1 337 ? -0.891 9.954 -7.783 1.00 90.00 337 PRO A C 1
ATOM 2569 O O . PRO A 1 337 ? -1.631 10.738 -7.202 1.00 90.00 337 PRO A O 1
ATOM 2572 N N . GLU A 1 338 ? -0.850 9.876 -9.115 1.00 87.94 338 GLU A N 1
ATOM 2573 C CA . GLU A 1 338 ? -1.642 10.725 -10.014 1.00 87.94 338 GLU A CA 1
ATOM 2574 C C . GLU A 1 338 ? -3.137 10.386 -10.002 1.00 87.94 338 GLU A C 1
ATOM 2576 O O . GLU A 1 338 ? -3.955 11.219 -10.390 1.00 87.94 338 GLU A O 1
ATOM 2581 N N . ALA A 1 339 ? -3.495 9.169 -9.587 1.00 89.75 339 ALA A N 1
ATOM 2582 C CA . ALA A 1 339 ? -4.880 8.732 -9.496 1.00 89.75 339 ALA A CA 1
ATOM 2583 C C . ALA A 1 339 ? -5.597 9.291 -8.268 1.00 89.75 339 ALA A C 1
ATOM 2585 O O . ALA A 1 339 ? -6.823 9.332 -8.272 1.00 89.75 339 ALA A O 1
ATOM 2586 N N . VAL A 1 340 ? -4.856 9.729 -7.244 1.00 94.44 340 VAL A N 1
ATOM 2587 C CA . VAL A 1 340 ? -5.407 10.177 -5.960 1.00 94.44 340 VAL A CA 1
ATOM 2588 C C . VAL A 1 340 ? -5.148 11.677 -5.783 1.00 94.44 340 VAL A C 1
ATOM 2590 O O . VAL A 1 340 ? -4.024 12.061 -5.437 1.00 94.44 340 VAL A O 1
ATOM 2593 N N . PRO A 1 341 ? -6.166 12.534 -5.991 1.00 92.50 341 PRO A N 1
ATOM 2594 C CA . PRO A 1 341 ? -6.045 13.982 -5.833 1.00 92.50 341 PRO A CA 1
ATOM 2595 C C . PRO A 1 341 ? -5.499 14.397 -4.462 1.00 92.50 341 PRO A C 1
ATOM 2597 O O . PRO A 1 341 ? -5.678 13.687 -3.469 1.00 92.50 341 PRO A O 1
ATOM 2600 N N . GLU A 1 342 ? -4.842 15.557 -4.384 1.00 90.56 342 GLU A N 1
ATOM 2601 C CA . GLU A 1 342 ? -4.354 16.107 -3.108 1.00 90.56 342 GLU A CA 1
ATOM 2602 C C . GLU A 1 342 ? -5.493 16.379 -2.115 1.00 90.56 342 GLU A C 1
ATOM 2604 O O . GLU A 1 342 ? -5.264 16.256 -0.917 1.00 90.56 342 GLU A O 1
ATOM 2609 N N . ASP A 1 343 ? -6.705 16.621 -2.621 1.00 94.12 343 ASP A N 1
ATOM 2610 C CA . ASP A 1 343 ? -7.954 16.849 -1.892 1.00 94.12 343 ASP A CA 1
ATOM 2611 C C . ASP A 1 343 ? -8.898 15.631 -1.899 1.00 94.12 343 ASP A C 1
ATOM 2613 O O . ASP A 1 343 ? -10.087 15.769 -1.608 1.00 94.12 343 ASP A O 1
ATOM 2617 N N . ALA A 1 344 ? -8.387 14.431 -2.215 1.00 96.75 344 ALA A N 1
ATOM 2618 C CA . ALA A 1 344 ? -9.199 13.223 -2.378 1.00 96.75 344 ALA A CA 1
ATOM 2619 C C . ALA A 1 344 ? -10.143 12.981 -1.191 1.00 96.75 344 ALA A C 1
ATOM 2621 O O . ALA A 1 344 ? -9.724 13.025 -0.025 1.00 96.75 344 ALA A O 1
ATOM 2622 N N . ALA A 1 345 ? -11.406 12.679 -1.499 1.00 98.19 345 ALA A N 1
ATOM 2623 C CA . ALA A 1 345 ? -12.400 12.318 -0.495 1.00 98.19 345 ALA A CA 1
ATOM 2624 C C . ALA A 1 345 ? -12.070 10.978 0.185 1.00 98.19 345 ALA A C 1
ATOM 2626 O O . ALA A 1 345 ? -11.652 10.023 -0.474 1.00 98.19 345 ALA A O 1
ATOM 2627 N N . ILE A 1 346 ? -12.320 10.900 1.496 1.00 98.44 346 ILE A N 1
ATOM 2628 C CA . ILE A 1 346 ? -12.121 9.713 2.340 1.00 98.44 346 ILE A CA 1
ATOM 2629 C C . ILE A 1 346 ? -13.411 9.460 3.114 1.00 98.44 346 ILE A C 1
ATOM 2631 O O . ILE A 1 346 ? -13.880 10.326 3.857 1.00 98.44 346 ILE A O 1
ATOM 2635 N N . ARG A 1 347 ? -14.000 8.276 2.928 1.00 98.62 347 ARG A N 1
ATOM 2636 C CA . ARG A 1 347 ? -15.293 7.913 3.514 1.00 98.62 347 ARG A CA 1
ATOM 2637 C C . ARG A 1 347 ? -15.264 6.545 4.167 1.00 98.62 347 ARG A C 1
ATOM 2639 O O . ARG A 1 347 ? -14.639 5.622 3.658 1.00 98.62 347 ARG A O 1
ATOM 2646 N N . CYS A 1 348 ? -16.027 6.411 5.246 1.00 98.69 348 CYS A N 1
ATOM 2647 C CA . CYS A 1 348 ? -16.314 5.132 5.885 1.00 98.69 348 CYS A CA 1
ATOM 2648 C C . CYS A 1 348 ? -17.822 4.903 5.942 1.00 98.69 348 CYS A C 1
ATOM 2650 O O . CYS A 1 348 ? -18.564 5.797 6.367 1.00 98.69 348 CYS A O 1
ATOM 2652 N N . ARG A 1 349 ? -18.278 3.709 5.561 1.00 98.81 349 ARG A N 1
ATOM 2653 C CA . ARG A 1 349 ? -19.650 3.244 5.789 1.00 98.81 349 ARG A CA 1
ATOM 2654 C C . ARG A 1 349 ? -19.639 1.980 6.628 1.00 98.81 349 ARG A C 1
ATOM 2656 O O . ARG A 1 349 ? -18.787 1.120 6.444 1.00 98.81 349 ARG A O 1
ATOM 2663 N N . VAL A 1 350 ? -20.625 1.856 7.508 1.00 98.81 350 VAL A N 1
ATOM 2664 C CA . VAL A 1 350 ? -20.905 0.611 8.232 1.00 98.81 350 VAL A CA 1
ATOM 2665 C C . VAL A 1 350 ? -22.341 0.224 7.936 1.00 98.81 350 VAL A C 1
ATOM 2667 O O . VAL A 1 350 ? -23.253 1.008 8.196 1.00 98.81 350 VAL A O 1
ATOM 2670 N N . ASN A 1 351 ? -22.544 -0.952 7.343 1.00 98.56 351 ASN A N 1
ATOM 2671 C CA . ASN A 1 351 ? -23.843 -1.429 6.857 1.00 98.56 351 ASN A CA 1
ATOM 2672 C C . ASN A 1 351 ? -24.538 -0.436 5.902 1.00 98.56 351 ASN A C 1
ATOM 2674 O O . ASN A 1 351 ? -25.761 -0.298 5.904 1.00 98.56 351 ASN A O 1
ATOM 2678 N N . GLY A 1 352 ? -23.748 0.283 5.098 1.00 98.19 352 GLY A N 1
ATOM 2679 C CA . GLY A 1 352 ? -24.219 1.319 4.175 1.00 98.19 352 GLY A CA 1
ATOM 2680 C C . GLY A 1 352 ? -24.480 2.693 4.808 1.00 98.19 352 GLY A C 1
ATOM 2681 O O . GLY A 1 352 ? -24.652 3.666 4.070 1.00 98.19 352 GLY A O 1
ATOM 2682 N N . ASP A 1 353 ? -24.453 2.818 6.138 1.00 98.44 353 ASP A N 1
ATOM 2683 C CA . ASP A 1 353 ? -24.589 4.107 6.817 1.00 98.44 353 ASP A CA 1
ATOM 2684 C C . ASP A 1 353 ? -23.259 4.865 6.783 1.00 98.44 353 ASP A C 1
ATOM 2686 O O . ASP A 1 353 ? -22.254 4.376 7.298 1.00 98.44 353 ASP A O 1
ATOM 2690 N N . LEU A 1 354 ? -23.254 6.075 6.216 1.00 98.44 354 LEU A N 1
ATOM 2691 C CA . LEU A 1 354 ? -22.084 6.957 6.200 1.00 98.44 354 LEU A CA 1
ATOM 2692 C C . LEU A 1 354 ? -21.706 7.376 7.624 1.00 98.44 354 LEU A C 1
ATOM 2694 O O . LEU A 1 354 ? -22.514 7.977 8.335 1.00 98.44 354 LEU A O 1
ATOM 2698 N N . ARG A 1 355 ? -20.476 7.053 8.025 1.00 98.19 355 ARG A N 1
ATOM 2699 C CA . ARG A 1 355 ? -19.940 7.317 9.362 1.00 98.19 355 ARG A CA 1
ATOM 2700 C C . ARG A 1 355 ? -18.814 8.339 9.378 1.00 98.19 355 ARG A C 1
ATOM 2702 O O . ARG A 1 355 ? -18.767 9.153 10.290 1.00 98.19 355 ARG A O 1
ATOM 2709 N N . GLN A 1 356 ? -17.947 8.299 8.372 1.00 98.00 356 GLN A N 1
ATOM 2710 C CA . GLN A 1 356 ? -16.861 9.260 8.186 1.00 98.00 356 GLN A CA 1
ATOM 2711 C C . GLN A 1 356 ? -16.956 9.833 6.773 1.00 98.00 356 GLN A C 1
ATOM 2713 O O . GLN A 1 356 ? -17.206 9.077 5.832 1.00 98.00 356 GLN A O 1
ATOM 2718 N N . ASP A 1 357 ? -16.778 11.144 6.632 1.00 97.25 357 ASP A N 1
ATOM 2719 C CA . ASP A 1 357 ? -16.786 11.859 5.350 1.00 97.25 357 ASP A CA 1
ATOM 2720 C C . ASP A 1 357 ? -15.874 13.081 5.465 1.00 97.25 357 ASP A C 1
ATOM 2722 O O . ASP A 1 357 ? -16.224 14.081 6.087 1.00 97.25 357 ASP A O 1
ATOM 2726 N N . SER A 1 358 ? -14.662 12.963 4.933 1.00 96.38 358 SER A N 1
ATOM 2727 C CA . SER A 1 358 ? -13.635 14.001 5.003 1.00 96.38 358 SER A CA 1
ATOM 2728 C C . SER A 1 358 ? -12.789 13.983 3.727 1.00 96.38 358 SER A C 1
ATOM 2730 O O . SER A 1 358 ? -13.161 13.367 2.724 1.00 96.38 358 SER A O 1
ATOM 2732 N N . SER A 1 359 ? -11.650 14.665 3.742 1.00 95.56 359 SER A N 1
ATOM 2733 C CA . SER A 1 359 ? -10.698 14.667 2.637 1.00 95.56 359 SER A CA 1
ATOM 2734 C C . SER A 1 359 ? -9.262 14.826 3.115 1.00 95.56 359 SER A C 1
ATOM 2736 O O . SER A 1 359 ? -8.992 15.220 4.252 1.00 95.56 359 SER A O 1
ATOM 2738 N N . ARG A 1 360 ? -8.325 14.545 2.208 1.00 92.94 360 ARG A N 1
ATOM 2739 C CA . ARG A 1 360 ? -6.886 14.741 2.429 1.00 92.94 360 ARG A CA 1
ATOM 2740 C C . ARG A 1 360 ? -6.496 16.187 2.759 1.00 92.94 360 ARG A C 1
ATOM 2742 O O . ARG A 1 360 ? -5.507 16.393 3.456 1.00 92.94 360 ARG A O 1
ATOM 2749 N N . ASP A 1 361 ? -7.298 17.169 2.354 1.00 92.69 361 ASP A N 1
ATOM 2750 C CA . ASP A 1 361 ? -7.078 18.587 2.683 1.00 92.69 361 ASP A CA 1
ATOM 2751 C C . ASP A 1 361 ? -7.149 18.883 4.190 1.00 92.69 361 ASP A C 1
ATOM 2753 O O . ASP A 1 361 ? -6.676 19.928 4.634 1.00 92.69 361 ASP A O 1
ATOM 2757 N N . GLN A 1 362 ? -7.733 17.981 4.986 1.00 92.44 362 GLN A N 1
ATOM 2758 C CA . GLN A 1 362 ? -7.808 18.115 6.444 1.00 92.44 362 GLN A CA 1
ATOM 2759 C C . GLN A 1 362 ? -6.562 17.590 7.175 1.00 92.44 362 GLN A C 1
ATOM 2761 O O . GLN A 1 362 ? -6.532 17.604 8.411 1.00 92.44 362 GLN A O 1
ATOM 2766 N N . PHE A 1 363 ? -5.545 17.113 6.444 1.00 94.19 363 PHE A N 1
ATOM 2767 C CA . PHE A 1 363 ? -4.323 16.587 7.046 1.00 94.19 363 PHE A CA 1
ATOM 2768 C C . PHE A 1 363 ? -3.580 17.682 7.817 1.00 94.19 363 PHE A C 1
ATOM 2770 O O . PHE A 1 363 ? -3.325 18.770 7.303 1.00 94.19 363 PHE A O 1
ATOM 2777 N N . ILE A 1 364 ? -3.179 17.364 9.046 1.00 94.00 364 ILE A N 1
ATOM 2778 C CA . ILE A 1 364 ? -2.292 18.213 9.853 1.00 94.00 364 ILE A CA 1
ATOM 2779 C C . ILE A 1 364 ? -0.857 18.106 9.325 1.00 94.00 364 ILE A C 1
ATOM 2781 O O . ILE A 1 364 ? -0.182 19.121 9.171 1.00 94.00 364 ILE A O 1
ATOM 2785 N N . PHE A 1 365 ? -0.411 16.879 9.047 1.00 95.50 365 PHE A N 1
ATOM 2786 C CA . PHE A 1 365 ? 0.874 16.559 8.436 1.00 95.50 365 PHE A CA 1
ATOM 2787 C C . PHE A 1 365 ? 0.638 15.890 7.084 1.00 95.50 365 PHE A C 1
ATOM 2789 O O . PHE A 1 365 ? -0.003 1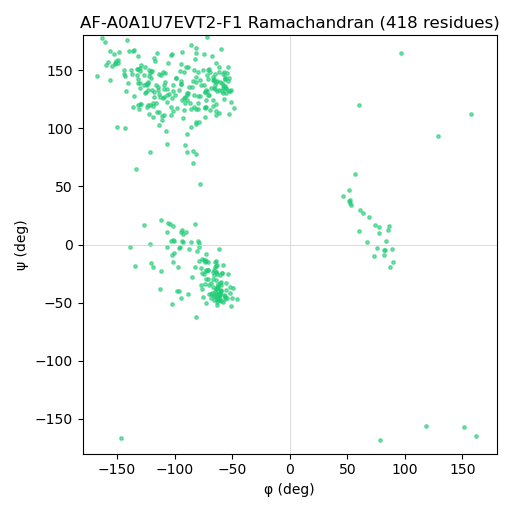4.835 6.991 1.00 95.50 365 PHE A O 1
ATOM 2796 N N . SER A 1 366 ? 1.176 16.498 6.034 1.00 95.69 366 SER A N 1
ATOM 2797 C CA . SER A 1 366 ? 1.091 15.991 4.668 1.00 95.69 366 SER A CA 1
ATOM 2798 C C . SER A 1 366 ? 1.888 14.692 4.478 1.00 95.69 366 SER A C 1
ATOM 2800 O O . SER A 1 366 ? 2.781 14.355 5.257 1.00 95.69 366 SER A O 1
ATOM 2802 N N . VAL A 1 367 ? 1.603 13.953 3.399 1.00 97.06 367 VAL A N 1
ATOM 2803 C CA . VAL A 1 367 ? 2.359 12.734 3.045 1.00 97.06 367 VAL A CA 1
ATOM 2804 C C . VAL A 1 367 ? 3.875 12.996 2.946 1.00 97.06 367 VAL A C 1
ATOM 2806 O O . VAL A 1 367 ? 4.633 12.224 3.544 1.00 97.06 367 VAL A O 1
ATOM 2809 N N . PRO A 1 368 ? 4.350 14.070 2.275 1.00 97.31 368 PRO A N 1
ATOM 2810 C CA . PRO A 1 368 ? 5.770 14.409 2.265 1.00 97.31 368 PRO A CA 1
ATOM 2811 C C . PRO A 1 368 ? 6.384 14.609 3.656 1.00 97.31 368 PRO A C 1
ATOM 2813 O O . PRO A 1 368 ? 7.458 14.065 3.931 1.00 97.31 368 PRO A O 1
ATOM 2816 N N . GLU A 1 369 ? 5.697 15.334 4.545 1.00 97.19 369 GLU A N 1
ATOM 2817 C CA . GLU A 1 369 ? 6.153 15.574 5.921 1.00 97.19 369 GLU A CA 1
ATOM 2818 C C . GLU A 1 369 ? 6.246 14.269 6.718 1.00 97.19 369 GLU A C 1
ATOM 2820 O O . GLU A 1 369 ? 7.245 14.024 7.398 1.00 97.19 369 GLU A O 1
ATOM 2825 N N . LEU A 1 370 ? 5.241 13.395 6.594 1.00 98.19 370 LEU A N 1
ATOM 2826 C CA . LEU A 1 370 ? 5.224 12.096 7.266 1.00 98.19 370 LEU A CA 1
ATOM 2827 C C . LEU A 1 370 ? 6.394 11.213 6.823 1.00 98.19 370 LEU A C 1
ATOM 2829 O O . LEU A 1 370 ? 7.092 10.654 7.669 1.00 98.19 370 LEU A O 1
ATOM 2833 N N . ILE A 1 371 ? 6.647 11.102 5.516 1.00 98.31 371 ILE A N 1
ATOM 2834 C CA . ILE A 1 371 ? 7.767 10.306 4.990 1.00 98.31 371 ILE A CA 1
ATOM 2835 C C . ILE A 1 371 ? 9.103 10.879 5.473 1.00 98.31 371 ILE A C 1
ATOM 2837 O O . ILE A 1 371 ? 9.966 10.122 5.930 1.00 98.31 371 ILE A O 1
ATOM 2841 N N . ALA A 1 372 ? 9.290 12.199 5.409 1.00 97.94 372 ALA A N 1
ATOM 2842 C CA . ALA A 1 372 ? 10.517 12.840 5.871 1.00 97.94 372 ALA A CA 1
ATOM 2843 C C . ALA A 1 372 ? 10.758 12.600 7.374 1.00 97.94 372 ALA A C 1
ATOM 2845 O O . ALA A 1 372 ? 11.845 12.159 7.764 1.00 97.94 372 ALA A O 1
ATOM 2846 N N . GLU A 1 373 ? 9.735 12.800 8.212 1.00 97.62 373 GLU A N 1
ATOM 2847 C CA . GLU A 1 373 ? 9.822 12.579 9.660 1.00 97.62 373 GLU A CA 1
ATOM 2848 C C . GLU A 1 373 ? 10.103 11.105 9.971 1.00 97.62 373 GLU A C 1
ATOM 2850 O O . GLU A 1 373 ? 11.076 10.798 10.661 1.00 97.62 373 GLU A O 1
ATOM 2855 N N . ILE A 1 374 ? 9.319 10.168 9.426 1.00 98.44 374 ILE A N 1
ATOM 2856 C CA . ILE A 1 374 ? 9.464 8.727 9.691 1.00 98.44 374 ILE A CA 1
ATOM 2857 C C . ILE A 1 374 ? 10.849 8.233 9.262 1.00 98.44 374 ILE A C 1
ATOM 2859 O O . ILE A 1 374 ? 11.535 7.540 10.026 1.00 98.44 374 ILE A O 1
ATOM 2863 N N . THR A 1 375 ? 11.291 8.610 8.058 1.00 98.00 375 THR A N 1
ATOM 2864 C CA . THR A 1 375 ? 12.556 8.119 7.497 1.00 98.00 375 THR A CA 1
ATOM 2865 C C . THR A 1 375 ? 13.790 8.692 8.192 1.00 98.00 375 THR A C 1
ATOM 2867 O O . THR A 1 375 ? 14.880 8.124 8.057 1.00 98.00 375 THR A O 1
ATOM 2870 N N . SER A 1 376 ? 13.639 9.764 8.979 1.00 97.69 376 SER A N 1
ATOM 2871 C CA . SER A 1 376 ? 14.694 10.266 9.866 1.00 97.69 376 SER A CA 1
ATOM 2872 C C . SER A 1 376 ? 15.019 9.288 11.010 1.00 97.69 376 SER A C 1
ATOM 2874 O O . SER A 1 376 ? 16.173 9.184 11.443 1.00 97.69 376 SER A O 1
ATOM 2876 N N . TYR A 1 377 ? 14.034 8.499 11.458 1.00 96.56 377 TYR A N 1
ATOM 2877 C CA . TYR A 1 377 ? 14.189 7.536 12.553 1.00 96.56 377 TYR A CA 1
ATOM 2878 C C . TYR A 1 377 ? 14.431 6.110 12.067 1.00 96.56 377 TYR A C 1
ATOM 2880 O O . TYR A 1 377 ? 15.246 5.396 12.657 1.00 96.56 377 TYR A O 1
ATOM 2888 N N . MET A 1 378 ? 13.742 5.679 11.007 1.00 96.38 378 MET A N 1
ATOM 2889 C CA . MET A 1 378 ? 13.789 4.291 10.543 1.00 96.38 378 MET A CA 1
ATOM 2890 C C . MET A 1 378 ? 13.865 4.165 9.024 1.00 96.38 378 MET A C 1
ATOM 2892 O O . MET A 1 378 ? 13.369 5.001 8.284 1.00 96.38 378 MET A O 1
ATOM 2896 N N . THR A 1 379 ? 14.498 3.092 8.552 1.00 96.62 379 THR A N 1
ATOM 2897 C CA . THR A 1 379 ? 14.465 2.727 7.131 1.00 96.62 379 THR A CA 1
ATOM 2898 C C . THR A 1 379 ? 13.090 2.155 6.790 1.00 96.62 379 THR A C 1
ATOM 2900 O O . THR A 1 379 ? 12.625 1.237 7.476 1.00 96.62 379 THR A O 1
ATOM 2903 N N . LEU A 1 380 ? 12.475 2.645 5.718 1.00 96.25 380 LEU A N 1
ATOM 2904 C CA . LEU A 1 380 ? 11.315 2.006 5.098 1.00 96.25 380 LEU A CA 1
ATOM 2905 C C . LEU A 1 380 ? 11.789 1.098 3.962 1.00 96.25 380 LEU A C 1
ATOM 2907 O O . LEU A 1 380 ? 12.748 1.429 3.263 1.00 96.25 380 LEU A O 1
ATOM 2911 N N . GLU A 1 381 ? 11.161 -0.061 3.823 1.00 93.81 381 GLU A N 1
ATOM 2912 C CA . GLU A 1 381 ? 11.427 -1.048 2.777 1.00 93.81 381 GLU A CA 1
ATOM 2913 C C . GLU A 1 381 ? 10.286 -1.019 1.740 1.00 93.81 381 GLU A C 1
ATOM 2915 O O . GLU A 1 381 ? 9.179 -0.586 2.064 1.00 93.81 381 GLU A O 1
ATOM 2920 N N . PRO A 1 382 ? 10.517 -1.462 0.491 1.00 88.31 382 PRO A N 1
ATOM 2921 C CA . PRO A 1 382 ? 9.445 -1.573 -0.491 1.00 88.31 382 PRO A CA 1
ATOM 2922 C C . PRO A 1 382 ? 8.317 -2.483 0.014 1.00 88.31 382 PRO A C 1
ATOM 2924 O O . PRO A 1 382 ? 8.583 -3.563 0.539 1.00 88.31 382 PRO A O 1
ATOM 2927 N N . GLY A 1 383 ? 7.073 -2.053 -0.169 1.00 87.06 383 GLY A N 1
ATOM 2928 C CA . GLY A 1 383 ? 5.875 -2.717 0.339 1.00 87.06 383 GLY A CA 1
ATOM 2929 C C . GLY A 1 383 ? 5.455 -2.269 1.739 1.00 87.06 383 GLY A C 1
ATOM 2930 O O . GLY A 1 383 ? 4.316 -2.519 2.110 1.00 87.06 383 GLY A O 1
ATOM 2931 N N . ASP A 1 384 ? 6.310 -1.581 2.508 1.00 98.44 384 ASP A N 1
ATOM 2932 C CA . ASP A 1 384 ? 5.876 -0.992 3.779 1.00 98.44 384 ASP A CA 1
ATOM 2933 C C . ASP A 1 384 ? 4.766 0.034 3.558 1.00 98.44 384 ASP A C 1
ATOM 2935 O O . ASP A 1 384 ? 4.749 0.747 2.551 1.00 98.44 384 ASP A O 1
ATOM 2939 N N . VAL A 1 385 ? 3.876 0.139 4.543 1.00 98.81 385 VAL A N 1
ATOM 2940 C CA . VAL A 1 385 ? 2.729 1.049 4.497 1.00 98.81 385 VAL A CA 1
ATOM 2941 C C . VAL A 1 385 ? 2.869 2.117 5.575 1.00 98.81 385 VAL A C 1
ATOM 2943 O O . VAL A 1 385 ? 3.192 1.812 6.725 1.00 98.81 385 VAL A O 1
ATOM 2946 N N . VAL A 1 386 ? 2.606 3.373 5.217 1.00 98.81 386 VAL A N 1
ATOM 2947 C CA . VAL A 1 386 ? 2.370 4.459 6.176 1.00 98.81 386 VAL A CA 1
ATOM 2948 C C . VAL A 1 386 ? 0.868 4.729 6.241 1.00 98.81 386 VAL A C 1
ATOM 2950 O O . VAL A 1 386 ? 0.302 5.208 5.263 1.00 98.81 386 VAL A O 1
ATOM 2953 N N . SER A 1 387 ? 0.234 4.419 7.372 1.00 98.56 387 SER A N 1
ATOM 2954 C CA . SER A 1 387 ? -1.177 4.724 7.643 1.00 98.56 387 SER A CA 1
ATOM 2955 C C . SER A 1 387 ? -1.275 6.144 8.195 1.00 98.56 387 SER A C 1
ATOM 2957 O O . SER A 1 387 ? -0.649 6.455 9.215 1.00 98.56 387 SER A O 1
ATOM 2959 N N . THR A 1 388 ? -1.946 7.040 7.472 1.00 98.06 388 THR A N 1
ATOM 2960 C CA . THR A 1 388 ? -1.779 8.489 7.665 1.00 98.06 388 THR A CA 1
ATOM 2961 C C . THR A 1 388 ? -2.728 9.112 8.682 1.00 98.06 388 THR A C 1
ATOM 2963 O O . THR A 1 388 ? -2.790 10.337 8.745 1.00 98.06 388 THR A O 1
ATOM 2966 N N . GLY A 1 389 ? -3.467 8.328 9.460 1.00 95.81 389 GLY A N 1
ATOM 2967 C CA . GLY A 1 389 ? -4.477 8.808 10.396 1.00 95.81 389 GLY A CA 1
ATOM 2968 C C . GLY A 1 389 ? -5.896 8.775 9.822 1.00 95.81 389 GLY A C 1
ATOM 2969 O O . GLY A 1 389 ? -6.101 8.681 8.608 1.00 95.81 389 GLY A O 1
ATOM 2970 N N . THR A 1 390 ? -6.867 8.903 10.725 1.00 96.00 390 THR A N 1
ATOM 2971 C CA . THR A 1 390 ? -8.310 8.854 10.449 1.00 96.00 390 THR A CA 1
ATOM 2972 C C . THR A 1 390 ? -8.999 10.205 10.707 1.00 96.00 390 THR A C 1
ATOM 2974 O O . THR A 1 390 ? -8.606 10.917 11.643 1.00 96.00 390 THR A O 1
ATOM 2977 N N . PRO A 1 391 ? -10.045 10.560 9.933 1.00 94.06 391 PRO A N 1
ATOM 2978 C CA . PRO A 1 391 ? -10.917 11.699 10.225 1.00 94.06 391 PRO A CA 1
ATOM 2979 C C . PRO A 1 391 ? -11.842 11.443 11.429 1.00 94.06 391 PRO A C 1
ATOM 2981 O O . PRO A 1 391 ? -11.847 10.355 12.012 1.00 94.06 391 PRO A O 1
ATOM 2984 N N . GLU A 1 392 ? -12.649 12.451 11.785 1.00 92.31 392 GLU A N 1
ATOM 2985 C CA . GLU A 1 392 ? -13.732 12.328 12.774 1.00 92.31 392 GLU A CA 1
ATOM 2986 C C . GLU A 1 392 ? -14.784 11.276 12.379 1.00 92.31 392 GLU A C 1
ATOM 2988 O O . GLU A 1 392 ? -14.799 10.777 11.250 1.00 92.31 392 GLU A O 1
ATOM 2993 N N . GLY A 1 393 ? -15.665 10.919 13.319 1.00 93.62 393 GLY A N 1
ATOM 2994 C CA . GLY A 1 393 ? -16.739 9.943 13.078 1.00 93.62 393 GLY A CA 1
ATOM 2995 C C . GLY A 1 393 ? -16.326 8.481 13.280 1.00 93.62 393 GLY A C 1
ATOM 2996 O O . GLY A 1 393 ? -17.027 7.555 12.852 1.00 93.62 393 GLY A O 1
ATOM 2997 N N . VAL A 1 394 ? -15.194 8.269 13.950 1.00 96.31 394 VAL A N 1
ATOM 2998 C CA . VAL A 1 394 ? -14.768 6.955 14.434 1.00 96.31 394 VAL A CA 1
ATOM 2999 C C . VAL A 1 394 ? -15.834 6.371 15.365 1.00 96.31 394 VAL A C 1
ATOM 3001 O O . VAL A 1 394 ? -16.399 7.074 16.206 1.00 96.31 394 VAL A O 1
ATOM 3004 N N . GLY A 1 395 ? -16.121 5.080 15.225 1.00 96.81 395 GLY A N 1
ATOM 3005 C CA . GLY A 1 395 ? -17.157 4.429 16.009 1.00 96.81 395 GLY A CA 1
ATOM 3006 C C . GLY A 1 395 ? -17.028 2.911 16.051 1.00 96.81 395 GLY A C 1
ATOM 3007 O O . GLY A 1 395 ? -16.168 2.347 15.374 1.00 96.81 395 GLY A O 1
ATOM 3008 N N . PRO A 1 396 ? -17.885 2.258 16.853 1.00 97.81 396 PRO A N 1
ATOM 3009 C CA . PRO A 1 396 ? -17.773 0.838 17.135 1.00 97.81 396 PRO A CA 1
ATOM 3010 C C . PRO A 1 396 ? -18.239 -0.030 15.964 1.00 97.81 396 PRO A C 1
ATOM 3012 O O . PRO A 1 396 ? -19.170 0.328 15.239 1.00 97.81 396 PRO A O 1
ATOM 3015 N N . LEU A 1 397 ? -17.624 -1.203 15.869 1.00 98.31 397 LEU A N 1
ATOM 3016 C CA . LEU A 1 397 ? -18.009 -2.353 15.063 1.00 98.31 397 LEU A CA 1
ATOM 3017 C C . LEU A 1 397 ? -18.753 -3.376 15.932 1.00 98.31 397 LEU A C 1
ATOM 3019 O O . LEU A 1 397 ? -18.411 -3.587 17.100 1.00 98.31 397 LEU A O 1
ATOM 3023 N N . ALA A 1 398 ? -19.754 -4.031 15.353 1.00 98.19 398 ALA A N 1
ATOM 3024 C CA . ALA A 1 398 ? -20.483 -5.145 15.945 1.00 98.19 398 ALA A CA 1
ATOM 3025 C C . ALA A 1 398 ? -20.321 -6.432 15.118 1.00 98.19 398 ALA A C 1
ATOM 3027 O O . ALA A 1 398 ? -19.987 -6.399 13.935 1.00 98.19 398 ALA A O 1
ATOM 3028 N N . ASP A 1 399 ? -20.582 -7.581 15.751 1.00 98.50 399 ASP A N 1
ATOM 3029 C CA . ASP A 1 399 ? -20.637 -8.869 15.051 1.00 98.50 399 ASP A CA 1
ATOM 3030 C C . ASP A 1 399 ? -21.684 -8.830 13.927 1.00 98.50 399 ASP A C 1
ATOM 3032 O O . ASP A 1 399 ? -22.833 -8.434 14.152 1.00 98.50 399 ASP A O 1
ATOM 3036 N N . GLY A 1 400 ? -21.285 -9.252 12.727 1.00 98.44 400 GLY A N 1
ATOM 3037 C CA . GLY A 1 400 ? -22.120 -9.246 11.529 1.00 98.44 400 GLY A CA 1
ATOM 3038 C C . GLY A 1 400 ? -22.179 -7.913 10.779 1.00 98.44 400 GLY A C 1
ATOM 3039 O O . GLY A 1 400 ? -22.920 -7.831 9.798 1.00 98.44 400 GLY A O 1
ATOM 3040 N N . ASP A 1 401 ? -21.435 -6.889 11.207 1.00 98.75 401 ASP A N 1
ATOM 3041 C CA . ASP A 1 401 ? -21.310 -5.644 10.448 1.00 98.75 401 ASP A CA 1
ATOM 3042 C C . ASP A 1 401 ? -20.493 -5.842 9.164 1.00 98.75 401 ASP A C 1
ATOM 3044 O O . ASP A 1 401 ? -19.560 -6.638 9.110 1.00 98.75 401 ASP A O 1
ATOM 3048 N N . THR A 1 402 ? -20.795 -5.038 8.149 1.00 98.81 402 THR A N 1
ATOM 3049 C CA . THR A 1 402 ? -19.940 -4.826 6.977 1.00 98.81 402 THR A CA 1
ATOM 3050 C C . THR A 1 402 ? -19.374 -3.412 7.039 1.00 98.81 402 THR A C 1
ATOM 3052 O O . THR A 1 402 ? -20.139 -2.446 7.120 1.00 98.81 402 THR A O 1
ATOM 3055 N N . VAL A 1 403 ? -18.052 -3.270 6.958 1.00 98.81 403 VAL A N 1
ATOM 3056 C CA . VAL A 1 403 ? -17.352 -1.978 6.927 1.00 98.81 403 VAL A CA 1
ATOM 3057 C C . VAL A 1 403 ? -16.760 -1.716 5.544 1.00 98.81 403 VAL A C 1
ATOM 3059 O O . VAL A 1 403 ? -16.190 -2.610 4.923 1.00 98.81 403 VAL A O 1
ATOM 3062 N N . GLU A 1 404 ? -16.901 -0.485 5.056 1.00 98.88 404 GLU A N 1
ATOM 3063 C CA . GLU A 1 404 ? -16.429 -0.044 3.743 1.00 98.88 404 GLU A CA 1
ATOM 3064 C C . GLU A 1 404 ? -15.633 1.259 3.870 1.00 98.88 404 GLU A C 1
ATOM 3066 O O . GLU A 1 404 ? -16.197 2.295 4.226 1.00 98.88 404 GLU A O 1
ATOM 3071 N N . VAL A 1 405 ? -14.342 1.224 3.531 1.00 98.81 405 VAL A N 1
ATOM 3072 C CA . VAL A 1 405 ? -13.471 2.400 3.409 1.00 98.81 405 VAL A CA 1
ATOM 3073 C C . VAL A 1 405 ? -13.308 2.749 1.933 1.00 98.81 405 VAL A C 1
ATOM 3075 O O . VAL A 1 405 ? -12.730 1.988 1.159 1.00 98.81 405 VAL A O 1
ATOM 3078 N N . GLU A 1 406 ? -13.814 3.909 1.532 1.00 98.62 406 GLU A N 1
ATOM 3079 C CA . GLU A 1 406 ? -13.762 4.410 0.160 1.00 98.62 406 GLU A CA 1
ATOM 3080 C C . GLU A 1 406 ? -12.854 5.637 0.083 1.00 98.62 406 GLU A C 1
ATOM 3082 O O . GLU A 1 406 ? -13.057 6.610 0.812 1.00 98.62 406 GLU A O 1
ATOM 3087 N N . ILE A 1 407 ? -11.885 5.603 -0.832 1.00 98.56 407 ILE A N 1
ATOM 3088 C CA . ILE A 1 407 ? -11.017 6.745 -1.122 1.00 98.56 407 ILE A CA 1
ATOM 3089 C C . ILE A 1 407 ? -11.077 7.056 -2.613 1.00 98.56 407 ILE A C 1
ATOM 3091 O O . ILE A 1 407 ? -10.914 6.173 -3.464 1.00 98.56 407 ILE A O 1
ATOM 3095 N N . GLU A 1 408 ? -11.303 8.330 -2.925 1.00 97.44 408 GLU A N 1
ATOM 3096 C CA . GLU A 1 408 ? -11.324 8.834 -4.295 1.00 97.44 408 GLU A CA 1
ATOM 3097 C C . GLU A 1 408 ? -10.017 8.498 -5.029 1.00 97.44 408 GLU A C 1
ATOM 3099 O O . GLU A 1 408 ? -8.919 8.713 -4.518 1.00 97.44 408 GLU A O 1
ATOM 3104 N N . GLY A 1 409 ? -10.143 7.928 -6.231 1.00 95.12 409 GLY A N 1
ATOM 3105 C CA . GLY A 1 409 ? -9.003 7.474 -7.032 1.00 95.12 409 GLY A CA 1
ATOM 3106 C C . GLY A 1 409 ? -8.526 6.046 -6.747 1.00 95.12 409 GLY A C 1
ATOM 3107 O O . GLY A 1 409 ? -7.883 5.441 -7.603 1.00 95.12 409 GLY A O 1
ATOM 3108 N N . ILE A 1 410 ? -8.878 5.472 -5.591 1.00 96.81 410 ILE A N 1
ATOM 3109 C CA . ILE A 1 410 ? -8.450 4.123 -5.181 1.00 96.81 410 ILE A CA 1
ATOM 3110 C C . ILE A 1 410 ? -9.578 3.111 -5.374 1.00 96.81 410 ILE A C 1
ATOM 3112 O O . ILE A 1 410 ? -9.393 2.089 -6.034 1.00 96.81 410 ILE A O 1
ATOM 3116 N N . GLY A 1 411 ? -10.765 3.408 -4.848 1.00 96.25 411 GLY A N 1
ATOM 3117 C CA . GLY A 1 411 ? -11.893 2.479 -4.792 1.00 96.25 411 GLY A CA 1
ATOM 3118 C C . GLY A 1 411 ? -12.305 2.180 -3.354 1.00 96.25 411 GLY A C 1
ATOM 3119 O O . GLY A 1 411 ? -12.062 2.983 -2.452 1.00 96.25 411 GLY A O 1
ATOM 3120 N N . THR A 1 412 ? -12.951 1.033 -3.146 1.00 98.06 412 THR A N 1
ATOM 3121 C CA . THR A 1 412 ? -13.544 0.664 -1.855 1.00 98.06 412 THR A CA 1
ATOM 3122 C C . THR A 1 412 ? -12.915 -0.610 -1.309 1.00 98.06 412 THR A C 1
ATOM 3124 O O . THR A 1 412 ? -12.956 -1.657 -1.950 1.00 98.06 412 THR A O 1
ATOM 3127 N N . LEU A 1 413 ? -12.343 -0.510 -0.113 1.00 98.69 413 LEU A N 1
ATOM 3128 C CA . LEU A 1 413 ? -11.965 -1.638 0.726 1.00 98.69 413 LEU A CA 1
ATOM 3129 C C . LEU A 1 413 ? -13.185 -2.026 1.553 1.00 98.69 413 LEU A C 1
ATOM 3131 O O . LEU A 1 413 ? -13.713 -1.194 2.286 1.00 98.69 413 LEU A O 1
ATOM 3135 N N . LYS A 1 414 ? -13.635 -3.269 1.426 1.00 98.56 414 LYS A N 1
ATOM 3136 C CA . LYS A 1 414 ? -14.819 -3.785 2.109 1.00 98.56 414 LYS A CA 1
ATOM 3137 C C . LYS A 1 414 ? -14.442 -5.014 2.913 1.00 98.56 414 LYS A C 1
ATOM 3139 O O . LYS A 1 414 ? -13.757 -5.869 2.373 1.00 98.56 414 LYS A O 1
ATOM 3144 N N . ASN A 1 415 ? -14.938 -5.137 4.137 1.00 98.75 415 ASN A N 1
ATOM 3145 C CA . ASN A 1 415 ? -14.756 -6.328 4.960 1.00 98.75 415 ASN A CA 1
ATOM 3146 C C . ASN A 1 415 ? -16.012 -6.617 5.784 1.00 98.75 415 ASN A C 1
ATOM 3148 O O . ASN A 1 415 ? -16.678 -5.688 6.247 1.00 98.75 415 ASN A O 1
ATOM 3152 N N . ASP A 1 416 ? -16.309 -7.896 5.992 1.00 98.69 416 ASP A N 1
ATOM 3153 C CA . ASP A 1 416 ? -17.336 -8.327 6.944 1.00 98.69 416 ASP A CA 1
ATOM 3154 C C . ASP A 1 416 ? -16.699 -8.552 8.320 1.00 98.69 416 ASP A C 1
ATOM 3156 O O . ASP A 1 416 ? -15.515 -8.852 8.418 1.00 98.69 416 ASP A O 1
ATOM 3160 N N . VAL A 1 417 ? -17.457 -8.398 9.400 1.00 98.75 417 VAL A N 1
ATOM 3161 C CA . VAL A 1 417 ? -16.945 -8.471 10.773 1.00 98.75 417 VAL A CA 1
ATOM 3162 C C . VAL A 1 417 ? -17.512 -9.688 11.487 1.00 98.75 417 VAL A C 1
ATOM 3164 O O . VAL A 1 417 ? -18.729 -9.877 11.545 1.00 98.75 417 VAL A O 1
ATOM 3167 N N . ARG A 1 418 ? -16.629 -10.478 12.103 1.00 98.50 418 ARG A N 1
ATOM 3168 C CA . ARG A 1 418 ? -16.986 -11.500 13.086 1.00 98.50 418 ARG A CA 1
ATOM 3169 C C . ARG A 1 418 ? -16.348 -11.179 14.434 1.00 98.50 418 ARG A C 1
ATOM 3171 O O . ARG A 1 418 ? -15.138 -10.994 14.528 1.00 98.50 418 ARG A O 1
ATOM 3178 N N . ILE A 1 419 ? -17.165 -11.147 15.484 1.00 96.75 419 ILE A N 1
ATOM 3179 C CA . ILE A 1 419 ? -16.710 -11.003 16.873 1.00 96.75 419 ILE A CA 1
ATOM 3180 C C . ILE A 1 419 ? -17.219 -12.228 17.659 1.00 96.75 419 ILE A C 1
ATOM 3182 O O . ILE A 1 419 ? -18.434 -12.375 17.804 1.00 96.75 419 ILE A O 1
ATOM 3186 N N . PRO A 1 420 ? -16.323 -13.124 18.119 1.00 88.25 420 PRO A N 1
ATOM 3187 C CA . PRO A 1 420 ? -16.686 -14.430 18.670 1.00 88.25 420 PRO A CA 1
ATOM 3188 C C . PRO A 1 420 ? -17.317 -14.417 20.069 1.00 88.25 420 PRO A C 1
ATOM 3190 O O . PRO A 1 420 ? -17.168 -13.418 20.810 1.00 88.25 420 PRO A O 1
#

Nearest PDB structures (foldseek):
  3qdf-assembly1_A  TM=9.071E-01  e=2.468E-31  Mycobacterium marinum M
  4pfz-assembly1_B  TM=9.112E-01  e=2.013E-30  Mycolicibacterium smegmatis MC2 155
  3rr6-assembly1_A  TM=8.905E-01  e=7.919E-31  Mycobacteroides abscessus ATCC 19977
  4pfz-assembly1_A  TM=9.041E-01  e=6.846E-30  Mycolicibacterium smegmatis MC2 155
  5jph-assembly2_A  TM=9.682E-01  e=1.061E-14  Staphylococcus aureus subsp. aureus COL

Organism: Natronomonas pharaonis (strain ATCC 35678 / DSM 2160 / CIP 103997 / JCM 8858 / NBRC 14720 / NCIMB 2260 / Gabara) (NCBI:txid348780)